Protein AF-A0A8J2WMD9-F1 (afdb_monomer)

Organism: NCBI:txid27404

Mean predicted aligned error: 17.49 Å

Radius of gyration: 28.8 Å; Cα contacts (8 Å, |Δi|>4): 1282; chains: 1; bounding box: 72×74×79 Å

Solvent-accessible surface area (backbone atoms only — not comparable to full-atom values): 36437 Å² total; per-residue (Å²): 142,82,83,92,77,91,86,85,88,85,69,75,82,62,52,51,58,53,46,48,58,52,46,56,49,52,54,50,22,44,61,61,46,67,71,76,71,76,89,74,94,72,92,77,80,74,78,96,73,77,78,62,44,73,86,59,54,83,66,64,78,86,36,48,47,55,75,44,77,31,45,65,77,44,60,46,43,57,33,54,49,69,63,41,62,72,49,52,88,73,62,90,74,76,99,66,75,92,83,67,42,54,65,53,39,79,67,48,59,84,60,55,35,43,32,48,51,27,50,18,68,69,60,71,47,55,52,24,47,52,40,47,58,54,51,48,65,69,76,43,47,45,32,40,42,38,40,39,31,26,80,88,38,51,51,35,38,33,35,35,43,23,35,27,75,92,55,48,72,37,83,88,78,75,41,34,48,39,21,64,63,44,45,84,34,47,31,29,38,40,34,21,50,95,89,38,78,53,28,39,35,49,45,41,73,83,48,84,50,38,49,32,38,35,22,64,61,30,23,36,42,38,59,22,44,34,78,28,69,76,22,34,65,60,29,52,52,40,40,76,74,64,55,70,84,48,34,54,67,33,50,51,47,38,50,36,43,72,68,43,87,38,44,66,52,35,50,53,48,75,48,63,55,40,30,29,36,26,32,32,42,41,41,34,25,61,50,65,69,40,35,34,42,36,45,29,47,38,60,55,60,48,78,53,46,47,59,68,45,45,90,72,42,77,47,56,47,48,48,79,48,35,59,67,61,63,86,47,78,69,52,94,91,61,59,37,59,65,52,40,49,54,33,49,62,70,58,34,49,87,56,51,42,68,54,50,49,48,10,38,52,57,14,69,66,51,34,38,68,38,30,32,33,38,39,41,36,29,23,78,82,49,48,73,49,46,31,55,44,79,54,55,86,73,63,58,83,48,75,83,70,83,83,58,98,69,79,81,65,82,76,49,66,69,58,40,30,49,50,36,21,51,38,49,70,48,49,77,77,36,41,29,84,66,57,50,72,40,68,74,33,80,48,51,50,86,58,85,61,74,46,24,93,62,63,54,46,68,81,48,77,51,68,71,61,50,61,33,71,49,44,40,31,51,56,64,51,67,82,76,72,77,92,53,77,86,49,60,53,76,88,43,77,64,54,58,48,36,53,48,51,29,52,52,43,30,57,70,35,69,35,35,47,51,44,50,55,51,32,32,77,54,70,73,39,61,87,47,66,69,57,39,48,51,50,51,43,45,24,31,65,36,71,39,72,87,39,92,96,27,54,54,41,28,23,46,45,57,56,64,44,79,71,70,78,76,59,69,44,54,27,16,32,63,47,76,38,45,32,50,49,41,84,48,22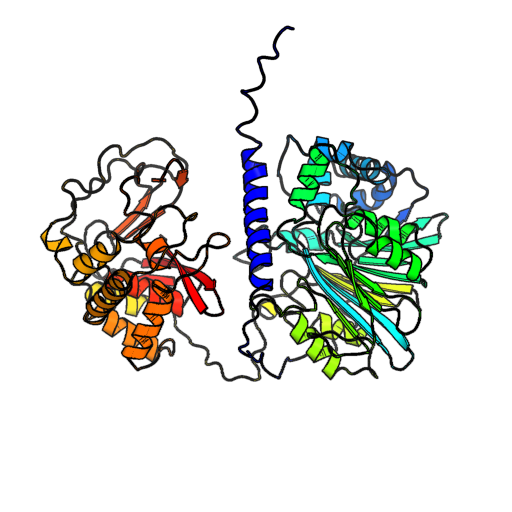,35,38,33,26,23,34,32,47,89,86,44,78,40,43,75,45,53,45,76,38,34,71,28,68,45,50,51,55,38,54,50,49,49,29,40,73,76,26,59,67,33,81,22,57,34,22,28,19,70,41,97,92,43,57,38,72,39,31,34,43,27,36,73,33,75,50,95,95,40,67,26,42,52,36,56,44,61,45,126

Secondary structure (DSSP, 8-state):
-------SSS-TTTHHHHHHHHHHHHHHHHHHHGGGS----------S------S--SPPGGGBPPEEEEETTS-GGGTTHHHHHHTGGG--------SSSHHHHTTSPTTHHHHHHHHHHHHT--HHHHHHHHHHTTTSEEEEEEEEE-TTS-EEEEEEEEE-TTS-EETTTTEEHHHHHHGGGEEEEEEEETTEEEEEEEEETT--S-SEEEETTTEEEEEEE---TT-HHHHHHHHHTT---SB-HHHHHHHHHHH--SHHHHHHHHHHS-BSS-EEEEEE-SSTT-EEEEEE-SS-EEEEETTS-BTTB--SSEEEE-SS-TTSPPPTT---HHHHHHHHHHH-GGG-SHHHHHHHTTSTTTS-TTEEEEEEEETTTTEEEEEE----TTTTT-----SS--------HHHHHHHHHHHHHH--S--TTT--B----B--TT--S-S--S-SBTT-S-HHHHTSHHHHHHHHHHTS--S-TTS-----HHHHHHHHHHHHHHHTSHHHHHHHHHHHHTTSS-S-HHHHHHHHHHHHH-B--SBTTB---BHHIIIIITTTTS-EEE--BSEEE--SSSS-SEEEEEEEETTEEEEEEEEE-S--HHHHHHHHHHHHHHSTTSEEEEEEEEETTEEEEEEEEEEEEEETTEEEEEEEEEE-

Sequence (664 aa):
MKSFSWIPFFMSHSLSTILAFLLITCVISQSWDQEFNDQNLLTYSFSENVTCAENEYPPLSSDRVPTYIINLDLPPKLRWSHLMADKKESGKLFPLVDKYLPLVAETLPEPYLSELKGIAEISGIELGEITLYNIFYEVFTLCTSVISQGADGKIYHGRNLDFGLFLGWDVKNHTWLTTEALRPLVVELDFQRGGQTVYKSVNFAGYIGVLTGMKPQRFTLTLDERFSMEGGFVGIIRWLLGDRSSNWAGFLMRDVLEKADSYHQALSTLTTSKLLAPVYFILAGNATDQGVIITRGRIEADVLSMGRGSVSQVSTWFLVETNYDHWNQPPFFDDRRTPAIQCLDKMGRETASLSGIFNVLSTKPVFNKLTTYTCLMDVSTGQFESWIRVCPEPSCDTIDISAGQQRSIDVTDDALLEISRRLYSMDVNGAYDQLELNLQSKTSSGSRVDKAPLPLFKNGVPKDVLSRPTYAKLLALFDNYLASVNETELVTPQEKAEETAFLDAVFGTSVVKATHQFLVSKGLAESSVERFKEQLKNIWFGLYQRAPGKQGSSGFEHVFLEEAKGDLNYLGYTRVLSLGKGPVGLIELPMKYQGVFKPHSTLMIGSSPELEIALYSICFLARPDTLCPISGQINNGKSTQYKIQTFVSKFHGRQFVGSAFPTF

Nearest PDB structures (foldseek):
  5u81-assembly1_A  TM=9.420E-01  e=1.450E-44  Heterocephalus glaber
  5u84-assembly2_B  TM=8.742E-01  e=8.400E-40  Balaenoptera acutorostrata
  5u84-assembly1_A  TM=8.702E-01  e=3.497E-38  Balaenoptera acutorostrata
  6dy2-assembly2_D  TM=9.299E-01  e=9.992E-23  Cavia porcellus
  2c1w-assembly3_C  TM=7.363E-01  e=4.652E-17  Xenopus laevis

InterPro domains:
  IPR018998 EndoU ribonuclease, C-terminal [PF09412] (416-566)
  IPR018998 EndoU ribonuclease, C-terminal [PS51959] (412-664)
  IPR018998 EndoU ribonuclease, C-terminal [cd21159] (412-662)
  IPR029130 Acid ceramidase, N-terminal [PF15508] (64-102)
  IPR029132 Choloylglycine hydrolase/NAAA C-terminal [PF02275] (143-384)
  IPR037227 Endoribonuclease EndoU-like [SSF142877] (411-664)

Foldseek 3Di:
DDDDDPPDDPDPDQVVVVCVVVVVQLLVLAVPAVVFPDDDDDDDDDDPDFDFFDDCPPPDPVQFFAEDEQEPPDQLLCRQQVVLLVCLVLDPDDPDDDDCQVVLLVLDDPPRSSNLNSSCVRSVNDSSVLSVVQVVVQRFWWKKKKWFAAPVLFIKIKMFIFGQPPVDADPVFRFRPVLVSQLSQWHKYQYDYPNDGLKIAIDGRSHPFGQWIARAQAKTKHKGHERHSQFLSVLVVCVSVPPPQADAPRNLRVCCSNPPPHLVSSVVSVAAGAHSGWIWMWMATGGGQRTWIWGDDRGHTDIDTAQPAEPQGNHRGMDMDIHYDSNGDDDPVDPLPVQLRSQDVVCDNNNDDQSSNVSSCVGPPNPASSGQKMWMDGNNRRDITMGGDHQGPPRHVDPPPVDDDDDPLPPDLVNQAVLQQVLLVQQPLFCQAVFDADQADADALPDPAQRDPDDGGPVPGDPVSCPQQLNVLLVLLQVQADPDLPAARDCDPSNVVSLVSNLVRLLVGPNVVSLLVSCVVSVLFDPDPVRVSVLLCCQFVNWDRSDPPHTGDGLVCQAPVLPVPPQKRWRGWNDFDDQQRHPGQKTWTWIARPNDTRSTDMDGHRGGPSSVSSSQVCCCRVPEQHWRKYWGHDHPNDIDIWTKGWYWDAHPNDTYGPYIHIGD

Structure (mmCIF, N/CA/C/O backbone):
data_AF-A0A8J2WMD9-F1
#
_entry.id   AF-A0A8J2WMD9-F1
#
loop_
_atom_site.group_PDB
_atom_site.id
_atom_site.type_symbol
_atom_site.label_atom_id
_atom_site.label_alt_id
_atom_site.label_comp_id
_atom_site.label_asym_id
_atom_site.label_entity_id
_atom_site.label_seq_id
_atom_site.pdbx_PDB_ins_code
_atom_site.Cartn_x
_atom_site.Cartn_y
_atom_site.Cartn_z
_atom_site.occupancy
_atom_site.B_iso_or_equiv
_atom_site.auth_seq_id
_atom_site.auth_comp_id
_atom_site.auth_asym_id
_atom_site.auth_atom_id
_atom_site.pdbx_PDB_model_num
ATOM 1 N N . MET A 1 1 ? 10.267 49.484 16.631 1.00 36.75 1 MET A N 1
ATOM 2 C CA . MET A 1 1 ? 11.349 49.480 15.622 1.00 36.75 1 MET A CA 1
ATOM 3 C C . MET A 1 1 ? 12.644 48.998 16.259 1.00 36.75 1 MET A C 1
ATOM 5 O O . MET A 1 1 ? 13.215 49.735 17.049 1.00 36.75 1 MET A O 1
ATOM 9 N N . LYS A 1 2 ? 13.073 47.773 15.945 1.00 22.91 2 LYS A N 1
ATOM 10 C CA . LYS A 1 2 ? 14.450 47.386 15.584 1.00 22.91 2 LYS A CA 1
ATOM 11 C C . LYS A 1 2 ? 14.417 45.898 15.208 1.00 22.91 2 LYS A C 1
ATOM 13 O O . LYS A 1 2 ? 13.742 45.105 15.849 1.00 22.91 2 LYS A O 1
ATOM 18 N N . SER A 1 3 ? 15.017 45.622 14.061 1.00 23.17 3 SER A N 1
ATOM 19 C CA . SER A 1 3 ? 14.895 44.458 13.182 1.00 23.17 3 SER A CA 1
ATOM 20 C C . SER A 1 3 ? 15.300 43.117 13.797 1.00 23.17 3 SER A C 1
ATOM 22 O O . SER A 1 3 ? 16.377 43.011 14.380 1.00 23.17 3 SER A O 1
ATOM 24 N N . PHE A 1 4 ? 14.496 42.083 13.528 1.00 24.27 4 PHE A N 1
ATOM 25 C CA . PHE A 1 4 ? 14.929 40.686 13.519 1.00 24.27 4 PHE A CA 1
ATOM 26 C C . PHE A 1 4 ? 15.776 40.440 12.261 1.00 24.27 4 PHE A C 1
ATOM 28 O O . PHE A 1 4 ? 15.259 40.427 11.148 1.00 24.27 4 PHE A O 1
ATOM 35 N N . SER A 1 5 ? 17.077 40.256 12.437 1.00 26.14 5 SER A N 1
ATOM 36 C CA . SER A 1 5 ? 17.949 39.552 11.494 1.00 26.14 5 SER A CA 1
ATOM 37 C C . SER A 1 5 ? 18.629 38.425 12.276 1.00 26.14 5 SER A C 1
ATOM 39 O O . SER A 1 5 ? 18.720 38.527 13.495 1.00 26.14 5 SER A O 1
ATOM 41 N N . TRP A 1 6 ? 19.044 37.352 11.595 1.00 21.86 6 TRP A N 1
ATOM 42 C CA . TRP A 1 6 ? 19.472 36.043 12.139 1.00 21.86 6 TRP A CA 1
ATOM 43 C C . TRP A 1 6 ? 18.374 34.970 12.279 1.00 21.86 6 TRP A C 1
ATOM 45 O O . TRP A 1 6 ? 18.320 34.230 13.253 1.00 21.86 6 TRP A O 1
ATOM 55 N N . ILE A 1 7 ? 17.551 34.824 11.237 1.00 26.39 7 ILE A N 1
ATOM 56 C CA . ILE A 1 7 ? 16.941 33.541 10.836 1.00 26.39 7 ILE A CA 1
ATOM 57 C C . ILE A 1 7 ? 17.105 33.444 9.309 1.00 26.39 7 ILE A C 1
ATOM 59 O O . ILE A 1 7 ? 16.205 33.862 8.585 1.00 26.39 7 ILE A O 1
ATOM 63 N N . PRO A 1 8 ? 18.308 33.122 8.788 1.00 28.89 8 PRO A N 1
ATOM 64 C CA . PRO A 1 8 ? 18.390 31.956 7.897 1.00 28.89 8 PRO A CA 1
ATOM 65 C C . PRO A 1 8 ? 19.826 31.394 7.775 1.00 28.89 8 PRO A C 1
ATOM 67 O O . PRO A 1 8 ? 20.631 31.919 7.013 1.00 28.89 8 PRO A O 1
ATOM 70 N N . PHE A 1 9 ? 20.172 30.311 8.479 1.00 23.78 9 PHE A N 1
ATOM 71 C CA . PHE A 1 9 ? 21.347 29.507 8.070 1.00 23.78 9 PHE A CA 1
ATOM 72 C C . PHE A 1 9 ? 21.363 28.044 8.549 1.00 23.78 9 PHE A C 1
ATOM 74 O O . PHE A 1 9 ? 22.245 27.288 8.163 1.00 23.78 9 PHE A O 1
ATOM 81 N N . PHE A 1 10 ? 20.374 27.588 9.326 1.00 24.02 10 PHE A N 1
ATOM 82 C CA . PHE A 1 10 ? 20.370 26.227 9.891 1.00 24.02 10 PHE A CA 1
ATOM 83 C C . PHE A 1 10 ? 19.106 25.398 9.576 1.00 24.02 10 PHE A C 1
ATOM 85 O O . PHE A 1 10 ? 18.757 24.497 10.331 1.00 24.02 10 PHE A O 1
ATOM 92 N N . MET A 1 11 ? 18.429 25.658 8.446 1.00 26.61 11 MET A N 1
ATOM 93 C CA . MET A 1 11 ? 17.210 24.926 8.026 1.00 26.61 11 MET A CA 1
ATOM 94 C C . MET A 1 11 ? 17.368 23.982 6.812 1.00 26.61 11 MET A C 1
ATOM 96 O O . MET A 1 11 ? 16.378 23.402 6.385 1.00 26.61 11 MET A O 1
ATOM 100 N N . SER A 1 12 ? 18.557 23.785 6.225 1.00 29.89 12 SER A N 1
ATOM 101 C CA . SER A 1 12 ? 18.634 23.211 4.861 1.00 29.89 12 SER A CA 1
ATOM 102 C C . SER A 1 12 ? 18.874 21.699 4.727 1.00 29.89 12 SER A C 1
ATOM 104 O O . SER A 1 12 ? 18.582 21.159 3.667 1.00 29.89 12 SER A O 1
ATOM 106 N N . HIS A 1 13 ? 19.395 20.996 5.739 1.00 27.42 13 HIS A N 1
ATOM 107 C CA . HIS A 1 13 ? 19.848 19.599 5.555 1.00 27.42 13 HIS A CA 1
ATOM 108 C C . HIS A 1 13 ? 18.905 18.521 6.110 1.00 27.42 13 HIS A C 1
ATOM 110 O O . HIS A 1 13 ? 19.066 17.354 5.775 1.00 27.42 13 HIS A O 1
ATOM 116 N N . SER A 1 14 ? 17.932 18.890 6.944 1.00 33.91 14 SER A N 1
ATOM 117 C CA . SER A 1 14 ? 17.034 17.948 7.634 1.00 33.91 14 SER A CA 1
ATOM 118 C C . SER A 1 14 ? 15.557 18.134 7.282 1.00 33.91 14 SER A C 1
ATOM 120 O O . SER A 1 14 ? 14.787 17.181 7.386 1.00 33.91 14 SER A O 1
ATOM 122 N N . LEU A 1 15 ? 15.163 19.319 6.792 1.00 28.78 15 LEU A N 1
ATOM 123 C CA . LEU A 1 15 ? 13.877 19.487 6.113 1.00 28.78 15 LEU A CA 1
ATOM 124 C C . LEU A 1 15 ? 13.842 18.689 4.812 1.00 28.78 15 LEU A C 1
ATOM 126 O O . LEU A 1 15 ? 12.769 18.290 4.416 1.00 28.78 15 LEU A O 1
ATOM 130 N N . SER A 1 16 ? 14.973 18.434 4.158 1.00 29.92 16 SER A N 1
ATOM 131 C CA . SER A 1 16 ? 15.051 17.764 2.856 1.00 29.92 16 SER A CA 1
ATOM 132 C C . SER A 1 16 ? 14.756 16.266 2.905 1.00 29.92 16 SER A C 1
ATOM 134 O O . SER A 1 16 ? 14.188 15.759 1.952 1.00 29.92 16 SER A O 1
ATOM 136 N N . THR A 1 17 ? 15.064 15.556 3.993 1.00 31.33 17 THR A N 1
ATOM 137 C CA . THR A 1 17 ? 14.710 14.128 4.141 1.00 31.33 17 THR A CA 1
ATOM 138 C C . THR A 1 17 ? 13.236 13.955 4.492 1.00 31.33 17 THR A C 1
ATOM 140 O O . THR A 1 17 ? 12.574 13.069 3.964 1.00 31.33 17 THR A O 1
ATOM 143 N N . ILE A 1 18 ? 12.712 14.855 5.332 1.00 33.44 18 ILE A N 1
ATOM 144 C CA . ILE A 1 18 ? 11.286 14.940 5.654 1.00 33.44 18 ILE A CA 1
ATOM 145 C C . ILE A 1 18 ? 10.516 15.402 4.410 1.00 33.44 18 ILE A C 1
ATOM 147 O O . ILE A 1 18 ? 9.592 14.720 4.012 1.00 33.44 18 ILE A O 1
ATOM 151 N N . LEU A 1 19 ? 10.940 16.454 3.703 1.00 31.36 19 LEU A N 1
ATOM 152 C CA . LEU A 1 19 ? 10.356 16.860 2.421 1.00 31.36 19 LEU A CA 1
ATOM 153 C C . LEU A 1 19 ? 10.523 15.797 1.341 1.00 31.36 19 LEU A C 1
ATOM 155 O O . LEU A 1 19 ? 9.622 15.687 0.539 1.00 31.36 19 LEU A O 1
ATOM 159 N N . ALA A 1 20 ? 11.601 15.013 1.288 1.00 32.84 20 ALA A N 1
ATOM 160 C CA . ALA A 1 20 ? 11.735 13.937 0.304 1.00 32.84 20 ALA A CA 1
ATOM 161 C C . ALA A 1 20 ? 10.740 12.804 0.583 1.00 32.84 20 ALA A C 1
ATOM 163 O O . ALA A 1 20 ? 10.052 12.375 -0.336 1.00 32.84 20 ALA A O 1
ATOM 164 N N . PHE A 1 21 ? 10.590 12.383 1.845 1.00 32.34 21 PHE A N 1
ATOM 165 C CA . PHE A 1 21 ? 9.547 11.431 2.243 1.00 32.34 21 PHE A CA 1
ATOM 166 C C . PHE A 1 21 ? 8.133 12.002 2.040 1.00 32.34 21 PHE A C 1
ATOM 168 O O . PHE A 1 21 ? 7.268 11.289 1.551 1.00 32.34 21 PHE A O 1
ATOM 175 N N . LEU A 1 22 ? 7.913 13.287 2.342 1.00 32.69 22 LEU A N 1
ATOM 176 C CA . LEU A 1 22 ? 6.634 13.993 2.177 1.00 32.69 22 LEU A CA 1
ATOM 177 C C . LEU A 1 22 ? 6.309 14.346 0.709 1.00 32.69 22 LEU A C 1
ATOM 179 O O . LEU A 1 22 ? 5.143 14.478 0.361 1.00 32.69 22 LEU A O 1
ATOM 183 N N . LEU A 1 23 ? 7.310 14.530 -0.160 1.00 30.20 23 LEU A N 1
ATOM 184 C CA . LEU A 1 23 ? 7.149 14.802 -1.596 1.00 30.20 23 LEU A CA 1
ATOM 185 C C . LEU A 1 23 ? 6.863 13.511 -2.353 1.00 30.20 23 LEU A C 1
ATOM 187 O O . LEU A 1 23 ? 5.990 13.517 -3.211 1.00 30.20 23 LEU A O 1
ATOM 191 N N . ILE A 1 24 ? 7.538 12.407 -2.010 1.00 33.41 24 ILE A N 1
ATOM 192 C CA . ILE A 1 24 ? 7.234 11.079 -2.563 1.00 33.41 24 ILE A CA 1
ATOM 193 C C . ILE A 1 24 ? 5.765 10.742 -2.304 1.00 33.41 24 ILE A C 1
ATOM 195 O O . ILE A 1 24 ? 5.059 10.309 -3.206 1.00 33.41 24 ILE A O 1
ATOM 199 N N . THR A 1 25 ? 5.269 11.021 -1.104 1.00 32.25 25 THR A N 1
ATOM 200 C CA . THR A 1 25 ? 3.900 10.685 -0.729 1.00 32.25 25 THR A CA 1
ATOM 201 C C . THR A 1 25 ? 2.846 11.684 -1.212 1.00 32.25 25 THR A C 1
ATOM 203 O O . THR A 1 25 ? 1.726 11.268 -1.484 1.00 32.25 25 THR A O 1
ATOM 206 N N . CYS A 1 26 ? 3.181 12.968 -1.386 1.00 28.31 26 CYS A N 1
ATOM 207 C CA . CYS A 1 26 ? 2.298 13.958 -2.020 1.00 28.31 26 CYS A CA 1
ATOM 208 C C . CYS A 1 26 ? 2.160 13.707 -3.537 1.00 28.31 26 CYS A C 1
ATOM 210 O O . CYS A 1 26 ? 1.082 13.877 -4.095 1.00 28.31 26 CYS A O 1
ATOM 212 N N . VAL A 1 27 ? 3.221 13.225 -4.200 1.00 31.38 27 VAL A N 1
ATOM 213 C CA . VAL A 1 27 ? 3.176 12.767 -5.604 1.00 31.38 27 VAL A CA 1
ATOM 214 C C . VAL A 1 27 ? 2.339 11.488 -5.740 1.00 31.38 27 VAL A C 1
ATOM 216 O O . VAL A 1 27 ? 1.559 11.356 -6.682 1.00 31.38 27 VAL A O 1
ATOM 219 N N . ILE A 1 28 ? 2.433 10.573 -4.769 1.00 33.19 28 ILE A N 1
ATOM 220 C CA . ILE A 1 28 ? 1.571 9.386 -4.705 1.00 33.19 28 ILE A CA 1
ATOM 221 C C . ILE A 1 28 ? 0.117 9.817 -4.457 1.00 33.19 28 ILE A C 1
ATOM 223 O O . ILE A 1 28 ? -0.730 9.532 -5.279 1.00 33.19 28 ILE A O 1
ATOM 227 N N . SER A 1 29 ? -0.205 10.615 -3.440 1.00 29.30 29 SER A N 1
ATOM 228 C CA . SER A 1 29 ? -1.605 10.979 -3.167 1.00 29.30 29 SER A CA 1
ATOM 229 C C . SER A 1 29 ? -2.255 11.869 -4.247 1.00 29.30 29 SER A C 1
ATOM 231 O O . SER A 1 29 ? -3.466 11.800 -4.440 1.00 29.30 29 SER A O 1
ATOM 233 N N . GLN A 1 30 ? -1.474 12.665 -4.996 1.00 29.48 30 GLN A N 1
ATOM 234 C CA . GLN A 1 30 ? -1.968 13.443 -6.145 1.00 29.48 30 GLN A CA 1
ATOM 235 C C . GLN A 1 30 ? -2.169 12.618 -7.421 1.00 29.48 30 GLN A C 1
ATOM 237 O O . GLN A 1 30 ? -3.043 12.958 -8.218 1.00 29.48 30 GLN A O 1
ATOM 242 N N . SER A 1 31 ? -1.406 11.536 -7.618 1.00 32.47 31 SER A N 1
ATOM 243 C CA . SER A 1 31 ? -1.620 10.627 -8.757 1.00 32.47 31 SER A CA 1
ATOM 244 C C . SER A 1 31 ? -2.895 9.788 -8.618 1.00 32.47 31 SER A C 1
ATOM 246 O O . SER A 1 31 ? -3.460 9.398 -9.631 1.00 32.47 31 SER A O 1
ATOM 248 N N . TRP A 1 32 ? -3.391 9.580 -7.393 1.00 31.17 32 TRP A N 1
ATOM 249 C CA . TRP A 1 32 ? -4.550 8.719 -7.127 1.00 31.17 32 TRP A CA 1
ATOM 250 C C . TRP A 1 32 ? -5.890 9.455 -7.274 1.00 31.17 32 TRP A C 1
ATOM 252 O O . TRP A 1 32 ? -6.883 8.838 -7.632 1.00 31.17 32 TRP A O 1
ATOM 262 N N . ASP A 1 33 ? -5.930 10.774 -7.059 1.00 31.28 33 ASP A N 1
ATOM 263 C CA . ASP A 1 33 ? -7.189 11.536 -7.061 1.00 31.28 33 ASP A CA 1
ATOM 264 C C . ASP A 1 33 ? -7.616 12.076 -8.439 1.00 31.28 33 ASP A C 1
ATOM 266 O O . ASP A 1 33 ? -8.803 12.316 -8.663 1.00 31.28 33 ASP A O 1
ATOM 270 N N . GLN A 1 34 ? -6.686 12.282 -9.384 1.00 31.81 34 GLN A N 1
ATOM 271 C CA . GLN A 1 34 ? -7.045 12.762 -10.731 1.00 31.81 34 GLN A CA 1
ATOM 272 C C . GLN A 1 34 ? -7.575 11.658 -11.659 1.00 31.81 34 GLN A C 1
ATOM 274 O O . GLN A 1 34 ? -8.289 11.979 -12.606 1.00 31.81 34 GLN A O 1
ATOM 279 N N . GLU A 1 35 ? -7.313 10.378 -11.368 1.00 34.06 35 GLU A N 1
ATOM 280 C CA . GLU A 1 35 ? -7.906 9.245 -12.099 1.00 34.06 35 GLU A CA 1
ATOM 281 C C . GLU A 1 35 ? -9.417 9.081 -11.825 1.00 34.06 35 GLU A C 1
ATOM 283 O O . GLU A 1 35 ? -10.118 8.461 -12.623 1.00 34.06 35 GLU A O 1
ATOM 288 N N . PHE A 1 36 ? -9.954 9.668 -10.745 1.00 30.03 36 PHE A N 1
ATOM 289 C CA . PHE A 1 36 ? -11.344 9.451 -10.321 1.00 30.03 36 PHE A CA 1
ATOM 290 C C . PHE A 1 36 ? -12.407 10.298 -11.046 1.00 30.03 36 PHE A C 1
ATOM 292 O O . PHE A 1 36 ? -13.593 10.012 -10.889 1.00 30.03 36 PHE A O 1
ATOM 299 N N . ASN A 1 37 ? -12.038 11.314 -11.840 1.00 26.91 37 ASN A N 1
ATOM 300 C CA . ASN A 1 37 ? -13.012 12.279 -12.386 1.00 26.91 37 ASN A CA 1
ATOM 301 C C . ASN A 1 37 ? -13.305 12.191 -13.896 1.00 26.91 37 ASN A C 1
ATOM 303 O O . ASN A 1 37 ? -14.275 12.806 -14.339 1.00 26.91 37 ASN A O 1
ATOM 307 N N . ASP A 1 38 ? -12.556 11.419 -14.688 1.00 28.47 38 ASP A N 1
ATOM 308 C CA . ASP A 1 38 ? -12.821 11.295 -16.130 1.00 28.47 38 ASP A CA 1
ATOM 309 C C . ASP A 1 38 ? -13.683 10.060 -16.443 1.00 28.47 38 ASP A C 1
ATOM 311 O O . ASP A 1 38 ? -13.219 9.001 -16.867 1.00 28.47 38 ASP A O 1
ATOM 315 N N . GLN A 1 39 ? -14.997 10.215 -16.253 1.00 33.34 39 GLN A N 1
ATOM 316 C CA . GLN A 1 39 ? -15.994 9.281 -16.773 1.00 33.34 39 GLN A CA 1
ATOM 317 C C . GLN A 1 39 ? -16.065 9.372 -18.304 1.00 33.34 39 GLN A C 1
ATOM 319 O O . GLN A 1 39 ? -16.751 10.232 -18.851 1.00 33.34 39 GLN A O 1
ATOM 324 N N . ASN A 1 40 ? -15.424 8.435 -19.008 1.00 27.50 40 ASN A N 1
ATOM 325 C CA . ASN A 1 40 ? -15.836 8.052 -20.359 1.00 27.50 40 ASN A CA 1
ATOM 326 C C . ASN A 1 40 ? -15.776 6.529 -20.553 1.00 27.50 40 ASN A C 1
ATOM 328 O O . ASN A 1 40 ? -14.726 5.914 -20.708 1.00 27.50 40 ASN A O 1
ATOM 332 N N . LEU A 1 41 ? -16.984 5.965 -20.525 1.00 32.69 41 LEU A N 1
ATOM 333 C CA . LEU A 1 41 ? -17.432 4.605 -20.819 1.00 32.69 41 LEU A CA 1
ATOM 334 C C . LEU A 1 41 ? -16.602 3.828 -21.862 1.00 32.69 41 LEU A C 1
ATOM 336 O O . LEU A 1 41 ? -16.787 4.007 -23.064 1.00 32.69 41 LEU A O 1
ATOM 340 N N . LEU A 1 42 ? -15.837 2.838 -21.394 1.00 26.45 42 LEU A N 1
ATOM 341 C CA . LEU A 1 42 ? -15.661 1.547 -22.068 1.00 26.45 42 LEU A CA 1
ATOM 342 C C . LEU A 1 42 ? -15.695 0.446 -20.999 1.00 26.45 42 LEU A C 1
ATOM 344 O O . LEU A 1 42 ? -14.851 0.395 -20.111 1.00 26.45 42 LEU A O 1
ATOM 348 N N . THR A 1 43 ? -16.712 -0.412 -21.061 1.00 26.00 43 THR A N 1
ATOM 349 C CA . THR A 1 43 ? -16.912 -1.546 -20.151 1.00 26.00 43 THR A CA 1
ATOM 350 C C . THR A 1 43 ? -15.782 -2.564 -20.304 1.00 26.00 43 THR A C 1
ATOM 352 O O . THR A 1 43 ? -15.724 -3.274 -21.309 1.00 26.00 43 THR A O 1
ATOM 355 N N . TYR A 1 44 ? -14.899 -2.646 -19.310 1.00 29.05 44 TYR A N 1
ATOM 356 C CA . TYR A 1 44 ? -13.929 -3.728 -19.161 1.00 29.05 44 TYR A CA 1
ATOM 357 C C . TYR A 1 44 ? -14.526 -4.761 -18.198 1.00 29.05 44 TYR A C 1
ATOM 359 O O . TYR A 1 44 ? -14.744 -4.460 -17.028 1.00 29.05 44 TYR A O 1
ATOM 367 N N . SER A 1 45 ? -14.859 -5.958 -18.687 1.00 26.28 45 SER A N 1
ATOM 368 C CA . SER A 1 45 ? -15.319 -7.057 -17.834 1.00 26.28 45 SER A CA 1
ATOM 369 C C . SER A 1 45 ? -14.105 -7.761 -17.225 1.00 26.28 45 SER A C 1
ATOM 371 O O . SER A 1 45 ? -13.354 -8.423 -17.946 1.00 26.28 45 SER A O 1
ATOM 373 N N . PHE A 1 46 ? -13.914 -7.646 -15.909 1.00 36.16 46 PHE A N 1
ATOM 374 C CA . PHE A 1 46 ? -13.124 -8.632 -15.168 1.00 36.16 46 PHE A CA 1
ATOM 375 C C . PHE A 1 46 ? -13.772 -10.015 -15.342 1.00 36.16 46 PHE A C 1
ATOM 377 O O . PHE A 1 46 ? -14.993 -10.120 -15.459 1.00 36.16 46 PHE A O 1
ATOM 384 N N . SER A 1 47 ? -12.954 -11.066 -15.434 1.00 41.25 47 SER A N 1
ATOM 385 C CA . SER A 1 47 ? -13.401 -12.438 -15.703 1.00 41.25 47 SER A CA 1
ATOM 386 C C . SER A 1 47 ? -14.551 -12.866 -14.785 1.00 41.25 47 SER A C 1
ATOM 388 O O . SER A 1 47 ? -14.463 -12.700 -13.571 1.00 41.25 47 SER A O 1
ATOM 390 N N . GLU A 1 48 ? -15.585 -13.481 -15.358 1.00 46.38 48 GLU A N 1
ATOM 391 C CA . GLU A 1 48 ? -16.814 -13.910 -14.668 1.00 46.38 48 GLU A CA 1
ATOM 392 C C . GLU A 1 48 ? -16.620 -15.014 -13.601 1.00 46.38 48 GLU A C 1
ATOM 394 O O . GLU A 1 48 ? -17.595 -15.397 -12.967 1.00 46.38 48 GLU A O 1
ATOM 399 N N . ASN A 1 49 ? -15.402 -15.522 -13.354 1.00 56.75 49 ASN A N 1
ATOM 400 C CA . ASN A 1 49 ? -15.168 -16.647 -12.437 1.00 56.75 49 ASN A CA 1
ATOM 401 C C . ASN A 1 49 ? -13.975 -16.419 -11.484 1.00 56.75 49 ASN A C 1
ATOM 403 O O . ASN A 1 49 ? -12.850 -16.800 -11.804 1.00 56.75 49 ASN A O 1
ATOM 407 N N . VAL A 1 50 ? -14.215 -15.852 -10.295 1.00 75.00 50 VAL A N 1
ATOM 408 C CA . VAL A 1 50 ? -13.277 -15.922 -9.154 1.00 75.00 50 VAL A CA 1
ATOM 409 C C . VAL A 1 50 ? -13.417 -17.269 -8.435 1.00 75.00 50 VAL A C 1
ATOM 411 O O . VAL A 1 50 ? -14.521 -17.689 -8.076 1.00 75.00 50 VAL A O 1
ATOM 414 N N . THR A 1 51 ? -12.291 -17.939 -8.172 1.00 86.38 51 THR A N 1
ATOM 415 C CA . THR A 1 51 ? -12.242 -19.147 -7.333 1.00 86.38 51 THR A CA 1
ATOM 416 C C . THR A 1 51 ? -12.230 -18.754 -5.857 1.00 86.38 51 THR A C 1
ATOM 418 O O . THR A 1 51 ? -11.192 -18.405 -5.298 1.00 86.38 51 THR A O 1
ATOM 421 N N . CYS A 1 52 ? -13.397 -18.801 -5.219 1.00 90.38 52 CYS A N 1
ATOM 422 C CA . CYS A 1 52 ? -13.540 -18.511 -3.792 1.00 90.38 52 CYS A CA 1
ATOM 423 C C . CYS A 1 52 ? -12.923 -19.609 -2.926 1.00 90.38 52 CYS A C 1
ATOM 425 O O . CYS A 1 52 ? -13.148 -20.792 -3.183 1.00 90.38 52 CYS A O 1
ATOM 427 N N . ALA A 1 53 ? -12.190 -19.215 -1.885 1.00 91.19 53 ALA A N 1
ATOM 428 C CA . ALA A 1 53 ? -11.691 -20.152 -0.888 1.00 91.19 53 ALA A CA 1
ATOM 429 C C . ALA A 1 53 ? -12.860 -20.800 -0.129 1.00 91.19 53 ALA A C 1
ATOM 431 O O . ALA A 1 53 ? -13.910 -20.188 0.072 1.00 91.19 53 ALA A O 1
ATOM 432 N N . GLU A 1 54 ? -12.680 -22.046 0.295 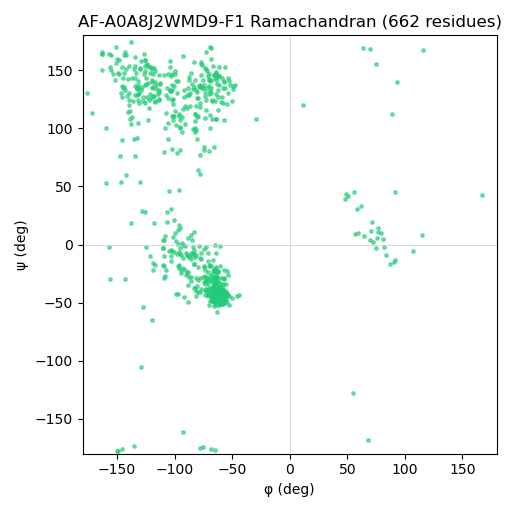1.00 91.88 54 GLU A N 1
ATOM 433 C CA . GLU A 1 54 ? -13.692 -22.835 0.997 1.00 91.88 54 GLU A CA 1
ATOM 434 C C . GLU A 1 54 ? -13.002 -23.636 2.109 1.00 91.88 54 GLU A C 1
ATOM 436 O O . GLU A 1 54 ? -11.907 -24.153 1.914 1.00 91.88 54 GLU A O 1
ATOM 441 N N . ASN A 1 55 ? -13.660 -23.785 3.263 1.00 91.69 55 ASN A N 1
ATOM 442 C CA . ASN A 1 55 ? -13.159 -24.550 4.418 1.00 91.69 55 ASN A CA 1
ATOM 443 C C . ASN A 1 55 ? -11.848 -24.026 5.048 1.00 91.69 55 ASN A C 1
ATOM 445 O O . ASN A 1 55 ? -11.077 -24.808 5.597 1.00 91.69 55 ASN A O 1
ATOM 449 N N . GLU A 1 56 ? -11.621 -22.710 5.036 1.00 92.25 56 GLU A N 1
ATOM 450 C CA . GLU A 1 56 ? -10.445 -22.076 5.663 1.00 92.25 56 GLU A CA 1
ATOM 451 C C . GLU A 1 56 ? -10.637 -21.808 7.173 1.00 92.25 56 GLU A C 1
ATOM 453 O O . GLU A 1 56 ? -9.710 -21.395 7.869 1.00 92.25 56 GLU A O 1
ATOM 458 N N . TYR A 1 57 ? -11.847 -22.030 7.703 1.00 92.19 57 TYR A N 1
ATOM 459 C CA . TYR A 1 57 ? -12.210 -21.786 9.102 1.00 92.19 57 TYR A CA 1
ATOM 460 C C . TYR A 1 57 ? -12.594 -23.087 9.845 1.00 92.19 57 TYR A C 1
ATOM 462 O O . TYR A 1 57 ? -13.393 -23.865 9.316 1.00 92.19 57 TYR A O 1
ATOM 470 N N . PRO A 1 58 ? -12.139 -23.301 11.101 1.00 89.75 58 PRO A N 1
ATOM 471 C CA . PRO A 1 58 ? -11.274 -22.413 11.874 1.00 89.75 58 PRO A CA 1
ATOM 472 C C . PRO A 1 58 ? -9.804 -22.509 11.425 1.00 89.75 58 PRO A C 1
ATOM 474 O O . PRO A 1 58 ? -9.340 -23.602 11.099 1.00 89.75 58 PRO A O 1
ATOM 477 N N . PRO A 1 59 ? -9.046 -21.401 11.464 1.00 89.94 59 PRO A N 1
ATOM 478 C CA . PRO A 1 59 ? -7.619 -21.424 11.159 1.00 89.94 59 PRO A CA 1
ATOM 479 C C . PRO A 1 59 ? -6.833 -22.185 12.225 1.00 89.94 59 PRO A C 1
ATOM 481 O O . PRO A 1 59 ? -7.337 -22.471 13.317 1.00 89.94 59 PRO A O 1
ATOM 484 N N . LEU A 1 60 ? -5.560 -22.457 11.936 1.00 88.69 60 LEU A N 1
ATOM 485 C CA . LEU A 1 60 ? -4.670 -23.123 12.879 1.00 88.69 60 LEU A CA 1
ATOM 486 C C . LEU A 1 60 ? -4.594 -22.351 14.202 1.00 88.69 60 LEU A C 1
ATOM 488 O O . LEU A 1 60 ? -4.398 -21.135 14.239 1.00 88.69 60 LEU A O 1
ATOM 492 N N . SER A 1 61 ? -4.693 -23.077 15.316 1.00 89.44 61 SER A N 1
ATOM 493 C CA . SER A 1 61 ? -4.582 -22.486 16.654 1.00 89.44 61 SER A CA 1
ATOM 494 C C . SER A 1 61 ? -3.207 -21.867 16.917 1.00 89.44 61 SER A C 1
ATOM 496 O O . SER A 1 61 ? -3.096 -20.996 17.773 1.00 89.44 61 SER A O 1
ATOM 498 N N . SER A 1 62 ? -2.170 -22.308 16.194 1.00 91.50 62 SER A N 1
ATOM 499 C CA . SER A 1 62 ? -0.821 -21.727 16.237 1.00 91.50 62 SER A CA 1
ATOM 500 C C . SER A 1 62 ? -0.774 -20.288 15.736 1.00 91.50 62 SER A C 1
ATOM 502 O O . SER A 1 62 ? 0.079 -19.526 16.177 1.00 91.50 62 SER A O 1
ATOM 504 N N . ASP A 1 63 ? -1.695 -19.920 14.846 1.00 93.62 63 ASP A N 1
ATOM 505 C CA . ASP A 1 63 ? -1.723 -18.605 14.208 1.00 93.62 63 ASP A CA 1
ATOM 506 C C . ASP A 1 63 ? -2.605 -17.627 14.991 1.00 93.62 63 ASP A C 1
ATOM 508 O O . ASP A 1 63 ? -2.762 -16.466 14.611 1.00 93.62 63 ASP A O 1
ATOM 512 N N . ARG A 1 64 ? -3.203 -18.088 16.098 1.00 96.56 64 ARG A N 1
ATOM 513 C CA . ARG A 1 64 ? -4.064 -17.270 16.944 1.00 96.56 64 ARG A CA 1
ATOM 514 C C . ARG A 1 64 ? -3.264 -16.129 17.562 1.00 96.56 64 ARG A C 1
ATOM 516 O O . ARG A 1 64 ? -2.225 -16.344 18.184 1.00 96.56 64 ARG A O 1
ATOM 523 N N . VAL A 1 65 ? -3.784 -14.913 17.432 1.00 97.44 65 VAL A N 1
ATOM 524 C CA . VAL A 1 65 ? -3.146 -13.727 18.002 1.00 97.44 65 VAL A CA 1
ATOM 525 C C . VAL A 1 65 ? -3.231 -13.773 19.539 1.00 97.44 65 VAL A C 1
ATOM 527 O O . VAL A 1 65 ? -4.312 -14.023 20.077 1.00 97.44 65 VAL A O 1
ATOM 530 N N . PRO A 1 66 ? -2.125 -13.528 20.270 1.00 96.25 66 PRO A N 1
ATOM 531 C CA . PRO A 1 66 ? -2.136 -13.501 21.730 1.00 96.25 66 PRO A CA 1
ATOM 532 C C . PRO A 1 66 ? -2.878 -12.273 22.276 1.00 96.25 66 PRO A C 1
ATOM 534 O O . PRO A 1 66 ? -2.740 -11.165 21.751 1.00 96.25 66 PRO A O 1
ATOM 537 N N . THR A 1 67 ? -3.623 -12.467 23.367 1.00 97.38 67 THR A N 1
ATOM 538 C CA . THR A 1 67 ? -4.429 -11.423 24.017 1.00 97.38 67 THR A CA 1
ATOM 539 C C . THR A 1 67 ? -3.735 -10.849 25.255 1.00 97.38 67 THR A C 1
ATOM 541 O O . THR A 1 67 ? -3.240 -11.594 26.101 1.00 97.38 67 THR A O 1
ATOM 544 N N . TYR A 1 68 ? -3.770 -9.525 25.410 1.00 97.94 68 TYR A N 1
ATOM 545 C CA . TYR A 1 68 ? -3.264 -8.800 26.577 1.00 97.94 68 TYR A CA 1
ATOM 546 C C . TYR A 1 68 ? -4.341 -7.883 27.154 1.00 97.94 68 TYR A C 1
ATOM 548 O O . TYR A 1 68 ? -5.138 -7.301 26.423 1.00 97.94 68 TYR A O 1
ATOM 556 N N . ILE A 1 69 ? -4.336 -7.713 28.475 1.00 98.19 69 ILE A N 1
ATOM 557 C CA . ILE A 1 69 ? -5.222 -6.760 29.151 1.00 98.19 69 ILE A CA 1
ATOM 558 C C . ILE A 1 69 ? -4.550 -5.390 29.189 1.00 98.19 69 ILE A C 1
ATOM 560 O O . ILE A 1 69 ? -3.426 -5.258 29.678 1.00 98.19 69 ILE A O 1
ATOM 564 N N . ILE A 1 70 ? -5.275 -4.363 28.750 1.00 98.25 70 ILE A N 1
ATOM 565 C CA . ILE A 1 70 ? -4.908 -2.962 28.948 1.00 98.25 70 ILE A CA 1
ATOM 566 C C . ILE A 1 70 ? -5.824 -2.377 30.023 1.00 98.25 70 ILE A C 1
ATOM 568 O O . ILE A 1 70 ? -7.002 -2.107 29.791 1.00 98.25 70 ILE A O 1
ATOM 572 N N . ASN A 1 71 ? -5.287 -2.193 31.229 1.00 98.25 71 ASN A N 1
ATOM 573 C CA . ASN A 1 71 ? -6.062 -1.702 32.365 1.00 98.25 71 ASN A CA 1
ATOM 574 C C . ASN A 1 71 ? -6.177 -0.167 32.335 1.00 98.25 71 ASN A C 1
ATOM 576 O O . ASN A 1 71 ? -5.222 0.542 32.652 1.00 98.25 71 ASN A O 1
ATOM 580 N N . LEU A 1 72 ? -7.360 0.345 31.994 1.00 98.12 72 LEU A N 1
ATOM 581 C CA . LEU A 1 72 ? -7.659 1.776 31.904 1.00 98.12 72 LEU A CA 1
ATOM 582 C C . LEU A 1 72 ? -7.672 2.489 33.266 1.00 98.12 72 LEU A C 1
ATOM 584 O O . LEU A 1 72 ? -7.553 3.718 33.281 1.00 98.12 72 LEU A O 1
ATOM 588 N N . ASP A 1 73 ? -7.771 1.753 34.380 1.00 98.12 73 ASP A N 1
ATOM 589 C CA . ASP A 1 73 ? -7.684 2.302 35.743 1.00 98.12 73 ASP A CA 1
ATOM 590 C C . ASP A 1 73 ? -6.245 2.678 36.125 1.00 98.12 73 ASP A C 1
ATOM 592 O O . ASP A 1 73 ? -6.026 3.468 37.046 1.00 98.12 73 ASP A O 1
ATOM 596 N N . LEU A 1 74 ? -5.245 2.135 35.419 1.00 98.31 74 LEU A N 1
ATOM 597 C CA . LEU A 1 74 ? -3.857 2.537 35.611 1.00 98.31 74 LEU A CA 1
ATOM 598 C C . LEU A 1 74 ? -3.610 3.941 35.040 1.00 98.31 74 LEU A C 1
ATOM 600 O O . LEU A 1 74 ? -4.196 4.310 34.011 1.00 98.31 74 LEU A O 1
ATOM 604 N N . PRO A 1 75 ? -2.671 4.703 35.639 1.00 98.31 75 PRO A N 1
ATOM 605 C CA . PRO A 1 75 ? -2.132 5.902 35.013 1.00 98.31 75 PRO A CA 1
ATOM 606 C C . PRO A 1 75 ? -1.700 5.602 33.568 1.00 98.31 75 PRO A C 1
ATOM 608 O O . PRO A 1 75 ? -1.049 4.575 33.358 1.00 98.31 75 PRO A O 1
ATOM 611 N N . PRO A 1 76 ? -1.999 6.475 32.584 1.00 98.12 76 PRO A N 1
ATOM 612 C CA . PRO A 1 76 ? -1.731 6.223 31.165 1.00 98.12 76 PRO A CA 1
ATOM 613 C C . PRO A 1 76 ? -0.327 5.673 30.875 1.00 98.12 76 PRO A C 1
ATOM 615 O O . PRO A 1 76 ? -0.175 4.658 30.201 1.00 98.12 76 PRO A O 1
ATOM 618 N N . LYS A 1 77 ? 0.698 6.253 31.508 1.00 97.44 77 LYS A N 1
ATOM 619 C CA . LYS A 1 77 ? 2.103 5.839 31.381 1.00 97.44 77 LYS A CA 1
ATOM 620 C C . LYS A 1 77 ? 2.385 4.368 31.736 1.00 97.44 77 LYS A C 1
ATOM 622 O O . LYS A 1 77 ? 3.390 3.823 31.301 1.00 97.44 77 LYS A O 1
ATOM 627 N N . LEU A 1 78 ? 1.525 3.718 32.521 1.00 97.88 78 LEU A N 1
ATOM 628 C CA . LEU A 1 78 ? 1.715 2.343 32.999 1.00 97.88 78 LEU A CA 1
ATOM 629 C C . LEU A 1 78 ? 0.832 1.310 32.285 1.00 97.88 78 LEU A C 1
ATOM 631 O O . LEU A 1 78 ? 0.968 0.114 32.534 1.00 97.88 78 LEU A O 1
ATOM 635 N N . ARG A 1 79 ? -0.085 1.742 31.412 1.00 98.19 79 ARG A N 1
ATOM 636 C CA . ARG A 1 79 ? -1.103 0.860 30.812 1.00 98.19 79 ARG A CA 1
ATOM 637 C C . ARG A 1 79 ? -0.519 -0.221 29.907 1.00 98.19 79 ARG A C 1
ATOM 639 O O . 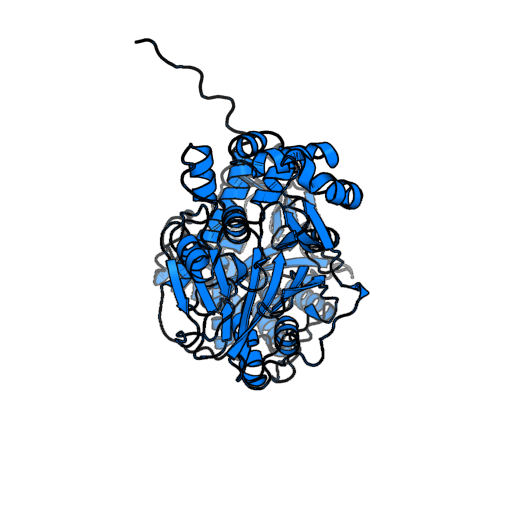ARG A 1 79 ? -1.052 -1.322 29.846 1.00 98.19 79 ARG A O 1
ATOM 646 N N . TRP A 1 80 ? 0.591 0.091 29.243 1.00 96.50 80 TRP A N 1
ATOM 647 C CA . TRP A 1 80 ? 1.241 -0.775 28.257 1.00 96.50 80 TRP A CA 1
ATOM 648 C C . TRP A 1 80 ? 2.403 -1.594 28.831 1.00 96.50 80 TRP A C 1
ATOM 650 O O . TRP A 1 80 ? 3.035 -2.355 28.102 1.00 96.50 80 TRP A O 1
ATOM 660 N N . SER A 1 81 ? 2.696 -1.462 30.129 1.00 94.31 81 SER A N 1
ATOM 661 C CA . SER A 1 81 ? 3.938 -1.975 30.710 1.00 94.31 81 SER A CA 1
ATOM 662 C C . SER A 1 81 ? 4.111 -3.483 30.582 1.00 94.31 81 SER A C 1
ATOM 664 O O . SER A 1 81 ? 5.193 -3.945 30.235 1.00 94.31 81 SER A O 1
ATOM 666 N N . HIS A 1 82 ? 3.045 -4.245 30.836 1.00 94.12 82 HIS A N 1
ATOM 667 C CA . HIS A 1 82 ? 3.080 -5.704 30.753 1.00 94.12 82 HIS A CA 1
ATOM 668 C C . HIS A 1 82 ? 3.323 -6.183 29.314 1.00 94.12 82 HIS A C 1
ATOM 670 O O . HIS A 1 82 ? 4.230 -6.976 29.079 1.00 94.12 82 HIS A O 1
ATOM 676 N N . LEU A 1 83 ? 2.571 -5.640 28.348 1.00 94.50 83 LEU A N 1
ATOM 677 C CA . LEU A 1 83 ? 2.739 -5.967 26.930 1.00 94.50 83 LEU A CA 1
ATOM 678 C C . LEU A 1 83 ? 4.151 -5.625 26.435 1.00 94.50 83 LEU A C 1
ATOM 680 O O . LEU A 1 83 ? 4.791 -6.437 25.772 1.00 94.50 83 LEU A O 1
ATOM 684 N N . MET A 1 84 ? 4.643 -4.424 26.749 1.00 92.25 84 MET A N 1
ATOM 685 C CA . MET A 1 84 ? 5.943 -3.977 26.247 1.00 92.25 84 MET A CA 1
ATOM 686 C C . MET A 1 84 ? 7.115 -4.725 26.882 1.00 92.25 84 MET A C 1
ATOM 688 O O . MET A 1 84 ? 8.134 -4.907 26.221 1.00 92.25 84 MET A O 1
ATOM 692 N N . ALA A 1 85 ? 6.980 -5.180 28.131 1.00 90.38 85 ALA A N 1
ATOM 693 C CA . ALA A 1 85 ? 7.976 -6.044 28.757 1.00 90.38 85 ALA A CA 1
ATOM 694 C C . ALA A 1 85 ? 8.070 -7.405 28.048 1.00 90.38 85 ALA A C 1
ATOM 696 O O . ALA A 1 85 ? 9.176 -7.885 27.812 1.00 90.38 85 ALA A O 1
ATOM 697 N N . ASP A 1 86 ? 6.930 -7.983 27.661 1.00 89.06 86 ASP A N 1
ATOM 698 C CA . ASP A 1 86 ? 6.863 -9.275 26.972 1.00 89.06 86 ASP A CA 1
ATOM 699 C C . ASP A 1 86 ? 7.374 -9.199 25.518 1.00 89.06 86 ASP A C 1
ATOM 701 O O . ASP A 1 86 ? 8.116 -10.058 25.052 1.00 89.06 86 ASP A O 1
ATOM 705 N N . LYS A 1 87 ? 7.070 -8.108 24.801 1.00 85.31 87 LYS A N 1
ATOM 706 C CA . LYS A 1 87 ? 7.490 -7.907 23.399 1.00 85.31 87 LYS A CA 1
ATOM 707 C C . LYS A 1 87 ? 8.894 -7.308 23.227 1.00 85.31 87 LYS A C 1
ATOM 709 O O . LYS A 1 87 ? 9.314 -7.057 22.096 1.00 85.31 87 LYS A O 1
ATOM 714 N N . LYS A 1 88 ? 9.641 -7.098 24.318 1.00 71.56 88 LYS A N 1
ATOM 715 C CA . LYS A 1 88 ? 10.924 -6.370 24.335 1.00 71.56 88 LYS A CA 1
ATOM 716 C C . LYS A 1 88 ? 11.998 -6.952 23.405 1.00 71.56 88 LYS A C 1
ATOM 718 O O . LYS A 1 88 ? 12.774 -6.193 22.834 1.00 71.56 88 LYS A O 1
ATOM 723 N N . GLU A 1 89 ? 12.038 -8.271 23.215 1.00 57.31 89 GLU A N 1
ATOM 724 C CA . GLU A 1 89 ? 13.030 -8.926 22.339 1.00 57.31 89 GLU A CA 1
ATOM 725 C C . GLU A 1 89 ? 12.620 -8.970 20.854 1.00 57.31 89 GLU A C 1
ATOM 727 O O . GLU A 1 89 ? 13.436 -9.300 19.997 1.00 57.31 89 GLU A O 1
ATOM 732 N N . SER A 1 90 ? 11.375 -8.607 20.525 1.00 53.25 90 SER A N 1
ATOM 733 C CA . SER A 1 90 ? 10.813 -8.729 19.169 1.00 53.25 90 SER A CA 1
ATOM 734 C C . SER A 1 90 ? 11.005 -7.485 18.286 1.00 53.25 90 SER A C 1
ATOM 736 O O . SER A 1 90 ? 10.585 -7.500 17.133 1.00 53.25 90 SER A O 1
ATOM 738 N N . GLY A 1 91 ? 11.614 -6.402 18.788 1.00 47.62 91 GLY A N 1
ATOM 739 C CA . GLY A 1 91 ? 11.603 -5.098 18.114 1.00 47.62 91 GLY A CA 1
ATOM 740 C C . GLY A 1 91 ? 12.964 -4.413 18.016 1.00 47.62 91 GLY A C 1
ATOM 741 O O . GLY A 1 91 ? 13.318 -3.611 18.872 1.00 47.62 91 GLY A O 1
ATOM 742 N N . LYS A 1 92 ? 13.694 -4.637 16.918 1.00 46.38 92 LYS A N 1
ATOM 743 C CA . LYS A 1 92 ? 14.575 -3.598 16.355 1.00 46.38 92 LYS A CA 1
ATOM 744 C C . LYS A 1 92 ? 13.818 -2.937 15.214 1.00 46.38 92 LYS A C 1
ATOM 746 O O . LYS A 1 92 ? 14.005 -3.291 14.053 1.00 46.38 92 LYS A O 1
ATOM 751 N N . LEU A 1 93 ? 12.900 -2.043 15.560 1.00 47.06 93 LEU A N 1
ATOM 752 C CA . LEU A 1 93 ? 12.172 -1.266 14.571 1.00 47.06 93 LEU A CA 1
ATOM 753 C C . LEU A 1 93 ? 13.063 -0.095 14.125 1.00 47.06 93 LEU A C 1
ATOM 755 O O . LEU A 1 93 ? 13.608 0.602 14.968 1.00 47.06 93 LEU A O 1
ATOM 759 N N . PHE A 1 94 ? 13.260 0.011 12.808 1.00 45.75 94 PHE A N 1
ATOM 760 C CA . PHE A 1 94 ? 13.933 1.057 12.021 1.00 45.75 94 PHE A CA 1
ATOM 761 C C . PHE A 1 94 ? 14.766 2.130 12.763 1.00 45.75 94 PHE A C 1
ATOM 763 O O . PHE A 1 94 ? 14.183 2.966 13.443 1.00 45.75 94 PHE A O 1
ATOM 770 N N . PRO A 1 95 ? 16.085 2.257 12.494 1.00 40.16 95 PRO A N 1
ATOM 771 C CA . PRO A 1 95 ? 16.830 3.467 12.835 1.00 40.16 95 PRO A CA 1
ATOM 772 C C . PRO A 1 95 ? 16.455 4.575 11.839 1.00 40.16 95 PRO A C 1
ATOM 774 O O . PRO A 1 95 ? 17.118 4.752 10.813 1.00 40.16 95 PRO A O 1
ATOM 777 N N . LEU A 1 96 ? 15.354 5.289 12.087 1.00 41.09 96 LEU A N 1
ATOM 778 C CA . LEU A 1 96 ? 14.952 6.420 11.254 1.00 41.09 96 LEU A CA 1
ATOM 779 C C . LEU A 1 96 ? 14.463 7.615 12.092 1.00 41.09 96 LEU A C 1
ATOM 781 O O . LEU A 1 96 ? 13.327 7.664 12.548 1.00 41.09 96 LEU A O 1
ATOM 785 N N . VAL A 1 97 ? 15.311 8.651 12.069 1.00 44.66 97 VAL A N 1
ATOM 786 C CA . VAL A 1 97 ? 15.024 10.091 12.236 1.00 44.66 97 VAL A CA 1
ATOM 787 C C . VAL A 1 97 ? 15.053 10.644 13.663 1.00 44.66 97 VAL A C 1
ATOM 789 O O . VAL A 1 97 ? 14.140 10.470 14.458 1.00 44.66 97 VAL A O 1
ATOM 792 N N . ASP A 1 98 ? 16.051 11.498 13.902 1.00 44.62 98 ASP A N 1
ATOM 793 C CA . ASP A 1 98 ? 16.454 11.913 15.245 1.00 44.62 98 ASP A CA 1
ATOM 794 C C . ASP A 1 98 ? 16.571 13.449 15.406 1.00 44.62 98 ASP A C 1
ATOM 796 O O . ASP A 1 98 ? 17.618 13.997 15.751 1.00 44.62 98 ASP A O 1
ATOM 800 N N . LYS A 1 99 ? 15.518 14.223 15.066 1.00 43.03 99 LYS A N 1
ATOM 801 C CA . LYS A 1 99 ? 15.542 15.670 15.413 1.00 43.03 99 LYS A CA 1
ATOM 802 C C . LYS A 1 99 ? 14.220 16.433 15.557 1.00 43.03 99 LYS A C 1
ATOM 804 O O . LYS A 1 99 ? 14.190 17.397 16.316 1.00 43.03 99 LYS A O 1
ATOM 809 N N . TYR A 1 100 ? 13.138 16.068 14.858 1.00 43.22 100 TYR A N 1
ATOM 810 C CA . TYR A 1 100 ? 11.887 16.870 14.854 1.00 43.22 100 TYR A CA 1
ATOM 811 C C . TYR A 1 100 ? 10.639 16.127 15.342 1.00 43.22 100 TYR A C 1
ATOM 813 O O . TYR A 1 100 ? 9.604 16.743 15.567 1.00 43.22 100 TYR A O 1
ATOM 821 N N . LEU A 1 101 ? 10.728 14.816 15.535 1.00 53.56 101 LEU A N 1
ATOM 822 C CA . LEU A 1 101 ? 9.601 13.962 15.913 1.00 53.56 101 LEU A CA 1
ATOM 823 C C . LEU A 1 101 ? 9.243 14.005 17.409 1.00 53.56 101 LEU A C 1
ATOM 825 O O . LEU A 1 101 ? 8.050 13.955 17.712 1.00 53.56 101 LEU A O 1
ATOM 829 N N . PRO A 1 102 ? 10.191 14.234 18.344 1.00 56.44 102 PRO A N 1
ATOM 830 C CA . PRO A 1 102 ? 9.835 14.515 19.737 1.00 56.44 102 PRO A CA 1
ATOM 831 C C . PRO A 1 102 ? 8.896 15.727 19.891 1.00 56.44 102 PRO A C 1
ATOM 833 O O . PRO A 1 102 ? 8.063 15.747 20.791 1.00 56.44 102 PRO A O 1
ATOM 836 N N . LEU A 1 103 ? 8.963 16.710 18.978 1.00 60.94 103 LEU A N 1
ATOM 837 C CA . LEU A 1 103 ? 8.066 17.874 18.976 1.00 60.94 103 LEU A CA 1
ATOM 838 C C . LEU A 1 103 ? 6.616 17.519 18.610 1.00 60.94 103 LEU A C 1
ATOM 840 O O . LEU A 1 103 ? 5.713 18.221 19.051 1.00 60.94 103 LEU A O 1
ATOM 844 N N . VAL A 1 104 ? 6.371 16.455 17.832 1.00 72.12 104 VAL A N 1
ATOM 845 C CA . VAL A 1 104 ? 4.999 15.985 17.560 1.00 72.12 104 VAL A CA 1
ATOM 846 C C . VAL A 1 104 ? 4.435 15.291 18.792 1.00 72.12 104 VAL A C 1
ATOM 848 O O . VAL A 1 104 ? 3.305 15.582 19.178 1.00 72.12 104 VAL A O 1
ATOM 851 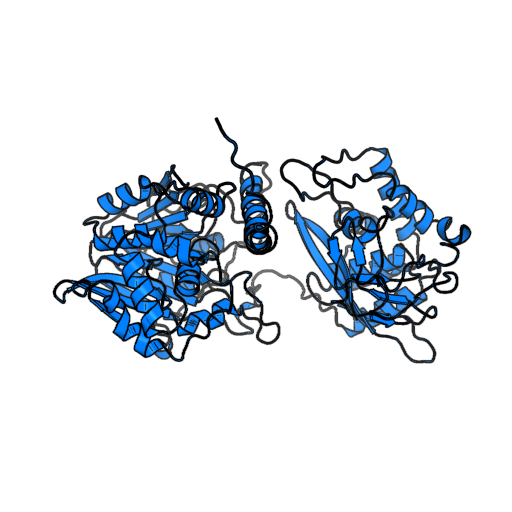N N . ALA A 1 105 ? 5.232 14.442 19.446 1.00 78.50 105 ALA A N 1
ATOM 852 C CA . ALA A 1 105 ? 4.820 13.703 20.636 1.00 78.50 105 ALA A CA 1
ATOM 853 C C . ALA A 1 105 ? 4.241 14.640 21.706 1.00 78.50 105 ALA A C 1
ATOM 855 O O . ALA A 1 105 ? 3.100 14.473 22.125 1.00 78.50 105 ALA A O 1
ATOM 856 N N . GLU A 1 106 ? 4.978 15.700 22.056 1.00 83.94 106 GLU A N 1
ATOM 857 C CA . GLU A 1 106 ? 4.591 16.680 23.087 1.00 83.94 106 GLU A CA 1
ATOM 858 C C . GLU A 1 106 ? 3.322 17.486 22.755 1.00 83.94 106 GLU A C 1
ATOM 860 O O . GLU A 1 106 ? 2.826 18.242 23.587 1.00 83.94 106 GLU A O 1
ATOM 865 N N . THR A 1 107 ? 2.784 17.348 21.544 1.00 86.19 107 THR A N 1
ATOM 866 C CA . THR A 1 107 ? 1.551 18.025 21.127 1.00 86.19 107 THR A CA 1
ATOM 867 C C . THR A 1 107 ? 0.331 17.113 21.109 1.00 86.19 107 THR A C 1
ATOM 869 O O . THR A 1 107 ? -0.781 17.614 20.940 1.00 86.19 107 THR A O 1
ATOM 872 N N . LEU A 1 108 ? 0.520 15.799 21.268 1.00 90.31 108 LEU A N 1
ATOM 873 C CA . LEU A 1 108 ? -0.573 14.835 21.295 1.00 90.31 108 LEU A CA 1
ATOM 874 C C . LEU A 1 108 ? -1.396 14.983 22.586 1.00 90.31 108 LEU A C 1
ATOM 876 O O . LEU A 1 108 ? -0.827 15.231 23.651 1.00 90.31 108 LEU A O 1
ATOM 880 N N . PRO A 1 109 ? -2.731 14.833 22.518 1.00 91.75 109 PRO A N 1
ATOM 881 C CA . PRO A 1 109 ? -3.573 14.933 23.702 1.00 91.75 109 PRO A CA 1
ATOM 882 C C . PRO A 1 109 ? -3.338 13.765 24.673 1.00 91.75 109 PRO A C 1
ATOM 884 O O . PRO A 1 109 ? -2.861 12.694 24.298 1.00 91.75 109 PRO A O 1
ATOM 887 N N . GLU A 1 110 ? -3.714 13.951 25.936 1.00 93.69 110 GLU A N 1
ATOM 888 C CA . GLU A 1 110 ? -3.840 12.838 26.883 1.00 93.69 110 GLU A CA 1
ATOM 889 C C . GLU A 1 110 ? -5.060 11.966 26.519 1.00 93.69 110 GLU A C 1
ATOM 891 O O . GLU A 1 110 ? -6.073 12.507 26.065 1.00 93.69 110 GLU A O 1
ATOM 896 N N . PRO A 1 111 ? -5.008 10.634 26.719 1.00 96.38 111 PRO A N 1
ATOM 897 C CA . PRO A 1 111 ? -3.950 9.866 27.393 1.00 96.38 111 PRO A CA 1
ATOM 898 C C . PRO A 1 111 ? -2.746 9.485 26.508 1.00 96.38 111 PRO A C 1
ATOM 900 O O . PRO A 1 111 ? -1.810 8.834 26.976 1.00 96.38 111 PRO A O 1
ATOM 903 N N . TYR A 1 112 ? -2.782 9.838 25.221 1.00 95.69 112 TYR A N 1
ATOM 904 C CA . TYR A 1 112 ? -1.893 9.285 24.201 1.00 95.69 112 TYR A CA 1
ATOM 905 C C . TYR A 1 112 ? -0.422 9.634 24.444 1.00 95.69 112 TYR A C 1
ATOM 907 O O . TYR A 1 112 ? 0.429 8.749 24.415 1.00 95.69 112 TYR A O 1
ATOM 915 N N . LEU A 1 113 ? -0.117 10.895 24.766 1.00 94.62 113 LEU A N 1
ATOM 916 C CA . LEU A 1 113 ? 1.253 11.323 25.073 1.00 94.62 113 LEU A CA 1
ATOM 917 C C . LEU A 1 113 ? 1.873 10.520 26.225 1.00 94.62 113 LEU A C 1
ATOM 919 O O . LEU A 1 113 ? 2.984 9.997 26.101 1.00 94.62 113 LEU A O 1
ATOM 923 N N . SER A 1 114 ? 1.164 10.405 27.348 1.00 97.12 114 SER A N 1
ATOM 924 C CA . SER A 1 114 ? 1.669 9.671 28.506 1.00 97.12 114 SER A CA 1
ATOM 925 C C . SER A 1 114 ? 1.844 8.178 28.221 1.00 97.12 114 SER A C 1
ATOM 927 O O . SER A 1 114 ? 2.814 7.586 28.692 1.00 97.12 114 SER A O 1
ATOM 929 N N . GLU A 1 115 ? 0.966 7.573 27.419 1.00 97.56 115 GLU A N 1
ATOM 930 C CA . GLU A 1 115 ? 1.122 6.183 26.975 1.00 97.56 115 GLU A CA 1
ATOM 931 C C . GLU A 1 115 ? 2.366 5.982 26.098 1.00 97.56 115 GLU A C 1
ATOM 933 O O . GLU A 1 115 ? 3.144 5.067 26.371 1.00 97.56 115 GLU A O 1
ATOM 938 N N . LEU A 1 116 ? 2.628 6.867 25.124 1.00 94.06 116 LEU A N 1
ATOM 939 C CA . LEU A 1 116 ? 3.853 6.807 24.310 1.00 94.06 116 LEU A CA 1
ATOM 940 C C . LEU A 1 116 ? 5.115 6.962 25.168 1.00 94.06 116 LEU A C 1
ATOM 942 O O . LEU A 1 116 ? 6.086 6.233 24.971 1.00 94.06 116 LEU A O 1
ATOM 946 N N . LYS A 1 117 ? 5.098 7.865 26.160 1.00 94.81 117 LYS A N 1
ATOM 947 C CA . LYS A 1 117 ? 6.202 8.029 27.125 1.00 94.81 117 LYS A CA 1
ATOM 948 C C . LYS A 1 117 ? 6.451 6.753 27.932 1.00 94.81 117 LYS A C 1
ATOM 950 O O . LYS A 1 117 ? 7.604 6.403 28.167 1.00 94.81 117 LYS A O 1
ATOM 955 N N . GLY A 1 118 ? 5.390 6.056 28.337 1.00 95.44 118 GLY A N 1
ATOM 956 C CA . GLY A 1 118 ? 5.487 4.768 29.027 1.00 95.44 118 GLY A CA 1
ATOM 957 C C . GLY A 1 118 ? 6.108 3.674 28.160 1.00 95.44 118 GLY A C 1
ATOM 958 O O . GLY A 1 118 ? 7.016 2.969 28.598 1.00 95.44 118 GLY A O 1
ATOM 959 N N . ILE A 1 119 ? 5.662 3.573 26.906 1.00 93.25 119 ILE A N 1
ATOM 960 C CA . ILE A 1 119 ? 6.197 2.616 25.927 1.00 93.25 119 ILE A CA 1
ATOM 961 C C . ILE A 1 119 ? 7.684 2.881 25.661 1.00 93.25 119 ILE A C 1
ATOM 963 O O . ILE A 1 119 ? 8.480 1.941 25.698 1.00 93.25 119 ILE A O 1
ATOM 967 N N . ALA A 1 120 ? 8.068 4.140 25.436 1.00 90.12 120 ALA A N 1
ATOM 968 C CA . ALA A 1 120 ? 9.456 4.541 25.198 1.00 90.12 120 ALA A CA 1
ATOM 969 C C . ALA A 1 120 ? 10.374 4.157 26.374 1.00 90.12 120 ALA A C 1
ATOM 971 O O . ALA A 1 120 ? 11.412 3.529 26.178 1.00 90.12 120 ALA A O 1
ATOM 972 N N . GLU A 1 121 ? 9.956 4.441 27.612 1.00 92.44 121 GLU A N 1
ATOM 973 C CA . GLU A 1 121 ? 10.740 4.120 28.814 1.00 92.44 121 GLU A CA 1
ATOM 974 C C . GLU A 1 121 ? 10.983 2.612 28.987 1.00 92.44 121 GLU A C 1
ATOM 976 O O . GLU A 1 121 ? 12.082 2.195 29.349 1.00 92.44 121 GLU A O 1
ATOM 981 N N . ILE A 1 122 ? 9.978 1.780 28.708 1.00 90.31 122 ILE A N 1
ATOM 982 C CA . ILE A 1 122 ? 10.047 0.330 28.953 1.00 90.31 122 ILE A CA 1
ATOM 983 C C . ILE A 1 122 ? 10.786 -0.403 27.833 1.00 90.31 122 ILE A C 1
ATOM 985 O O . ILE A 1 122 ? 11.572 -1.323 28.096 1.00 90.31 122 ILE A O 1
ATOM 989 N N . SER A 1 123 ? 10.537 0.006 26.588 1.00 86.19 123 SER A N 1
ATOM 990 C CA . SER A 1 123 ? 11.210 -0.549 25.412 1.00 86.19 123 SER A CA 1
ATOM 991 C C . SER A 1 123 ? 12.671 -0.104 25.313 1.00 86.19 123 SER A C 1
ATOM 993 O O . SER A 1 123 ? 13.496 -0.855 24.798 1.00 86.19 123 SER A O 1
ATOM 995 N N . GLY A 1 124 ? 13.006 1.080 25.838 1.00 85.62 124 GLY A N 1
ATOM 996 C CA . GLY A 1 124 ? 14.305 1.721 25.632 1.00 85.62 124 GLY A CA 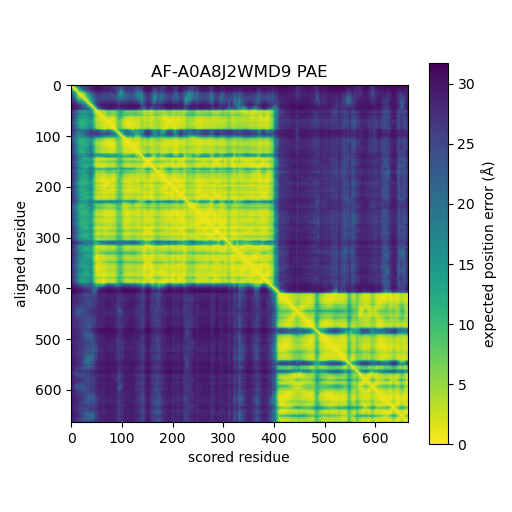1
ATOM 997 C C . GLY A 1 124 ? 14.453 2.368 24.250 1.00 85.62 124 GLY A C 1
ATOM 998 O O . GLY A 1 124 ? 15.564 2.737 23.882 1.00 85.62 124 GLY A O 1
ATOM 999 N N . ILE A 1 125 ? 13.356 2.483 23.492 1.00 82.88 125 ILE A N 1
ATOM 1000 C CA . ILE A 1 125 ? 13.285 3.162 22.193 1.00 82.88 125 ILE A CA 1
ATOM 1001 C C . ILE A 1 125 ? 12.993 4.645 22.432 1.00 82.88 125 ILE A C 1
ATOM 1003 O O . ILE A 1 125 ? 12.240 5.004 23.342 1.00 82.88 125 ILE A O 1
ATOM 1007 N N . GLU A 1 126 ? 13.568 5.524 21.617 1.00 84.00 126 GLU A N 1
ATOM 1008 C CA . GLU A 1 126 ? 13.346 6.956 21.775 1.00 84.00 126 GLU A CA 1
ATOM 1009 C C . GLU A 1 126 ? 11.884 7.347 21.510 1.00 84.00 126 GLU A C 1
ATOM 1011 O O . GLU A 1 126 ? 11.219 6.839 20.603 1.00 84.00 126 GLU A O 1
ATOM 1016 N N . LEU A 1 127 ? 11.371 8.316 22.279 1.00 84.38 127 LEU A N 1
ATOM 1017 C CA . LEU A 1 127 ? 9.984 8.785 22.153 1.00 84.38 127 LEU A CA 1
ATOM 1018 C C . LEU A 1 127 ? 9.653 9.250 20.726 1.00 84.38 127 LEU A C 1
ATOM 1020 O O . LEU A 1 127 ? 8.524 9.066 20.270 1.00 84.38 127 LEU A O 1
ATOM 1024 N N . GLY A 1 128 ? 10.621 9.840 20.018 1.00 80.19 128 GLY A N 1
ATOM 1025 C CA . GLY A 1 128 ? 10.454 10.273 18.631 1.00 80.19 128 GLY A CA 1
ATOM 1026 C C . GLY A 1 128 ? 10.159 9.114 17.678 1.00 80.19 128 GLY A C 1
ATOM 1027 O O . GLY A 1 128 ? 9.245 9.227 16.863 1.00 80.19 128 GLY A O 1
ATOM 1028 N N . GLU A 1 129 ? 10.862 7.991 17.824 1.00 76.69 129 GLU A N 1
ATOM 1029 C CA . GLU A 1 129 ? 10.686 6.791 16.996 1.00 76.69 129 GLU A CA 1
ATOM 1030 C C . GLU A 1 129 ? 9.353 6.093 17.302 1.00 76.69 129 GLU A C 1
ATOM 1032 O O . GLU A 1 129 ? 8.604 5.753 16.387 1.00 76.69 129 GLU A O 1
ATOM 1037 N N . ILE A 1 130 ? 8.985 5.974 18.585 1.00 82.56 130 ILE A N 1
ATOM 1038 C CA . ILE A 1 130 ? 7.673 5.444 19.002 1.00 82.56 130 ILE A CA 1
ATOM 1039 C C . ILE A 1 130 ? 6.523 6.324 18.489 1.00 82.56 130 ILE A C 1
ATOM 1041 O O . ILE A 1 130 ? 5.482 5.824 18.054 1.00 82.56 130 ILE A O 1
ATOM 1045 N N . THR A 1 131 ? 6.708 7.643 18.502 1.00 84.69 131 THR A N 1
ATOM 1046 C CA . THR A 1 131 ? 5.720 8.587 17.964 1.00 84.69 131 THR A CA 1
ATOM 1047 C C . THR A 1 131 ? 5.601 8.446 16.454 1.00 84.69 131 THR A C 1
ATOM 1049 O O . THR A 1 131 ? 4.494 8.364 15.934 1.00 84.69 131 THR A O 1
ATOM 1052 N N . LEU A 1 132 ? 6.728 8.358 15.747 1.00 77.50 132 LEU A N 1
ATOM 1053 C CA . LEU A 1 132 ? 6.751 8.155 14.304 1.00 77.50 132 LEU A CA 1
ATOM 1054 C C . LEU A 1 132 ? 6.067 6.843 13.909 1.00 77.50 132 LEU A C 1
ATOM 1056 O O . LEU A 1 132 ? 5.269 6.834 12.977 1.00 77.50 132 LEU A O 1
ATOM 1060 N N . TYR A 1 133 ? 6.305 5.767 14.656 1.00 78.94 133 TYR A N 1
ATOM 1061 C CA . TYR A 1 133 ? 5.611 4.495 14.474 1.00 78.94 133 TYR A CA 1
ATOM 1062 C C . TYR A 1 133 ? 4.086 4.637 14.572 1.00 78.94 133 TYR A C 1
ATOM 1064 O O . TYR A 1 133 ? 3.361 4.072 13.759 1.00 78.94 133 TYR A O 1
ATOM 1072 N N . ASN A 1 134 ? 3.591 5.454 15.506 1.00 84.88 134 ASN A N 1
ATOM 1073 C CA . ASN A 1 134 ? 2.159 5.722 15.650 1.00 84.88 134 ASN A CA 1
ATOM 1074 C C . ASN A 1 134 ? 1.587 6.638 14.556 1.00 84.88 134 ASN A C 1
ATOM 1076 O O . ASN A 1 134 ? 0.391 6.583 14.294 1.00 84.88 134 ASN A O 1
ATOM 1080 N N . ILE A 1 135 ? 2.428 7.434 13.892 1.00 78.19 135 ILE A N 1
ATOM 1081 C CA . ILE A 1 135 ? 2.045 8.266 12.742 1.00 78.19 135 ILE A CA 1
ATOM 1082 C C . ILE A 1 135 ? 2.051 7.453 11.441 1.00 78.19 135 ILE A C 1
ATOM 1084 O O . ILE A 1 135 ? 1.191 7.662 10.593 1.00 78.19 135 ILE A O 1
ATOM 1088 N N . PHE A 1 136 ? 2.996 6.521 11.271 1.00 68.38 136 PHE A N 1
ATOM 1089 C CA . PHE A 1 136 ? 3.164 5.736 10.040 1.00 68.38 136 PHE A CA 1
ATOM 1090 C C . PHE A 1 136 ? 1.912 4.949 9.634 1.00 68.38 136 PHE A C 1
ATOM 1092 O O . PHE A 1 136 ? 1.677 4.746 8.441 1.00 68.38 136 PHE A O 1
ATOM 1099 N N . TYR A 1 137 ? 1.096 4.535 10.606 1.00 65.19 137 TYR A N 1
ATOM 1100 C CA . TYR A 1 137 ? -0.163 3.845 10.328 1.00 65.19 137 TYR A CA 1
ATOM 1101 C C . TYR A 1 137 ? -1.206 4.711 9.612 1.00 65.19 137 TYR A C 1
ATOM 1103 O O . TYR A 1 137 ? -2.051 4.155 8.927 1.00 65.19 137 TYR A O 1
ATOM 1111 N N . GLU A 1 138 ? -1.117 6.040 9.684 1.00 64.12 138 GLU A N 1
ATOM 1112 C CA . GLU A 1 138 ? -2.057 6.972 9.032 1.00 64.12 138 GLU A CA 1
ATOM 1113 C C . GLU A 1 138 ? -1.718 7.223 7.545 1.00 64.12 138 GLU A C 1
ATOM 1115 O O . GLU A 1 138 ? -2.179 8.204 6.968 1.00 64.12 138 GLU A O 1
ATOM 1120 N N . VAL A 1 139 ? -0.797 6.442 6.958 1.00 57.88 139 VAL A N 1
ATOM 1121 C CA . VAL A 1 139 ? -0.211 6.744 5.638 1.00 57.88 139 VAL A CA 1
ATOM 1122 C C . VAL A 1 139 ? 0.053 5.505 4.763 1.00 57.88 139 VAL A C 1
ATOM 1124 O O . VAL A 1 139 ? 0.037 5.616 3.539 1.00 57.88 139 VAL A O 1
ATOM 1127 N N . PHE A 1 140 ? 0.326 4.329 5.348 1.00 60.59 140 PHE A N 1
ATOM 1128 C CA . PHE A 1 140 ? 0.810 3.146 4.604 1.00 60.59 140 PHE A CA 1
ATOM 1129 C C . PHE A 1 140 ? 0.012 1.854 4.863 1.00 60.59 140 PHE A C 1
ATOM 1131 O O . PHE A 1 140 ? 0.572 0.754 4.791 1.00 60.59 140 PHE A O 1
ATOM 1138 N N . THR A 1 141 ? -1.281 1.963 5.181 1.00 64.31 141 THR A N 1
ATOM 1139 C CA . THR A 1 141 ? -2.162 0.789 5.322 1.00 64.31 141 THR A CA 1
ATOM 1140 C C . THR A 1 141 ? -2.951 0.554 4.031 1.00 64.31 141 THR A C 1
ATOM 1142 O O . THR A 1 141 ? -3.397 1.494 3.381 1.00 64.31 141 THR A O 1
ATOM 1145 N N . LEU A 1 142 ? -3.123 -0.711 3.656 1.00 71.00 142 LEU A N 1
ATOM 1146 C CA . LEU A 1 142 ? -4.161 -1.174 2.739 1.00 71.00 142 LEU A CA 1
ATOM 1147 C C . LEU A 1 142 ? -5.052 -2.154 3.506 1.00 71.00 142 LEU A C 1
ATOM 1149 O O . LEU A 1 142 ? -4.638 -2.781 4.481 1.00 71.00 142 LEU A O 1
ATOM 1153 N N . CYS A 1 143 ? -6.315 -2.269 3.124 1.00 87.44 143 CYS A N 1
ATOM 1154 C CA . CYS A 1 143 ? -7.292 -2.962 3.952 1.00 87.44 143 CYS A CA 1
ATOM 1155 C C . CYS A 1 143 ? -8.396 -3.592 3.104 1.00 87.44 143 CYS A C 1
ATOM 1157 O O . CYS A 1 143 ? -8.633 -3.179 1.972 1.00 87.44 143 CYS A O 1
ATOM 1159 N N . THR A 1 144 ? -9.051 -4.619 3.634 1.00 93.88 144 THR A N 1
ATOM 1160 C CA . THR A 1 144 ? -10.362 -5.052 3.143 1.00 93.88 144 THR A CA 1
ATOM 1161 C C . THR A 1 144 ? -11.254 -5.325 4.340 1.00 93.88 144 THR A C 1
ATOM 1163 O O . THR A 1 144 ? -10.902 -6.152 5.182 1.00 93.88 144 THR A O 1
ATOM 1166 N N . SER A 1 145 ? -12.399 -4.656 4.405 1.00 98.00 145 SER A N 1
ATOM 1167 C CA . SER A 1 145 ? -13.402 -4.791 5.460 1.00 98.00 145 SER A CA 1
ATOM 1168 C C . SER A 1 145 ? -14.730 -5.278 4.875 1.00 98.00 145 SER A C 1
ATOM 1170 O O . SER A 1 145 ? -15.177 -4.800 3.835 1.00 98.00 145 SER A O 1
ATOM 1172 N N . VAL A 1 146 ? -15.371 -6.237 5.544 1.00 97.88 146 VAL A N 1
ATOM 1173 C CA . VAL A 1 146 ? -16.625 -6.866 5.107 1.00 97.88 146 VAL A CA 1
ATOM 1174 C C . VAL A 1 146 ? -17.626 -6.891 6.255 1.00 97.88 146 VAL A C 1
ATOM 1176 O O . VAL A 1 146 ? -17.374 -7.514 7.288 1.00 97.88 146 VAL A O 1
ATOM 1179 N N . ILE A 1 147 ? -18.796 -6.287 6.050 1.00 97.44 147 ILE A N 1
ATOM 1180 C CA . ILE A 1 147 ? -19.981 -6.492 6.893 1.00 97.44 147 ILE A CA 1
ATOM 1181 C C . ILE A 1 147 ? -20.938 -7.404 6.128 1.00 97.44 147 ILE A C 1
ATOM 1183 O O . ILE A 1 147 ? -21.232 -7.135 4.969 1.00 97.44 147 ILE A O 1
ATOM 1187 N N . SER A 1 148 ? -21.476 -8.444 6.764 1.00 95.56 148 SER A N 1
ATOM 1188 C CA . SER A 1 148 ? -22.570 -9.248 6.203 1.00 95.56 148 SER A CA 1
ATOM 1189 C C . SER A 1 148 ? -23.712 -9.417 7.200 1.00 95.56 148 SER A C 1
ATOM 1191 O O . SER A 1 148 ? -23.495 -9.407 8.412 1.00 95.56 148 SER A O 1
ATOM 1193 N N . GLN A 1 149 ? -24.925 -9.578 6.682 1.00 94.25 149 GLN A N 1
ATOM 1194 C CA . GLN A 1 149 ? -26.146 -9.794 7.441 1.00 94.25 149 GLN A CA 1
ATOM 1195 C C . GLN A 1 149 ? -26.814 -11.105 7.022 1.00 94.25 149 GLN A C 1
ATOM 1197 O O . GLN A 1 149 ? -27.167 -11.286 5.856 1.00 94.25 149 GLN A O 1
ATOM 1202 N N . GLY A 1 150 ? -27.050 -11.991 7.988 1.00 92.75 150 GLY A N 1
ATOM 1203 C CA . GLY A 1 150 ? -27.785 -13.238 7.790 1.00 92.75 150 GLY A CA 1
ATOM 1204 C C . GLY A 1 150 ? -29.277 -13.044 7.513 1.00 92.75 150 GLY A C 1
ATOM 1205 O O . GLY A 1 150 ? -29.848 -11.949 7.621 1.00 92.75 150 GLY A O 1
ATOM 1206 N N . ALA A 1 151 ? -29.945 -14.131 7.129 1.00 91.12 151 ALA A N 1
ATOM 1207 C CA . ALA A 1 151 ? -31.402 -14.161 6.969 1.00 91.12 151 ALA A CA 1
ATOM 1208 C C . ALA A 1 151 ? -32.145 -13.908 8.297 1.00 91.12 151 ALA A C 1
ATOM 1210 O O . ALA A 1 151 ? -33.223 -13.317 8.303 1.00 91.12 151 ALA A O 1
ATOM 1211 N N . ASP A 1 152 ? -31.524 -14.266 9.422 1.00 90.94 152 ASP A N 1
ATOM 1212 C CA . ASP A 1 152 ? -31.977 -14.000 10.792 1.00 90.94 152 ASP A CA 1
ATOM 1213 C C . ASP A 1 152 ? -31.789 -12.537 11.243 1.00 90.94 152 ASP A C 1
ATOM 1215 O O . ASP A 1 152 ? -32.196 -12.171 12.345 1.00 90.94 152 ASP A O 1
ATOM 1219 N N . GLY A 1 153 ? -31.183 -11.689 10.403 1.00 91.25 153 GLY A N 1
ATOM 1220 C CA . GLY A 1 153 ? -30.866 -10.296 10.723 1.00 91.25 153 GLY A CA 1
ATOM 1221 C C . GLY A 1 153 ? -29.596 -10.122 11.557 1.00 91.25 153 GLY A C 1
ATOM 1222 O O . GLY A 1 153 ? -29.273 -8.999 11.942 1.00 91.25 153 GLY A O 1
ATOM 1223 N N . LYS A 1 154 ? -28.857 -11.202 11.831 1.00 93.69 154 LYS A N 1
ATOM 1224 C CA . LYS A 1 154 ? -27.600 -11.141 12.574 1.00 93.69 154 LYS A CA 1
ATOM 1225 C C . LYS A 1 154 ? -26.484 -10.564 11.706 1.00 93.69 154 LYS A C 1
ATOM 1227 O O . LYS A 1 154 ? -26.348 -10.934 10.542 1.00 93.69 154 LYS A O 1
ATOM 1232 N N . ILE A 1 155 ? -25.671 -9.685 12.291 1.00 94.50 155 ILE A N 1
ATOM 1233 C CA . ILE A 1 155 ? -24.568 -9.002 11.611 1.00 94.50 155 ILE A CA 1
ATOM 1234 C C . ILE A 1 155 ? -23.225 -9.615 12.008 1.00 94.50 155 ILE A C 1
ATOM 1236 O O . ILE A 1 155 ? -22.925 -9.794 13.191 1.00 94.50 155 ILE A O 1
ATOM 1240 N N . TYR A 1 156 ? -22.402 -9.871 10.999 1.00 97.25 156 TYR A N 1
ATOM 1241 C CA . TYR A 1 156 ? -21.023 -10.319 11.115 1.00 97.25 156 TYR A CA 1
ATOM 1242 C C . TYR A 1 156 ? -20.103 -9.291 10.466 1.00 97.25 156 TYR A C 1
ATOM 1244 O O . TYR A 1 156 ? -20.428 -8.745 9.411 1.00 97.25 156 TYR A O 1
ATOM 1252 N N . HIS A 1 157 ? -18.943 -9.052 11.067 1.00 98.44 157 HIS A N 1
ATOM 1253 C CA . HIS A 1 157 ? -17.955 -8.113 10.550 1.00 98.44 157 HIS A CA 1
ATOM 1254 C C . HIS A 1 157 ? -16.581 -8.780 10.564 1.00 98.44 157 HIS A C 1
ATOM 1256 O O . HIS A 1 157 ? -16.170 -9.337 11.577 1.00 98.44 157 HIS A O 1
ATOM 1262 N N . GLY A 1 158 ? -15.860 -8.756 9.450 1.00 98.25 158 GLY A N 1
ATOM 1263 C CA . GLY A 1 158 ? -14.479 -9.221 9.412 1.00 98.25 158 GLY A CA 1
ATOM 1264 C C . GLY A 1 158 ? -13.618 -8.391 8.484 1.00 98.25 158 GLY A C 1
ATOM 1265 O O . GLY A 1 158 ? -14.130 -7.641 7.654 1.00 98.25 158 GLY A O 1
ATOM 1266 N N . ARG A 1 159 ? -12.299 -8.504 8.648 1.00 98.06 159 ARG A N 1
ATOM 1267 C CA . ARG A 1 159 ? -11.354 -7.699 7.878 1.00 98.06 159 ARG A CA 1
ATOM 1268 C C . ARG A 1 159 ? -9.957 -8.305 7.745 1.00 98.06 159 ARG A C 1
ATOM 1270 O O . ARG A 1 159 ? -9.506 -8.998 8.657 1.00 98.06 159 ARG A O 1
ATOM 1277 N N . ASN A 1 160 ? -9.255 -7.954 6.669 1.00 97.94 160 ASN A N 1
ATOM 1278 C CA . ASN A 1 160 ? -7.813 -8.153 6.481 1.00 97.94 160 ASN A CA 1
ATOM 1279 C C . ASN A 1 160 ? -7.062 -6.835 6.676 1.00 97.94 160 ASN A C 1
ATOM 1281 O O . ASN A 1 160 ? -7.466 -5.815 6.117 1.00 97.94 160 ASN A O 1
ATOM 1285 N N . LEU A 1 161 ? -5.975 -6.849 7.462 1.00 95.06 161 LEU A N 1
ATOM 1286 C CA . LEU A 1 161 ? -5.021 -5.735 7.547 1.00 95.06 161 LEU A CA 1
ATOM 1287 C C . LEU A 1 161 ? -3.780 -5.996 6.709 1.00 95.06 161 LEU A C 1
ATOM 1289 O O . LEU A 1 161 ? -2.930 -6.802 7.090 1.00 95.06 161 LEU A O 1
ATOM 1293 N N . ASP A 1 162 ? -3.654 -5.231 5.629 1.00 90.12 162 ASP A N 1
ATOM 1294 C CA . ASP A 1 162 ? -2.527 -5.263 4.715 1.00 90.12 162 ASP A CA 1
ATOM 1295 C C . ASP A 1 162 ? -1.583 -4.092 5.056 1.00 90.12 162 ASP A C 1
ATOM 1297 O O . ASP A 1 162 ? -1.946 -2.921 4.966 1.00 90.12 162 ASP A O 1
ATOM 1301 N N . PHE A 1 163 ? -0.356 -4.365 5.503 1.00 82.31 163 PHE A N 1
ATOM 1302 C CA . PHE A 1 163 ? 0.567 -3.299 5.918 1.00 82.31 163 PHE A CA 1
ATOM 1303 C C . PHE A 1 163 ? 1.974 -3.535 5.410 1.00 82.31 163 PHE A C 1
ATOM 1305 O O . PHE A 1 163 ? 2.449 -4.661 5.464 1.00 82.31 163 PHE A O 1
ATOM 1312 N N . GLY A 1 164 ? 2.681 -2.465 5.035 1.00 66.19 164 GLY A N 1
ATOM 1313 C CA . GLY A 1 164 ? 4.129 -2.501 4.784 1.00 66.19 164 GLY A CA 1
ATOM 1314 C C . GLY A 1 164 ? 4.531 -2.222 3.340 1.00 66.19 164 GLY A C 1
ATOM 1315 O O . GLY A 1 164 ? 5.710 -2.346 3.001 1.00 66.19 164 GLY A O 1
ATOM 1316 N N . LEU A 1 165 ? 3.571 -1.818 2.507 1.00 61.78 165 LEU A N 1
ATOM 1317 C CA . LEU A 1 165 ? 3.809 -1.428 1.125 1.00 61.78 165 LEU A CA 1
ATOM 1318 C C . LEU A 1 165 ? 4.822 -0.264 1.072 1.00 61.78 165 LEU A C 1
ATOM 1320 O O . LEU A 1 165 ? 4.734 0.685 1.848 1.00 61.78 165 LEU A O 1
ATOM 1324 N N . PHE A 1 166 ? 5.802 -0.360 0.165 1.00 49.84 166 PHE A N 1
ATOM 1325 C CA . PHE A 1 166 ? 6.882 0.621 -0.078 1.00 49.84 166 PHE A CA 1
ATOM 1326 C C . PHE A 1 166 ? 7.994 0.739 0.974 1.00 49.84 166 PHE A C 1
ATOM 1328 O O . PHE A 1 166 ? 8.929 1.516 0.783 1.00 49.84 166 PHE A O 1
ATOM 1335 N N . LEU A 1 167 ? 7.980 -0.068 2.035 1.00 58.75 167 LEU A N 1
ATOM 1336 C CA . LEU A 1 167 ? 9.017 -0.044 3.073 1.00 58.75 167 LEU A CA 1
ATOM 1337 C C . LEU A 1 167 ? 9.973 -1.242 2.961 1.00 58.75 167 LEU A C 1
ATOM 1339 O O . LEU A 1 167 ? 10.321 -1.892 3.944 1.00 58.75 167 LEU A O 1
ATOM 1343 N N . GLY A 1 168 ? 10.416 -1.501 1.729 1.00 49.91 168 GLY A N 1
ATOM 1344 C CA . GLY A 1 168 ? 11.420 -2.510 1.403 1.00 49.91 168 GLY A CA 1
ATOM 1345 C C . GLY A 1 168 ? 10.840 -3.875 1.027 1.00 49.91 168 GLY A C 1
ATOM 1346 O O . GLY A 1 168 ? 9.891 -4.372 1.631 1.00 49.91 168 GLY A O 1
ATOM 1347 N N . TRP A 1 169 ? 11.451 -4.486 0.016 1.00 64.62 169 TRP A N 1
ATOM 1348 C CA . TRP A 1 169 ? 11.089 -5.795 -0.519 1.00 64.62 169 TRP A CA 1
ATOM 1349 C C . TRP A 1 169 ? 12.259 -6.764 -0.350 1.00 64.62 169 TRP A C 1
ATOM 1351 O O . TRP A 1 169 ? 13.387 -6.460 -0.751 1.00 64.62 169 TRP A O 1
ATOM 1361 N N . ASP A 1 170 ? 11.999 -7.926 0.243 1.00 66.56 170 ASP A N 1
ATOM 1362 C CA . ASP A 1 170 ? 12.956 -9.020 0.314 1.00 66.56 170 ASP A CA 1
ATOM 1363 C C . ASP A 1 170 ? 12.909 -9.818 -0.990 1.00 66.56 170 ASP A C 1
ATOM 1365 O O . ASP A 1 170 ? 12.056 -10.680 -1.194 1.00 66.56 170 ASP A O 1
ATOM 1369 N N . VAL A 1 171 ? 13.871 -9.551 -1.871 1.00 63.66 171 VAL A N 1
ATOM 1370 C CA . VAL A 1 171 ? 13.990 -10.230 -3.168 1.00 63.66 171 VAL A CA 1
ATOM 1371 C C . VAL A 1 171 ? 14.224 -11.739 -3.016 1.00 63.66 171 VAL A C 1
ATOM 1373 O O . VAL A 1 171 ? 13.924 -12.482 -3.939 1.00 63.66 171 VAL A O 1
ATOM 1376 N N . LYS A 1 172 ? 14.763 -12.223 -1.886 1.00 67.38 172 LYS A N 1
ATOM 1377 C CA . LYS A 1 172 ? 15.028 -13.659 -1.697 1.00 67.38 172 LYS A CA 1
ATOM 1378 C C . LYS A 1 172 ? 13.782 -14.418 -1.278 1.00 67.38 172 LYS A C 1
ATOM 1380 O O . LYS A 1 172 ? 13.542 -15.507 -1.782 1.00 67.38 172 LYS A O 1
ATOM 1385 N N . ASN A 1 173 ? 13.033 -13.853 -0.337 1.00 68.75 173 ASN A N 1
ATOM 1386 C CA . ASN A 1 173 ? 11.864 -14.509 0.246 1.00 68.75 173 ASN A CA 1
ATOM 1387 C C . ASN A 1 173 ? 10.550 -14.076 -0.414 1.00 68.75 173 ASN A C 1
ATOM 1389 O O . ASN A 1 173 ? 9.508 -14.653 -0.125 1.00 68.75 173 ASN A O 1
ATOM 1393 N N . HIS A 1 174 ? 10.610 -13.086 -1.308 1.00 70.69 174 HIS A N 1
ATOM 1394 C CA . HIS A 1 174 ? 9.468 -12.492 -1.993 1.00 70.69 174 HIS A CA 1
ATOM 1395 C C . HIS A 1 174 ? 8.417 -11.977 -0.999 1.00 70.69 174 HIS A C 1
ATOM 1397 O O . HIS A 1 174 ? 7.219 -12.223 -1.163 1.00 70.69 174 HIS A O 1
ATOM 1403 N N . THR A 1 175 ? 8.874 -11.276 0.039 1.00 75.06 175 THR A N 1
ATOM 1404 C CA . THR A 1 175 ? 8.037 -10.706 1.099 1.00 75.06 175 THR A CA 1
ATOM 1405 C C . THR A 1 175 ? 8.345 -9.231 1.326 1.00 75.06 175 THR A C 1
ATOM 1407 O O . THR A 1 175 ? 9.423 -8.724 1.014 1.00 75.06 175 THR A O 1
ATOM 1410 N N . TRP A 1 176 ? 7.382 -8.516 1.898 1.00 73.06 176 TRP A N 1
ATOM 1411 C CA . TRP A 1 176 ? 7.554 -7.126 2.303 1.00 73.06 176 TRP A CA 1
ATOM 1412 C C . TRP A 1 176 ? 8.252 -7.065 3.660 1.00 73.06 176 TRP A C 1
ATOM 1414 O O . TRP A 1 176 ? 7.717 -7.552 4.655 1.00 73.06 176 TRP A O 1
ATOM 1424 N N . LEU A 1 177 ? 9.430 -6.436 3.717 1.00 72.19 177 LEU A N 1
ATOM 1425 C CA . LEU A 1 177 ? 10.277 -6.418 4.918 1.00 72.19 177 LEU A CA 1
ATOM 1426 C C . LEU A 1 177 ? 9.523 -5.894 6.145 1.00 72.19 177 LEU A C 1
ATOM 1428 O O . LEU A 1 177 ? 9.598 -6.480 7.223 1.00 72.19 177 LEU A O 1
ATOM 1432 N N . THR A 1 178 ? 8.755 -4.820 5.971 1.00 74.62 178 THR A N 1
ATOM 1433 C CA . THR A 1 178 ? 7.948 -4.245 7.051 1.00 74.62 178 THR A CA 1
ATOM 1434 C C . THR A 1 178 ? 6.791 -5.142 7.453 1.00 74.62 178 THR A C 1
ATOM 1436 O O . THR A 1 178 ? 6.541 -5.287 8.644 1.00 74.62 178 THR A O 1
ATOM 1439 N N . THR A 1 179 ? 6.104 -5.779 6.503 1.00 83.62 179 THR A N 1
ATOM 1440 C CA . THR A 1 179 ? 5.034 -6.732 6.825 1.00 83.62 179 THR A CA 1
ATOM 1441 C C . THR A 1 179 ? 5.571 -7.844 7.718 1.00 83.62 179 THR A C 1
ATOM 1443 O O . THR A 1 179 ? 5.019 -8.084 8.789 1.00 83.62 179 THR A O 1
ATOM 1446 N N . GLU A 1 180 ? 6.693 -8.460 7.329 1.00 84.94 180 GLU A N 1
ATOM 1447 C CA . GLU A 1 180 ? 7.353 -9.514 8.108 1.00 84.94 180 GLU A CA 1
ATOM 1448 C C . GLU A 1 180 ? 7.778 -9.025 9.498 1.00 84.94 180 GLU A C 1
ATOM 1450 O O . GLU A 1 180 ? 7.574 -9.725 10.487 1.00 84.94 180 GLU A O 1
ATOM 1455 N N . ALA A 1 181 ? 8.324 -7.808 9.593 1.00 81.94 181 ALA A N 1
ATOM 1456 C CA . ALA A 1 181 ? 8.747 -7.220 10.862 1.00 81.94 181 ALA A CA 1
ATOM 1457 C C . ALA A 1 181 ? 7.574 -6.926 11.813 1.00 81.94 181 ALA A C 1
ATOM 1459 O O . ALA A 1 181 ? 7.749 -6.944 13.031 1.00 81.94 181 ALA A O 1
ATOM 1460 N N . LEU A 1 182 ? 6.381 -6.662 11.275 1.00 85.00 182 LEU A N 1
ATOM 1461 C CA . LEU A 1 182 ? 5.200 -6.339 12.071 1.00 85.00 182 LEU A CA 1
ATOM 1462 C C . LEU A 1 182 ? 4.405 -7.557 12.528 1.00 85.00 182 LEU A C 1
ATOM 1464 O O . LEU A 1 182 ? 3.775 -7.483 13.583 1.00 85.00 182 LEU A O 1
ATOM 1468 N N . ARG A 1 183 ? 4.428 -8.683 11.800 1.00 90.00 183 ARG A N 1
ATOM 1469 C CA . ARG A 1 183 ? 3.651 -9.878 12.192 1.00 90.00 183 ARG A CA 1
ATOM 1470 C C . ARG A 1 183 ? 3.913 -10.340 13.637 1.00 90.00 183 ARG A C 1
ATOM 1472 O O . ARG A 1 183 ? 2.936 -10.579 14.345 1.00 90.00 183 ARG A O 1
ATOM 1479 N N . PRO A 1 184 ? 5.162 -10.385 14.149 1.00 89.75 184 PRO A N 1
ATOM 1480 C CA . PRO A 1 184 ? 5.431 -10.748 15.547 1.00 89.75 184 PRO A CA 1
ATOM 1481 C C . PRO A 1 184 ? 4.855 -9.767 16.582 1.00 89.75 184 PRO A C 1
ATOM 1483 O O . PRO A 1 184 ? 4.703 -10.111 17.761 1.00 89.75 184 PRO A O 1
ATOM 1486 N N . LEU A 1 185 ? 4.550 -8.537 16.159 1.00 91.19 185 LEU A N 1
ATOM 1487 C CA . LEU A 1 185 ? 3.997 -7.490 17.010 1.00 91.19 185 LEU A CA 1
ATOM 1488 C C . LEU A 1 185 ? 2.467 -7.521 17.066 1.00 91.19 185 LEU A C 1
ATOM 1490 O O . LEU A 1 185 ? 1.913 -6.823 17.909 1.00 91.19 185 LEU A O 1
ATOM 1494 N N . VAL A 1 186 ? 1.780 -8.306 16.230 1.00 95.12 186 VAL A N 1
ATOM 1495 C CA . VAL A 1 186 ? 0.310 -8.391 16.244 1.00 95.12 186 VAL A CA 1
ATOM 1496 C C . VAL A 1 186 ? -0.176 -8.941 17.589 1.00 95.12 186 VAL A C 1
ATOM 1498 O O . VAL A 1 186 ? 0.275 -9.996 18.043 1.00 95.12 186 VAL A O 1
ATOM 1501 N N . VAL A 1 187 ? -1.092 -8.215 18.230 1.00 97.06 187 VAL A N 1
ATOM 1502 C CA . VAL A 1 187 ? -1.670 -8.536 19.541 1.00 97.06 187 VAL A CA 1
ATOM 1503 C C . VAL A 1 187 ? -3.139 -8.130 19.619 1.00 97.06 187 VAL A C 1
ATOM 1505 O O . VAL A 1 187 ? -3.542 -7.084 19.109 1.00 97.06 187 VAL A O 1
ATOM 1508 N N . GLU A 1 188 ? -3.934 -8.945 20.305 1.00 98.50 188 GLU A N 1
ATOM 1509 C CA . GLU A 1 188 ? -5.282 -8.588 20.730 1.00 98.50 188 GLU A CA 1
ATOM 1510 C C . GLU A 1 188 ? -5.214 -7.887 22.084 1.00 98.50 188 GLU A C 1
ATOM 1512 O O . GLU A 1 188 ? -4.435 -8.260 22.963 1.00 98.50 188 GLU A O 1
ATOM 1517 N N . LEU A 1 189 ? -6.046 -6.871 22.264 1.00 98.50 189 LEU A N 1
ATOM 1518 C CA . LEU A 1 189 ? -6.070 -6.027 23.444 1.00 98.50 189 LEU A CA 1
ATOM 1519 C C . LEU A 1 189 ? -7.482 -6.007 24.022 1.00 98.50 189 LEU A C 1
ATOM 1521 O O . LEU A 1 189 ? -8.430 -5.602 23.352 1.00 98.50 189 LEU A O 1
ATOM 1525 N N . ASP A 1 190 ? -7.611 -6.423 25.277 1.00 98.44 190 ASP A N 1
ATOM 1526 C CA . ASP A 1 190 ? -8.827 -6.287 26.074 1.00 98.44 190 ASP A CA 1
ATOM 1527 C C . ASP A 1 190 ? -8.684 -5.064 26.985 1.00 98.44 190 ASP A C 1
ATOM 1529 O O . ASP A 1 190 ? -7.960 -5.089 27.986 1.00 98.44 190 ASP A O 1
ATOM 1533 N N . PHE A 1 191 ? -9.330 -3.960 26.609 1.00 98.62 191 PHE A N 1
ATOM 1534 C CA . PHE A 1 191 ? -9.288 -2.723 27.377 1.00 98.62 191 PHE A CA 1
ATOM 1535 C C . PHE A 1 191 ? -10.309 -2.790 28.504 1.00 98.62 191 PHE A C 1
ATOM 1537 O O . PHE A 1 191 ? -11.517 -2.760 28.258 1.00 98.62 191 PHE A O 1
ATOM 1544 N N . GLN A 1 192 ? -9.829 -2.840 29.745 1.00 98.62 192 GLN A N 1
ATOM 1545 C CA . GLN A 1 192 ? -10.672 -3.047 30.919 1.00 98.62 192 GLN A CA 1
ATOM 1546 C C . GLN A 1 192 ? -10.725 -1.825 31.835 1.00 98.62 192 GLN A C 1
ATOM 1548 O O . GLN A 1 192 ? -9.733 -1.121 32.007 1.00 98.62 192 GLN A O 1
ATOM 1553 N N . ARG A 1 193 ? -11.881 -1.607 32.466 1.00 98.25 193 ARG A N 1
ATOM 1554 C CA . ARG A 1 193 ? -12.103 -0.620 33.533 1.00 98.25 193 ARG A CA 1
ATOM 1555 C C . ARG A 1 193 ? -12.893 -1.285 34.654 1.00 98.25 193 ARG A C 1
ATOM 1557 O O . ARG A 1 193 ? -13.907 -1.926 34.389 1.00 98.25 193 ARG A O 1
ATOM 1564 N N . GLY A 1 194 ? -12.423 -1.187 35.894 1.00 97.75 194 GLY A N 1
ATOM 1565 C CA . GLY A 1 194 ? -12.991 -1.918 37.028 1.00 97.75 194 GLY A CA 1
ATOM 1566 C C . GLY A 1 194 ? -12.969 -3.440 36.838 1.00 97.75 194 GLY A C 1
ATOM 1567 O O . GLY A 1 194 ? -13.881 -4.123 37.297 1.00 97.75 194 GLY A O 1
ATOM 1568 N N . GLY A 1 195 ? -11.977 -3.963 36.104 1.00 97.00 195 GLY A N 1
ATOM 1569 C CA . GLY A 1 195 ? -11.866 -5.387 35.755 1.00 97.00 195 GLY A CA 1
ATOM 1570 C C . GLY A 1 195 ? -12.895 -5.897 34.737 1.00 97.00 195 GLY A C 1
ATOM 1571 O O . GLY A 1 195 ? -13.022 -7.105 34.564 1.00 97.00 195 GLY A O 1
ATOM 1572 N N . GLN A 1 196 ? -13.646 -5.007 34.080 1.00 97.81 196 GLN A N 1
ATOM 1573 C CA . GLN A 1 196 ? -14.607 -5.366 33.034 1.00 97.81 196 GLN A CA 1
ATOM 1574 C C . GLN A 1 196 ? -14.161 -4.839 31.673 1.00 97.81 196 GLN A C 1
ATOM 1576 O O . GLN A 1 196 ? -13.708 -3.697 31.575 1.00 97.81 196 GLN A O 1
ATOM 1581 N N . THR A 1 197 ? -14.332 -5.644 30.622 1.00 97.94 197 THR A N 1
ATOM 1582 C CA . THR A 1 197 ? -14.088 -5.236 29.232 1.00 97.94 197 THR A CA 1
ATOM 1583 C C . THR A 1 197 ? -14.946 -4.029 28.865 1.00 97.94 197 THR A C 1
ATOM 1585 O O . THR A 1 197 ? -16.175 -4.085 28.900 1.00 97.94 197 THR A O 1
ATOM 1588 N N . VAL A 1 198 ? -14.288 -2.950 28.453 1.00 98.12 198 VAL A N 1
ATOM 1589 C CA . VAL A 1 198 ? -14.919 -1.780 27.835 1.00 98.12 198 VAL A CA 1
ATOM 1590 C C . VAL A 1 198 ? -15.012 -1.995 26.328 1.00 98.12 198 VAL A C 1
ATOM 1592 O O . VAL A 1 198 ? -16.082 -1.830 25.746 1.00 98.12 198 VAL A O 1
ATOM 1595 N N . TYR A 1 199 ? -13.899 -2.382 25.702 1.00 98.56 199 TYR A N 1
ATOM 1596 C CA . TYR A 1 199 ? -13.813 -2.730 24.286 1.00 98.56 199 TYR A CA 1
ATOM 1597 C C . TYR A 1 199 ? -12.610 -3.646 24.031 1.00 98.56 199 TYR A C 1
ATOM 1599 O O . TYR A 1 199 ? -11.711 -3.759 24.864 1.00 98.56 199 TYR A O 1
ATOM 1607 N N . LYS A 1 200 ? -12.602 -4.293 22.867 1.00 98.62 200 LYS A N 1
ATOM 1608 C CA . LYS A 1 200 ? -11.501 -5.125 22.378 1.00 98.62 200 LYS A CA 1
ATOM 1609 C C . LYS A 1 200 ? -10.926 -4.531 21.096 1.00 98.62 200 LYS A C 1
ATOM 1611 O O . LYS A 1 200 ? -11.671 -3.924 20.323 1.00 98.62 200 LYS A O 1
ATOM 1616 N N . SER A 1 201 ? -9.636 -4.721 20.851 1.00 98.44 201 SER A N 1
ATOM 1617 C CA . SER A 1 201 ? -9.003 -4.388 19.572 1.00 98.44 201 SER A CA 1
ATOM 1618 C C . SER A 1 201 ? -7.938 -5.403 19.175 1.00 98.44 201 SER A C 1
ATOM 1620 O O . SER A 1 201 ? -7.494 -6.203 19.994 1.00 98.44 201 SER A O 1
ATOM 1622 N N . VAL A 1 202 ? -7.516 -5.362 17.913 1.00 97.75 202 VAL A N 1
ATOM 1623 C CA . VAL A 1 202 ? -6.296 -6.025 17.439 1.00 97.75 202 VAL A CA 1
ATOM 1624 C C . VAL A 1 202 ? -5.413 -4.977 16.778 1.00 97.75 202 VAL A C 1
ATOM 1626 O O . VAL A 1 202 ? -5.870 -4.205 15.937 1.00 97.75 202 VAL A O 1
ATOM 1629 N N . ASN A 1 203 ? -4.161 -4.912 17.220 1.00 89.06 203 ASN A N 1
ATOM 1630 C CA . ASN A 1 203 ? -3.189 -3.885 16.859 1.00 89.06 203 ASN A CA 1
ATOM 1631 C C . ASN A 1 203 ? -1.783 -4.498 16.808 1.00 89.06 203 ASN A C 1
ATOM 1633 O O . ASN A 1 203 ? -1.594 -5.692 17.034 1.00 89.06 203 ASN A O 1
ATOM 1637 N N . PHE A 1 204 ? -0.782 -3.658 16.569 1.00 91.44 204 PHE A N 1
ATOM 1638 C CA . PHE A 1 204 ? 0.617 -4.004 16.778 1.00 91.44 204 PHE A CA 1
ATOM 1639 C C . PHE A 1 204 ? 1.105 -3.458 18.121 1.00 91.44 204 PHE A C 1
ATOM 1641 O O . PHE A 1 204 ? 0.777 -2.331 18.495 1.00 91.44 204 PHE A O 1
ATOM 1648 N N . ALA A 1 205 ? 1.925 -4.219 18.841 1.00 91.81 205 ALA A N 1
ATOM 1649 C CA . ALA A 1 205 ? 2.555 -3.766 20.072 1.00 91.81 205 ALA A CA 1
ATOM 1650 C C . ALA A 1 205 ? 3.312 -2.445 19.831 1.00 91.81 205 ALA A C 1
ATOM 1652 O O . ALA A 1 205 ? 4.053 -2.305 18.857 1.00 91.81 205 ALA A O 1
ATOM 1653 N N . GLY A 1 206 ? 3.076 -1.458 20.698 1.00 88.56 206 GLY A N 1
ATOM 1654 C CA . GLY A 1 206 ? 3.598 -0.095 20.559 1.00 88.56 206 GLY A CA 1
ATOM 1655 C C . GLY A 1 206 ? 2.686 0.881 19.799 1.00 88.56 206 GLY A C 1
ATOM 1656 O O . GLY A 1 206 ? 2.917 2.086 19.885 1.00 88.56 206 GLY A O 1
ATOM 1657 N N . TYR A 1 207 ? 1.650 0.403 19.097 1.00 92.44 207 TYR A N 1
ATOM 1658 C CA . TYR A 1 207 ? 0.626 1.254 18.483 1.00 92.44 207 TYR A CA 1
ATOM 1659 C C . TYR A 1 207 ? -0.547 1.465 19.447 1.00 92.44 207 TYR A C 1
ATOM 1661 O O . TYR A 1 207 ? -1.204 0.507 19.855 1.00 92.44 207 TYR A O 1
ATOM 1669 N N . ILE A 1 208 ? -0.813 2.721 19.814 1.00 94.50 208 ILE A N 1
ATOM 1670 C CA . ILE A 1 208 ? -1.795 3.080 20.852 1.00 94.50 208 ILE A CA 1
ATOM 1671 C C . ILE A 1 208 ? -3.128 3.597 20.296 1.00 94.50 208 ILE A C 1
ATOM 1673 O O . ILE A 1 208 ? -4.053 3.860 21.070 1.00 94.50 208 ILE A O 1
ATOM 1677 N N . GLY A 1 209 ? -3.232 3.774 18.978 1.00 94.06 209 GLY A N 1
ATOM 1678 C CA . GLY A 1 209 ? -4.513 3.969 18.303 1.00 94.06 209 GLY A CA 1
ATOM 1679 C C . GLY A 1 209 ? -5.286 2.656 18.177 1.00 94.06 209 GLY A C 1
ATOM 1680 O O . GLY A 1 209 ? -4.879 1.616 18.696 1.00 94.06 209 GLY A O 1
ATOM 1681 N N . VAL A 1 210 ? -6.414 2.686 17.474 1.00 95.44 210 VAL A N 1
ATOM 1682 C CA . VAL A 1 210 ? -7.172 1.480 17.127 1.00 95.44 210 VAL A CA 1
ATOM 1683 C C . VAL A 1 210 ? -7.498 1.506 15.637 1.00 95.44 210 VAL A C 1
ATOM 1685 O O . VAL A 1 210 ? -7.987 2.517 15.149 1.00 95.44 210 VAL A O 1
ATOM 1688 N N . LEU A 1 211 ? -7.218 0.399 14.938 1.00 93.75 211 LEU A N 1
ATOM 1689 C CA . LEU A 1 211 ? -7.560 0.196 13.517 1.00 93.75 211 LEU A CA 1
ATOM 1690 C C . LEU A 1 211 ? -8.684 -0.830 13.329 1.00 93.75 211 LEU A C 1
ATOM 1692 O O . LEU A 1 211 ? -9.457 -0.754 12.380 1.00 93.75 211 LEU A O 1
ATOM 1696 N N . THR A 1 212 ? -8.789 -1.780 14.260 1.00 98.06 212 THR A N 1
ATOM 1697 C CA . THR A 1 212 ? -9.808 -2.834 14.279 1.00 98.06 212 THR A CA 1
ATOM 1698 C C . THR A 1 212 ? -10.278 -3.024 15.711 1.00 98.06 212 THR A C 1
ATOM 1700 O O . THR A 1 212 ? -9.457 -3.290 16.591 1.00 98.06 212 THR A O 1
ATOM 1703 N N . GLY A 1 213 ? -11.580 -2.907 15.974 1.00 98.12 213 GLY A N 1
ATOM 1704 C CA . GLY A 1 213 ? -12.092 -3.083 17.327 1.00 98.12 213 GLY A CA 1
ATOM 1705 C C . GLY A 1 213 ? -13.590 -3.330 17.439 1.00 98.12 213 GLY A C 1
ATOM 1706 O O . GLY A 1 213 ? -14.376 -3.084 16.527 1.00 98.12 213 GLY A O 1
ATOM 1707 N N . MET A 1 214 ? -13.985 -3.807 18.615 1.00 98.19 214 MET A N 1
ATOM 1708 C CA . MET A 1 214 ? -15.369 -4.069 18.986 1.00 98.19 214 MET A CA 1
ATOM 1709 C C . MET A 1 214 ? -15.658 -3.492 20.365 1.00 98.19 214 MET A C 1
ATOM 1711 O O . MET A 1 214 ? -14.925 -3.751 21.319 1.00 98.19 214 MET A O 1
ATOM 1715 N N . LYS A 1 215 ? -16.800 -2.818 20.497 1.00 97.88 215 LYS A N 1
ATOM 1716 C CA . LYS A 1 215 ? -17.469 -2.621 21.781 1.00 97.88 215 LYS A CA 1
ATOM 1717 C C . LYS A 1 215 ? -18.532 -3.716 21.946 1.00 97.88 215 LYS A C 1
ATOM 1719 O O . LYS A 1 215 ? -19.541 -3.669 21.230 1.00 97.88 215 LYS A O 1
ATOM 1724 N N . PRO A 1 216 ? -18.317 -4.717 22.826 1.00 95.25 216 PRO A N 1
ATOM 1725 C CA . PRO A 1 216 ? -19.184 -5.891 22.910 1.00 95.25 216 PRO A CA 1
ATOM 1726 C C . PRO A 1 216 ? -20.660 -5.521 23.045 1.00 95.25 216 PRO A C 1
ATOM 1728 O O . PRO A 1 216 ? -21.007 -4.607 23.793 1.00 95.25 216 PRO A O 1
ATOM 1731 N N . GLN A 1 217 ? -21.529 -6.223 22.310 1.00 92.25 217 GLN A N 1
ATOM 1732 C CA . GLN A 1 217 ? -22.982 -6.007 22.298 1.00 92.25 217 GLN A CA 1
ATOM 1733 C C . GLN A 1 217 ? -23.438 -4.605 21.863 1.00 92.25 217 GLN A C 1
ATOM 1735 O O . GLN A 1 217 ? -24.619 -4.290 21.997 1.00 92.25 217 GLN A O 1
ATOM 1740 N N . ARG A 1 218 ? -22.547 -3.749 21.344 1.00 96.62 218 ARG A N 1
ATOM 1741 C CA . ARG A 1 218 ? -22.891 -2.399 20.872 1.00 96.62 218 ARG A CA 1
ATOM 1742 C C . ARG A 1 218 ? -22.570 -2.228 19.395 1.00 96.62 218 ARG A C 1
ATOM 1744 O O . ARG A 1 218 ? -23.492 -2.025 18.612 1.00 96.62 218 ARG A O 1
ATOM 1751 N N . PHE A 1 219 ? -21.290 -2.285 19.028 1.00 98.56 219 PHE A N 1
ATOM 1752 C CA . PHE A 1 219 ? -20.847 -2.106 17.646 1.00 98.56 219 PHE A CA 1
ATOM 1753 C C . PHE A 1 219 ? -19.421 -2.627 17.412 1.00 98.56 219 PHE A C 1
ATOM 1755 O O . PHE A 1 219 ? -18.644 -2.834 18.344 1.00 98.56 219 PHE A O 1
ATOM 1762 N N . THR A 1 220 ? -19.073 -2.797 16.143 1.00 98.69 220 THR A N 1
ATOM 1763 C CA . THR A 1 220 ? -17.731 -3.081 15.620 1.00 98.69 220 THR A CA 1
ATOM 1764 C C . THR A 1 220 ? -17.311 -1.980 14.675 1.00 98.69 220 THR A C 1
ATOM 1766 O O . THR A 1 220 ? -18.160 -1.353 14.043 1.00 98.69 220 THR A O 1
ATOM 1769 N N . LEU A 1 221 ? -16.009 -1.744 14.592 1.00 98.44 221 LEU A N 1
ATOM 1770 C CA . LEU A 1 221 ? -15.436 -0.664 13.814 1.00 98.44 221 LEU A CA 1
ATOM 1771 C C . LEU A 1 221 ? -14.108 -1.128 13.211 1.00 98.44 221 LEU A C 1
ATOM 1773 O O . LEU A 1 221 ? -13.288 -1.726 13.914 1.00 98.44 221 LEU A O 1
ATOM 1777 N N . THR A 1 222 ? -13.897 -0.836 11.931 1.00 98.38 222 THR A N 1
ATOM 1778 C CA . THR A 1 222 ? -12.607 -0.973 11.237 1.00 98.38 222 THR A CA 1
ATOM 1779 C C . THR A 1 222 ? -12.275 0.316 10.489 1.00 98.38 222 THR A C 1
ATOM 1781 O O . THR A 1 222 ? -13.172 1.085 10.123 1.00 98.38 222 THR A O 1
ATOM 1784 N N . LEU A 1 223 ? -10.977 0.567 10.319 1.00 95.00 223 LEU A N 1
ATOM 1785 C CA . LEU A 1 223 ? -10.424 1.699 9.584 1.00 95.00 223 LEU A CA 1
ATOM 1786 C C . LEU A 1 223 ? -9.706 1.206 8.326 1.00 95.00 223 LEU A C 1
ATOM 1788 O O . LEU A 1 223 ? -8.757 0.420 8.421 1.00 95.00 223 LEU A O 1
ATOM 1792 N N . ASP A 1 224 ? -10.099 1.738 7.174 1.00 93.19 224 ASP A N 1
ATOM 1793 C CA . ASP A 1 224 ? -9.399 1.523 5.912 1.00 93.19 224 ASP A CA 1
ATOM 1794 C C . ASP A 1 224 ? -8.857 2.870 5.384 1.00 93.19 224 ASP A C 1
ATOM 1796 O O . ASP A 1 224 ? -9.508 3.908 5.514 1.00 93.19 224 ASP A O 1
ATOM 1800 N N . GLU A 1 225 ? -7.643 2.881 4.824 1.00 85.75 225 GLU A N 1
ATOM 1801 C CA . GLU A 1 225 ? -7.001 4.104 4.307 1.00 85.75 225 GLU A CA 1
ATOM 1802 C C . GLU A 1 225 ? -7.706 4.633 3.053 1.00 85.75 225 GLU A C 1
ATOM 1804 O O . GLU A 1 225 ? -8.062 3.847 2.168 1.00 85.75 225 GLU A O 1
ATOM 1809 N N . ARG A 1 226 ? -7.832 5.964 2.945 1.00 86.12 226 ARG A N 1
ATOM 1810 C CA . ARG A 1 226 ? -8.362 6.657 1.764 1.00 86.12 226 ARG A CA 1
ATOM 1811 C C . ARG A 1 226 ? -7.348 7.657 1.212 1.00 86.12 226 ARG A C 1
ATOM 1813 O O . ARG A 1 226 ? -7.042 8.669 1.838 1.00 86.12 226 ARG A O 1
ATOM 1820 N N . PHE A 1 227 ? -6.902 7.434 -0.018 1.00 72.12 227 PHE A N 1
ATOM 1821 C CA . PHE A 1 227 ? -5.975 8.338 -0.698 1.00 72.12 227 PHE A CA 1
ATOM 1822 C C . PHE A 1 227 ? -6.702 9.584 -1.240 1.00 72.12 227 PHE A C 1
ATOM 1824 O O . PHE A 1 227 ? -7.790 9.458 -1.793 1.00 72.12 227 PHE A O 1
ATOM 1831 N N . SER A 1 228 ? -6.125 10.785 -1.050 1.00 61.38 228 SER A N 1
ATOM 1832 C CA . SER A 1 228 ? -6.587 12.024 -1.710 1.00 61.38 228 SER A CA 1
ATOM 1833 C C . SER A 1 228 ? -5.489 13.101 -1.854 1.00 61.38 228 SER A C 1
ATOM 1835 O O . SER A 1 228 ? -4.481 13.069 -1.140 1.00 61.38 228 SER A O 1
ATOM 1837 N N . MET A 1 229 ? -5.688 14.105 -2.718 1.00 43.06 229 MET A N 1
ATOM 1838 C CA . MET A 1 229 ? -4.775 15.237 -2.951 1.00 43.06 229 MET A CA 1
ATOM 1839 C C . MET A 1 229 ? -4.578 16.107 -1.703 1.00 43.06 229 MET A C 1
ATOM 1841 O O . MET A 1 229 ? -3.482 16.623 -1.487 1.00 43.06 229 MET A O 1
ATOM 1845 N N . GLU A 1 230 ? -5.602 16.237 -0.851 1.00 51.53 230 GLU A N 1
ATOM 1846 C CA . GLU A 1 230 ? -5.492 16.821 0.496 1.00 51.53 230 GLU A CA 1
ATOM 1847 C C . GLU A 1 230 ? -5.315 15.725 1.568 1.00 51.53 230 GLU A C 1
ATOM 1849 O O . GLU A 1 230 ? -6.000 15.704 2.594 1.00 51.53 230 GLU A O 1
ATOM 1854 N N . GLY A 1 231 ? -4.408 14.776 1.316 1.00 59.91 231 GLY A N 1
ATOM 1855 C CA . GLY A 1 231 ? -4.126 13.633 2.191 1.00 59.91 231 GLY A CA 1
ATOM 1856 C C . GLY A 1 231 ? -3.525 13.992 3.562 1.00 59.91 231 GLY A C 1
ATOM 1857 O O . GLY A 1 231 ? -3.321 15.162 3.909 1.00 59.91 231 GLY A O 1
ATOM 1858 N N . GLY A 1 232 ? -3.189 12.963 4.351 1.00 60.97 232 GLY A N 1
ATOM 1859 C CA . GLY A 1 232 ? -2.753 13.095 5.752 1.00 60.97 232 GLY A CA 1
ATOM 1860 C C . GLY A 1 232 ? -1.582 14.054 6.004 1.00 60.97 232 GLY A C 1
ATOM 1861 O O . GLY A 1 232 ? -1.508 14.684 7.061 1.00 60.97 232 GLY A O 1
ATOM 1862 N N . PHE A 1 233 ? -0.709 14.275 5.018 1.00 63.75 233 PHE A N 1
ATOM 1863 C CA . PHE A 1 233 ? 0.430 15.198 5.127 1.00 63.75 233 PHE A CA 1
ATOM 1864 C C . PHE A 1 233 ? 0.026 16.653 5.320 1.00 63.75 233 PHE A C 1
ATOM 1866 O O . PHE A 1 233 ? 0.647 17.362 6.112 1.00 63.75 233 PHE A O 1
ATOM 1873 N N . VAL A 1 234 ? -1.032 17.104 4.640 1.00 67.06 234 VAL A N 1
ATOM 1874 C CA . VAL A 1 234 ? -1.559 18.462 4.829 1.00 67.06 234 VAL A CA 1
ATOM 1875 C C . VAL A 1 234 ? -2.076 18.611 6.261 1.00 67.06 234 VAL A C 1
ATOM 1877 O O . VAL A 1 234 ? -1.870 19.652 6.890 1.00 67.06 234 VAL A O 1
ATOM 1880 N N . GLY A 1 235 ? -2.699 17.560 6.804 1.00 71.25 235 GLY A N 1
ATOM 1881 C CA . GLY A 1 235 ? -3.101 17.478 8.206 1.00 71.25 235 GLY A CA 1
ATOM 1882 C C . GLY A 1 235 ? -1.921 17.596 9.170 1.00 71.25 235 GLY A C 1
ATOM 1883 O O . GLY A 1 235 ? -1.942 18.456 10.049 1.00 71.25 235 GLY A O 1
ATOM 1884 N N . ILE A 1 236 ? -0.867 16.801 8.966 1.00 73.69 236 ILE A N 1
ATOM 1885 C CA . ILE A 1 236 ? 0.342 16.798 9.808 1.00 73.69 236 ILE A CA 1
ATOM 1886 C C . ILE A 1 236 ? 1.063 18.153 9.758 1.00 73.69 236 ILE A C 1
ATOM 1888 O O . ILE A 1 236 ? 1.482 18.673 10.792 1.00 73.69 236 ILE A O 1
ATOM 1892 N N . ILE A 1 237 ? 1.176 18.774 8.580 1.00 67.62 237 ILE A N 1
ATOM 1893 C CA . ILE A 1 237 ? 1.788 20.103 8.443 1.00 67.62 237 ILE A CA 1
ATOM 1894 C C . ILE A 1 237 ? 0.963 21.151 9.199 1.00 67.62 237 ILE A C 1
ATOM 1896 O O . ILE A 1 237 ? 1.531 21.929 9.963 1.00 67.62 237 ILE A O 1
ATOM 1900 N N . ARG A 1 238 ? -0.371 21.165 9.054 1.00 73.56 238 ARG A N 1
ATOM 1901 C CA . ARG A 1 238 ? -1.239 22.091 9.810 1.00 73.56 238 ARG A CA 1
ATOM 1902 C C . ARG A 1 238 ? -1.112 21.887 11.321 1.00 73.56 238 ARG A C 1
ATOM 1904 O O . ARG A 1 238 ? -1.005 22.870 12.054 1.00 73.56 238 ARG A O 1
ATOM 1911 N N . TRP A 1 239 ? -1.032 20.633 11.762 1.00 81.94 239 TRP A N 1
ATOM 1912 C CA . TRP A 1 239 ? -0.803 20.273 13.159 1.00 81.94 239 TRP A CA 1
ATOM 1913 C C . TRP A 1 239 ? 0.516 20.843 13.699 1.00 81.94 239 TRP A C 1
ATOM 1915 O O . TRP A 1 239 ? 0.540 21.474 14.760 1.00 81.94 239 TRP A O 1
ATOM 1925 N N . LEU A 1 240 ? 1.609 20.684 12.944 1.00 72.69 240 LEU A N 1
ATOM 1926 C CA . LEU A 1 240 ? 2.929 21.238 13.273 1.00 72.69 240 LEU A CA 1
ATOM 1927 C C . LEU A 1 240 ? 2.948 22.773 13.276 1.00 72.69 240 LEU A C 1
ATOM 1929 O O . LEU A 1 240 ? 3.645 23.375 14.090 1.00 72.69 240 LEU A O 1
ATOM 1933 N N . LEU A 1 241 ? 2.156 23.406 12.407 1.00 70.44 241 LEU A N 1
ATOM 1934 C CA . LEU A 1 241 ? 1.983 24.861 12.349 1.00 70.44 241 LEU A CA 1
ATOM 1935 C C . LEU A 1 241 ? 1.034 25.412 13.433 1.00 70.44 241 LEU A C 1
ATOM 1937 O O . LEU A 1 241 ? 0.860 26.626 13.526 1.00 70.44 241 LEU A O 1
ATOM 1941 N N . GLY A 1 242 ? 0.459 24.547 14.277 1.00 76.00 242 GLY A N 1
ATOM 1942 C CA . GLY A 1 242 ? -0.309 24.924 15.466 1.00 76.00 242 GLY A CA 1
ATOM 1943 C C . GLY A 1 242 ? -1.825 24.736 15.369 1.00 76.00 242 GLY A C 1
ATOM 1944 O O . GLY A 1 242 ? -2.502 24.893 16.385 1.00 76.00 242 GLY A O 1
ATOM 1945 N N . ASP A 1 243 ? -2.373 24.356 14.210 1.00 81.19 243 ASP A N 1
ATOM 1946 C CA . ASP A 1 243 ? -3.791 23.994 14.081 1.00 81.19 243 ASP A CA 1
ATOM 1947 C C . ASP A 1 243 ? -4.013 22.544 14.525 1.00 81.19 243 ASP A C 1
ATOM 1949 O O . ASP A 1 243 ? -3.831 21.593 13.765 1.00 81.19 243 ASP A O 1
ATOM 1953 N N . ARG A 1 244 ? -4.425 22.388 15.785 1.00 87.56 244 ARG A N 1
ATOM 1954 C CA . ARG A 1 244 ? -4.678 21.094 16.439 1.00 87.56 244 ARG A CA 1
ATOM 1955 C C . ARG A 1 244 ? -6.169 20.813 16.628 1.00 87.56 244 ARG A C 1
ATOM 1957 O O . ARG A 1 244 ? -6.565 20.140 17.571 1.00 87.56 244 ARG A O 1
ATOM 1964 N N . SER A 1 245 ? -7.011 21.374 15.758 1.00 88.62 245 SER A N 1
ATOM 1965 C CA . SER A 1 245 ? -8.473 21.222 15.834 1.00 88.62 245 SER A CA 1
ATOM 1966 C C . SER A 1 245 ? -9.012 19.928 15.202 1.00 88.62 245 SER A C 1
ATOM 1968 O O . SER A 1 245 ? -10.215 19.670 15.262 1.00 88.62 245 SER A O 1
ATOM 1970 N N . SER A 1 246 ? -8.143 19.135 14.567 1.00 90.81 246 SER A N 1
ATOM 1971 C CA . SER A 1 246 ? -8.476 17.878 13.881 1.00 90.81 246 SER A CA 1
ATOM 1972 C C . SER A 1 246 ? -8.046 16.661 14.704 1.00 90.81 246 SER A C 1
ATOM 1974 O O . SER A 1 246 ? -7.157 16.770 15.540 1.00 90.81 246 SER A O 1
ATOM 1976 N N . ASN A 1 247 ? -8.647 15.499 14.456 1.00 93.06 247 ASN A N 1
ATOM 1977 C CA . ASN A 1 247 ? -8.336 14.250 15.150 1.00 93.06 247 ASN A CA 1
ATOM 1978 C C . ASN A 1 247 ? -7.477 13.327 14.277 1.00 93.06 247 ASN A C 1
ATOM 1980 O O . ASN A 1 247 ? -7.665 13.263 13.060 1.00 93.06 247 ASN A O 1
ATOM 1984 N N . TRP A 1 248 ? -6.566 12.597 14.916 1.00 91.94 248 TRP A N 1
ATOM 1985 C CA . TRP A 1 248 ? -5.874 11.449 14.324 1.00 91.94 248 TRP A CA 1
ATOM 1986 C C . TRP A 1 248 ? -6.875 10.299 14.207 1.00 91.94 248 TRP A C 1
ATOM 1988 O O . TRP A 1 248 ? -7.627 10.073 15.162 1.00 91.94 248 TRP A O 1
ATOM 1998 N N . ALA A 1 249 ? -6.936 9.603 13.071 1.00 92.62 249 ALA A N 1
ATOM 1999 C CA . ALA A 1 249 ? -8.024 8.661 12.811 1.00 92.62 249 ALA A CA 1
ATOM 2000 C C . ALA A 1 249 ? -8.003 7.488 13.801 1.00 92.62 249 ALA A C 1
ATOM 2002 O O . ALA A 1 249 ? -9.032 7.180 14.412 1.00 92.62 249 ALA A O 1
ATOM 2003 N N . GLY A 1 250 ? -6.821 6.919 14.063 1.00 93.44 250 GLY A N 1
ATOM 2004 C CA . GLY A 1 250 ? -6.662 5.841 15.040 1.00 93.44 250 GLY A CA 1
ATOM 2005 C C . GLY A 1 250 ? -7.005 6.252 16.478 1.00 93.44 250 GLY A C 1
ATOM 2006 O O . GLY A 1 250 ? -7.502 5.436 17.258 1.00 93.44 250 GLY A O 1
ATOM 2007 N N . PHE A 1 251 ? -6.787 7.519 16.848 1.00 95.69 251 PHE A N 1
ATOM 2008 C CA . PHE A 1 251 ? -7.156 8.040 18.173 1.00 95.69 251 PHE A CA 1
ATOM 2009 C C . PHE A 1 251 ? -8.653 8.325 18.269 1.00 95.69 251 PHE A C 1
ATOM 2011 O O . PHE A 1 251 ? -9.279 7.956 19.259 1.00 95.69 251 PHE A O 1
ATOM 2018 N N . LEU A 1 252 ? -9.260 8.890 17.221 1.00 96.94 252 LEU A N 1
ATOM 2019 C CA . LEU A 1 252 ? -10.709 9.073 17.168 1.00 96.94 252 LEU A CA 1
ATOM 2020 C C . LEU A 1 252 ? -11.437 7.731 17.297 1.00 96.94 252 LEU A C 1
ATOM 2022 O O . LEU A 1 252 ? -12.391 7.618 18.063 1.00 96.94 252 LEU A O 1
ATOM 2026 N N . MET A 1 253 ? -10.974 6.709 16.577 1.00 96.62 253 MET A N 1
ATOM 2027 C CA . MET A 1 253 ? -11.535 5.362 16.639 1.00 96.62 253 MET A CA 1
ATOM 2028 C C . MET A 1 253 ? -11.445 4.768 18.049 1.00 96.62 253 MET A C 1
ATOM 2030 O O . MET A 1 253 ? -12.423 4.209 18.555 1.00 96.62 253 MET A O 1
ATOM 2034 N N . ARG A 1 254 ? -10.300 4.949 18.716 1.00 97.88 254 ARG A N 1
ATOM 2035 C CA . ARG A 1 254 ? -10.118 4.555 20.115 1.00 97.88 254 ARG A CA 1
ATOM 2036 C C . ARG A 1 254 ? -11.081 5.286 21.051 1.00 97.88 254 ARG A C 1
ATOM 2038 O O . ARG A 1 254 ? -11.734 4.648 21.874 1.00 97.88 254 ARG A O 1
ATOM 2045 N N . ASP A 1 255 ? -11.208 6.602 20.901 1.00 98.25 255 ASP A N 1
ATOM 2046 C CA . ASP A 1 255 ? -12.134 7.417 21.686 1.00 98.25 255 ASP A CA 1
ATOM 2047 C C . ASP A 1 255 ? -13.593 6.992 21.481 1.00 98.25 255 ASP A C 1
ATOM 2049 O O . ASP A 1 255 ? -14.352 6.929 22.447 1.00 98.25 255 ASP A O 1
ATOM 2053 N N . VAL A 1 256 ? -13.991 6.655 20.250 1.00 98.56 256 VAL A N 1
ATOM 2054 C CA . VAL A 1 256 ? -15.335 6.151 19.935 1.00 98.56 256 VAL A CA 1
ATOM 2055 C C . VAL A 1 256 ? -15.594 4.813 20.625 1.00 98.56 256 VAL A C 1
ATOM 2057 O O . VAL A 1 256 ? -16.615 4.672 21.296 1.00 98.56 256 VAL A O 1
ATOM 2060 N N . LEU A 1 257 ? -14.678 3.847 20.532 1.00 98.50 257 LEU A N 1
ATOM 2061 C CA . LEU A 1 257 ? -14.822 2.553 21.211 1.00 98.50 257 LEU A CA 1
ATOM 2062 C C . LEU A 1 257 ? -14.890 2.710 22.738 1.00 98.50 257 LEU A C 1
ATOM 2064 O O . LEU A 1 257 ? -15.724 2.088 23.404 1.00 98.50 257 LEU A O 1
ATOM 2068 N N . GLU A 1 258 ? -14.069 3.593 23.303 1.00 98.06 258 GLU A N 1
ATOM 2069 C CA . GLU A 1 258 ? -14.044 3.816 24.744 1.00 98.06 258 GLU A CA 1
ATOM 2070 C C . GLU A 1 258 ? -15.296 4.562 25.245 1.00 98.06 258 GLU A C 1
ATOM 2072 O O . GLU A 1 258 ? -15.872 4.171 26.264 1.00 98.06 258 GLU A O 1
ATOM 2077 N N . LYS A 1 259 ? -15.754 5.600 24.529 1.00 97.56 259 LYS A N 1
ATOM 2078 C CA . LYS A 1 259 ? -16.737 6.579 25.035 1.00 97.56 259 LYS A CA 1
ATOM 2079 C C . LYS A 1 259 ? -18.132 6.486 24.420 1.00 97.56 259 LYS A C 1
ATOM 2081 O O . LYS A 1 259 ? -19.081 6.891 25.080 1.00 97.56 259 LYS A O 1
ATOM 2086 N N . ALA A 1 260 ? -18.289 6.005 23.185 1.00 97.88 260 ALA A N 1
ATOM 2087 C CA . ALA A 1 260 ? -19.612 5.926 22.567 1.00 97.88 260 ALA A CA 1
ATOM 2088 C C . ALA A 1 260 ? -20.411 4.754 23.149 1.00 97.88 260 ALA A C 1
ATOM 2090 O O . ALA A 1 260 ? -19.909 3.636 23.267 1.00 97.88 260 ALA A O 1
ATOM 2091 N N . ASP A 1 261 ? -21.674 4.991 23.476 1.00 95.00 261 ASP A N 1
ATOM 2092 C CA . ASP A 1 261 ? -22.563 4.006 24.089 1.00 95.00 261 ASP A CA 1
ATOM 2093 C C . ASP A 1 261 ? -23.474 3.318 23.069 1.00 95.00 261 ASP A C 1
ATOM 2095 O O . ASP A 1 261 ? -24.170 2.360 23.398 1.00 95.00 261 ASP A O 1
ATOM 2099 N N . SER A 1 262 ? -23.506 3.765 21.814 1.00 97.38 262 SER A N 1
ATOM 2100 C CA . SER A 1 262 ? -24.377 3.174 20.794 1.00 97.38 262 SER A CA 1
ATOM 2101 C C . SER A 1 262 ? -23.802 3.287 19.389 1.00 97.38 262 SER A C 1
ATOM 2103 O O . SER A 1 262 ? -22.995 4.174 19.115 1.00 97.38 262 SER A O 1
ATOM 2105 N N . TYR A 1 263 ? -24.296 2.433 18.488 1.00 97.94 263 TYR A N 1
ATOM 2106 C CA . TYR A 1 263 ? -24.045 2.517 17.047 1.00 97.94 263 TYR A CA 1
ATOM 2107 C C . TYR A 1 263 ? -24.323 3.924 16.490 1.00 97.94 263 TYR A C 1
ATOM 2109 O O . TYR A 1 263 ? -23.491 4.485 15.789 1.00 97.94 263 TYR A O 1
ATOM 2117 N N . HIS A 1 264 ? -25.451 4.544 16.856 1.00 98.19 264 HIS A N 1
ATOM 2118 C CA . HIS A 1 264 ? -25.827 5.872 16.356 1.00 98.19 264 HIS A CA 1
ATOM 2119 C C . HIS A 1 264 ? -24.901 6.982 16.860 1.00 98.19 264 HIS A C 1
ATOM 2121 O O . HIS A 1 264 ? -24.568 7.895 16.106 1.00 98.19 264 HIS A O 1
ATOM 2127 N N . GLN A 1 265 ? -24.463 6.906 18.121 1.00 98.50 265 GLN A N 1
ATOM 2128 C CA . GLN A 1 265 ? -23.489 7.856 18.651 1.00 98.50 265 GLN A CA 1
ATOM 2129 C C . GLN A 1 265 ? -22.133 7.679 17.963 1.00 98.50 265 GLN A C 1
ATOM 2131 O O . GLN A 1 265 ? -21.544 8.673 17.551 1.00 98.50 265 GLN A O 1
ATOM 2136 N N . ALA A 1 266 ? -21.681 6.434 17.776 1.00 98.62 266 ALA A N 1
ATOM 2137 C CA . ALA A 1 266 ? -20.462 6.136 17.033 1.00 98.62 266 ALA A CA 1
ATOM 2138 C C . ALA A 1 266 ? -20.539 6.690 15.601 1.00 98.62 266 ALA A C 1
ATOM 2140 O O . ALA A 1 266 ? -19.675 7.468 15.209 1.00 98.62 266 ALA A O 1
ATOM 2141 N N . LEU A 1 267 ? -21.616 6.397 14.865 1.00 98.50 267 LEU A N 1
ATOM 2142 C CA . LEU A 1 267 ? -21.874 6.925 13.523 1.00 98.50 267 LEU A CA 1
ATOM 2143 C C . LEU A 1 267 ? -21.839 8.457 13.493 1.00 98.50 267 LEU A C 1
ATOM 2145 O O . LEU A 1 267 ? -21.139 9.048 12.672 1.00 98.50 267 LEU A O 1
ATOM 2149 N N . SER A 1 268 ? -22.550 9.116 14.411 1.00 98.31 268 SER A N 1
ATOM 2150 C CA . SER A 1 268 ? -22.594 10.578 14.479 1.00 98.31 268 SER A CA 1
ATOM 2151 C C . SER A 1 268 ? -21.215 11.177 14.750 1.00 98.31 268 SER A C 1
ATOM 2153 O O . SER A 1 268 ? -20.846 12.160 14.108 1.00 98.31 268 SER A O 1
ATOM 2155 N N . THR A 1 269 ? -20.433 10.598 15.663 1.00 98.50 269 THR A N 1
ATOM 2156 C CA . THR A 1 269 ? -19.075 11.066 15.962 1.00 98.50 269 THR A CA 1
ATOM 2157 C C . THR A 1 269 ? -18.157 10.854 14.758 1.00 98.50 269 THR A C 1
ATOM 2159 O O . THR A 1 269 ? -17.532 11.804 14.292 1.00 98.50 269 THR A O 1
ATOM 2162 N N . LEU A 1 270 ? -18.151 9.651 14.181 1.00 98.31 270 LEU A N 1
ATOM 2163 C CA . LEU A 1 270 ? -17.322 9.295 13.026 1.00 98.31 270 LEU A CA 1
ATOM 2164 C C . LEU A 1 270 ? -17.674 10.071 11.756 1.00 98.31 270 LEU A C 1
ATOM 2166 O O . LEU A 1 270 ? -16.820 10.206 10.891 1.00 98.31 270 LEU A O 1
ATOM 2170 N N . THR A 1 271 ? -18.890 10.604 11.634 1.00 98.00 271 THR A N 1
ATOM 2171 C CA . THR A 1 271 ? -19.311 11.420 10.480 1.00 98.00 271 THR A CA 1
ATOM 2172 C C . THR A 1 271 ? -18.931 12.896 10.643 1.00 98.00 271 THR A C 1
ATOM 2174 O O . THR A 1 271 ? -18.658 13.574 9.660 1.00 98.00 271 THR A O 1
ATOM 2177 N N . THR A 1 272 ? -18.905 13.416 11.875 1.00 97.31 272 THR A N 1
ATOM 2178 C CA . THR A 1 272 ? -18.825 14.871 12.131 1.00 97.31 272 THR A CA 1
ATOM 2179 C C . THR A 1 272 ? -17.472 15.354 12.660 1.00 97.31 272 THR A C 1
ATOM 2181 O O . THR A 1 272 ? -17.144 16.535 12.529 1.00 97.31 272 THR A O 1
ATOM 2184 N N . SER A 1 273 ? -16.661 14.478 13.259 1.00 97.06 273 SER A N 1
ATOM 2185 C CA . SER A 1 273 ? -15.342 14.846 13.780 1.00 97.06 273 SER A CA 1
ATOM 2186 C C . SER A 1 273 ? -14.363 15.189 12.655 1.00 97.06 273 SER A C 1
ATOM 2188 O O . SER A 1 273 ? -14.186 14.404 11.726 1.00 97.06 273 SER A O 1
ATOM 2190 N N . LYS A 1 274 ? -13.672 16.332 12.756 1.00 94.62 274 LYS A N 1
ATOM 2191 C CA . LYS A 1 274 ? -12.606 16.729 11.816 1.00 94.62 274 LYS A CA 1
ATOM 2192 C C . LYS A 1 274 ? -11.426 15.764 11.887 1.00 94.62 274 LYS A C 1
ATOM 2194 O O . LYS A 1 274 ? -11.042 15.375 12.992 1.00 94.62 274 LYS A O 1
ATOM 2199 N N . LEU A 1 275 ? -10.822 15.450 10.745 1.00 92.00 275 LEU A N 1
ATOM 2200 C CA . LEU A 1 275 ? -9.709 14.505 10.625 1.00 92.00 275 LEU A CA 1
ATOM 2201 C C . LEU A 1 275 ? -8.445 15.149 10.043 1.00 92.00 275 LEU A C 1
ATOM 2203 O O . LEU A 1 275 ? -8.497 16.123 9.281 1.00 92.00 275 LEU A O 1
ATOM 2207 N N . LEU A 1 276 ? -7.289 14.595 10.411 1.00 86.69 276 LEU A N 1
ATOM 2208 C CA . LEU A 1 276 ? -6.012 14.943 9.783 1.00 86.69 276 LEU A CA 1
ATOM 2209 C C . LEU A 1 276 ? -5.908 14.367 8.365 1.00 86.69 276 LEU A C 1
ATOM 2211 O O . LEU A 1 276 ? -5.434 15.076 7.479 1.00 86.69 276 LEU A O 1
ATOM 2215 N N . ALA A 1 277 ? -6.380 13.136 8.163 1.00 84.75 277 ALA A N 1
ATOM 2216 C CA . ALA A 1 277 ? -6.336 12.406 6.900 1.00 84.75 277 ALA A CA 1
ATOM 2217 C C . ALA A 1 277 ? -7.741 11.921 6.481 1.00 84.75 277 ALA A C 1
ATOM 2219 O O . ALA A 1 277 ? -8.580 11.683 7.356 1.00 84.75 277 ALA A O 1
ATOM 2220 N N . PRO A 1 278 ? -8.023 11.803 5.172 1.00 88.06 278 PRO A N 1
ATOM 2221 C CA . PRO A 1 278 ? -9.183 11.066 4.670 1.00 88.06 278 PRO A CA 1
ATOM 2222 C C . PRO A 1 278 ? -9.084 9.575 5.024 1.00 88.06 278 PRO A C 1
ATOM 2224 O O . PRO A 1 278 ? -7.995 9.016 4.989 1.00 88.06 278 PRO A O 1
ATOM 2227 N N . VAL A 1 279 ? -10.211 8.927 5.331 1.00 92.94 279 VAL A N 1
ATOM 2228 C CA . VAL A 1 279 ? -10.277 7.491 5.683 1.00 92.94 279 VAL A CA 1
ATOM 2229 C C . VAL A 1 279 ? -11.635 6.898 5.295 1.00 92.94 279 VAL A C 1
ATOM 2231 O O . VAL A 1 279 ? -12.580 7.638 5.013 1.00 92.94 279 VAL A O 1
ATOM 2234 N N . TYR A 1 280 ? -11.769 5.577 5.357 1.00 96.44 280 TYR A N 1
ATOM 2235 C CA . TYR A 1 280 ? -13.061 4.900 5.434 1.00 96.44 280 TYR A CA 1
ATOM 2236 C C . TYR A 1 280 ? -13.252 4.332 6.841 1.00 96.44 280 TYR A C 1
ATOM 2238 O O . TYR A 1 280 ? -12.398 3.605 7.351 1.00 96.44 280 TYR A O 1
ATOM 2246 N N . PHE A 1 281 ? -14.386 4.639 7.470 1.00 98.38 281 PHE A N 1
ATOM 2247 C CA . PHE A 1 281 ? -14.823 3.928 8.671 1.00 98.38 281 PHE A CA 1
ATOM 2248 C C . PHE A 1 281 ? -15.905 2.925 8.299 1.00 98.38 281 PHE A C 1
ATOM 2250 O O . PHE A 1 281 ? -16.938 3.306 7.749 1.00 98.38 281 PHE A O 1
ATOM 2257 N N . ILE A 1 282 ? -15.704 1.662 8.652 1.00 98.50 282 ILE A N 1
ATOM 2258 C CA . ILE A 1 282 ? -16.691 0.609 8.444 1.00 98.50 282 ILE A CA 1
ATOM 2259 C C . ILE A 1 282 ? -17.255 0.258 9.817 1.00 98.50 282 ILE A C 1
ATOM 2261 O O . ILE A 1 282 ? -16.536 -0.210 10.699 1.00 98.50 282 ILE A O 1
ATOM 2265 N N . LEU A 1 283 ? -18.533 0.560 10.031 1.00 98.75 283 LEU A N 1
ATOM 2266 C CA . LEU A 1 283 ? -19.196 0.472 11.331 1.00 98.75 283 LEU A CA 1
ATOM 2267 C C . LEU A 1 283 ? -20.379 -0.492 11.236 1.00 98.75 283 LEU A C 1
ATOM 2269 O O . LEU A 1 283 ? -21.248 -0.336 10.380 1.00 98.75 283 LEU A O 1
ATOM 2273 N N . ALA A 1 284 ? -20.450 -1.452 12.157 1.00 98.12 284 ALA A N 1
ATOM 2274 C CA . ALA A 1 284 ? -21.571 -2.383 12.249 1.00 98.12 284 ALA A CA 1
ATOM 2275 C C . ALA A 1 284 ? -22.127 -2.442 13.677 1.00 98.12 284 ALA A C 1
ATOM 2277 O O . ALA A 1 284 ? -21.362 -2.529 14.635 1.00 98.12 284 ALA A O 1
ATOM 2278 N N . GLY A 1 285 ? -23.443 -2.364 13.837 1.00 97.44 285 GLY A N 1
ATOM 2279 C CA . GLY A 1 285 ? -24.156 -2.415 15.111 1.00 97.44 285 GLY A CA 1
ATOM 2280 C C . GLY A 1 285 ? -24.614 -3.823 15.492 1.00 97.44 285 GLY A C 1
ATOM 2281 O O . GLY A 1 285 ? -24.098 -4.820 14.996 1.00 97.44 285 GLY A O 1
ATOM 2282 N N . ASN A 1 286 ? -25.576 -3.903 16.411 1.00 93.94 286 ASN A N 1
ATOM 2283 C CA . ASN A 1 286 ? -26.082 -5.165 16.966 1.00 93.94 286 ASN A CA 1
ATOM 2284 C C . ASN A 1 286 ? -27.516 -5.510 16.523 1.00 93.94 286 ASN A C 1
ATOM 2286 O O . ASN A 1 286 ? -28.081 -6.487 17.013 1.00 93.94 286 ASN A O 1
ATOM 2290 N N . ALA A 1 287 ? -28.106 -4.702 15.641 1.00 94.62 287 ALA A N 1
ATOM 2291 C CA . ALA A 1 287 ? -29.460 -4.876 15.130 1.00 94.62 287 ALA A CA 1
ATOM 2292 C C . ALA A 1 287 ? -29.468 -4.912 13.600 1.00 94.62 287 ALA A C 1
ATOM 2294 O O . ALA A 1 287 ? -28.558 -4.380 12.964 1.00 94.62 287 ALA A O 1
ATOM 2295 N N . THR A 1 288 ? -30.522 -5.495 13.029 1.00 92.62 288 THR A N 1
ATOM 2296 C CA . THR A 1 288 ? -30.744 -5.578 11.582 1.00 92.62 288 THR A CA 1
ATOM 2297 C C . THR A 1 288 ? -30.537 -4.222 10.903 1.00 92.62 288 THR A C 1
ATOM 2299 O O . THR A 1 288 ? -30.963 -3.184 11.410 1.00 92.62 288 THR A O 1
ATOM 2302 N N . ASP A 1 289 ? -29.860 -4.252 9.761 1.00 92.00 289 ASP A N 1
ATOM 2303 C CA . ASP A 1 289 ? -29.507 -3.137 8.882 1.00 92.00 289 ASP A CA 1
ATOM 2304 C C . ASP A 1 289 ? -28.557 -2.092 9.500 1.00 92.00 289 ASP A C 1
ATOM 2306 O O . ASP A 1 289 ? -28.244 -1.080 8.869 1.00 92.00 289 ASP A O 1
ATOM 2310 N N . GLN A 1 290 ? -28.017 -2.333 10.703 1.00 95.50 290 GLN A N 1
ATOM 2311 C CA . GLN A 1 290 ? -26.962 -1.497 11.286 1.00 95.50 290 GLN A CA 1
ATOM 2312 C C . GLN A 1 290 ? -25.589 -1.840 10.697 1.00 95.50 290 GLN A C 1
ATOM 2314 O O . GLN A 1 290 ? -24.700 -2.294 11.406 1.00 95.50 290 GLN A O 1
ATOM 2319 N N . GLY A 1 291 ? -25.400 -1.615 9.403 1.00 96.25 291 GLY A N 1
ATOM 2320 C CA . GLY A 1 291 ? -24.095 -1.672 8.746 1.00 96.25 291 GLY A CA 1
ATOM 2321 C C . GLY A 1 291 ? -23.886 -0.436 7.885 1.00 96.25 291 GLY A C 1
ATOM 2322 O O . GLY A 1 291 ? -24.813 -0.004 7.196 1.00 96.25 291 GLY A O 1
ATOM 2323 N N . VAL A 1 292 ? -22.693 0.155 7.925 1.00 97.12 292 VAL A N 1
ATOM 2324 C CA . VAL A 1 292 ? -22.398 1.369 7.161 1.00 97.12 292 VAL A CA 1
ATOM 2325 C C . VAL A 1 292 ? -20.921 1.492 6.800 1.00 97.12 292 VAL A C 1
ATOM 2327 O O . VAL A 1 292 ? -20.049 1.183 7.612 1.00 97.12 292 VAL A O 1
ATOM 2330 N N . ILE A 1 293 ? -20.658 1.990 5.592 1.00 97.62 293 ILE A N 1
ATOM 2331 C CA . ILE A 1 293 ? -19.360 2.526 5.172 1.00 97.62 293 ILE A CA 1
ATOM 2332 C C . ILE A 1 293 ? -19.464 4.053 5.213 1.00 97.62 293 ILE A C 1
ATOM 2334 O O . ILE A 1 293 ? -20.363 4.638 4.607 1.00 97.62 293 ILE A O 1
ATOM 2338 N N . ILE A 1 294 ? -18.569 4.697 5.959 1.00 97.94 294 ILE A N 1
ATOM 2339 C CA . ILE A 1 294 ? -18.463 6.152 6.075 1.00 97.94 294 ILE A CA 1
ATOM 2340 C C . ILE A 1 294 ? -17.198 6.579 5.332 1.00 97.94 294 ILE A C 1
ATOM 2342 O O . ILE A 1 294 ? -16.091 6.477 5.865 1.00 97.94 294 ILE A O 1
ATOM 2346 N N . THR A 1 295 ? -17.362 7.074 4.112 1.00 96.25 295 THR A N 1
ATOM 2347 C CA . THR A 1 295 ? -16.272 7.630 3.311 1.00 96.25 295 THR A CA 1
ATOM 2348 C C . THR A 1 295 ? -15.982 9.049 3.784 1.00 96.25 295 THR A C 1
ATOM 2350 O O . THR A 1 295 ? -16.805 9.949 3.614 1.00 96.25 295 THR A O 1
ATOM 2353 N N . ARG A 1 296 ? -14.829 9.270 4.421 1.00 94.25 296 ARG A N 1
ATOM 2354 C CA . ARG A 1 296 ? -14.470 10.550 5.041 1.00 94.25 296 ARG A CA 1
ATOM 2355 C C . ARG A 1 296 ? -13.426 11.308 4.234 1.00 94.25 296 ARG A C 1
ATOM 2357 O O . ARG A 1 296 ? -12.316 10.827 4.022 1.00 94.25 296 ARG A O 1
ATOM 2364 N N . GLY A 1 297 ? -13.748 12.558 3.910 1.00 89.56 297 GLY A N 1
ATOM 2365 C CA . GLY A 1 297 ? -12.741 13.603 3.759 1.00 89.56 297 GLY A CA 1
ATOM 2366 C C . GLY A 1 297 ? -12.294 14.112 5.134 1.00 89.56 297 GLY A C 1
ATOM 2367 O O . GLY A 1 297 ? -12.746 13.652 6.186 1.00 89.56 297 GLY A O 1
ATOM 2368 N N . ARG A 1 298 ? -11.441 15.138 5.163 1.00 86.38 298 ARG A N 1
ATOM 2369 C CA . ARG A 1 298 ? -11.025 15.755 6.438 1.00 86.38 298 ARG A CA 1
ATOM 2370 C C . ARG A 1 298 ? -12.183 16.418 7.189 1.00 86.38 298 ARG A C 1
ATOM 2372 O O . ARG A 1 298 ? -12.135 16.541 8.416 1.00 86.38 298 ARG A O 1
ATOM 2379 N N . ILE A 1 299 ? -13.207 16.860 6.456 1.00 88.12 299 ILE A N 1
ATOM 2380 C CA . ILE A 1 299 ? -14.384 17.553 6.988 1.00 88.12 299 I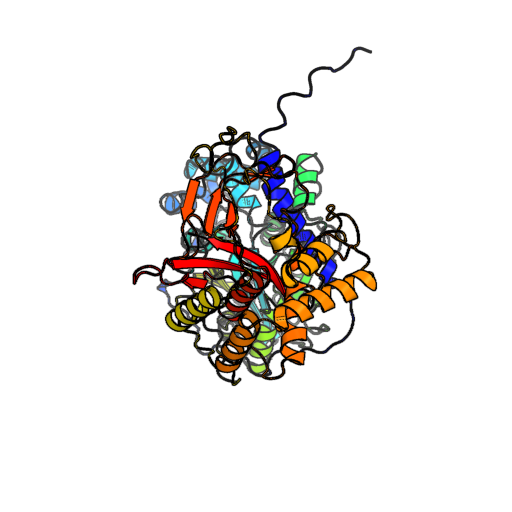LE A CA 1
ATOM 2381 C C . ILE A 1 299 ? -15.663 16.859 6.515 1.00 88.12 299 ILE A C 1
ATOM 2383 O O . ILE A 1 299 ? -16.463 16.485 7.367 1.00 88.12 299 ILE A O 1
ATOM 2387 N N . GLU A 1 300 ? -15.850 16.654 5.207 1.00 91.19 300 GLU A N 1
ATOM 2388 C CA . GLU A 1 300 ? -17.043 15.976 4.687 1.00 91.19 300 GLU A CA 1
ATOM 2389 C C . GLU A 1 300 ? -17.082 14.460 4.947 1.00 91.19 300 GLU A C 1
ATOM 2391 O O . GLU A 1 300 ? -16.089 13.822 5.319 1.00 91.19 300 GLU A O 1
ATOM 2396 N N . ALA A 1 301 ? -18.276 13.899 4.749 1.00 95.12 301 ALA A N 1
ATOM 2397 C CA . ALA A 1 301 ? -18.577 12.484 4.865 1.00 95.12 301 ALA A CA 1
ATOM 2398 C C . ALA A 1 301 ? -19.640 12.081 3.831 1.00 95.12 301 ALA A C 1
ATOM 2400 O O . ALA A 1 301 ? -20.644 12.780 3.688 1.00 95.12 301 ALA A O 1
ATOM 2401 N N . ASP A 1 302 ? -19.440 10.939 3.178 1.00 95.25 302 ASP A N 1
ATOM 2402 C CA . ASP A 1 302 ? -20.476 10.182 2.473 1.00 95.25 302 ASP A CA 1
ATOM 2403 C C . ASP A 1 302 ? -20.786 8.893 3.252 1.00 95.25 302 ASP A C 1
ATOM 2405 O O . ASP A 1 302 ? -19.913 8.338 3.922 1.00 95.25 302 ASP A O 1
ATOM 2409 N N . VAL A 1 303 ? -22.047 8.456 3.232 1.00 94.88 303 VAL A N 1
ATOM 2410 C CA . VAL A 1 303 ? -22.547 7.385 4.105 1.00 94.88 303 VAL A CA 1
ATOM 2411 C C . VAL A 1 303 ? -23.327 6.356 3.287 1.00 94.88 303 VAL A C 1
ATOM 2413 O O . VAL A 1 303 ? -24.493 6.570 2.948 1.00 94.88 303 VAL A O 1
ATOM 2416 N N . LEU A 1 304 ? -22.710 5.199 3.043 1.00 93.62 304 LEU A N 1
ATOM 2417 C CA . LEU A 1 304 ? -23.335 4.046 2.396 1.00 93.62 304 LEU A CA 1
ATOM 2418 C C . LEU A 1 304 ? -23.864 3.070 3.452 1.00 93.62 304 LEU A C 1
ATOM 2420 O O . LEU A 1 304 ? -23.111 2.300 4.047 1.00 93.62 304 LEU A O 1
ATOM 2424 N N . SER A 1 305 ? -25.173 3.109 3.700 1.00 93.06 305 SER A N 1
ATOM 2425 C CA . SER A 1 305 ? -25.842 2.193 4.632 1.00 93.06 305 SER A CA 1
ATOM 2426 C C . SER A 1 305 ? -26.236 0.873 3.968 1.00 93.06 305 SER A C 1
ATOM 2428 O O . SER A 1 305 ? -26.627 0.838 2.798 1.00 93.06 305 SER A O 1
ATOM 2430 N N . MET A 1 306 ? -26.214 -0.200 4.756 1.00 89.62 306 MET A N 1
ATOM 2431 C CA . MET A 1 306 ? -26.729 -1.510 4.371 1.00 89.62 306 MET A CA 1
ATOM 2432 C C . MET A 1 306 ? -28.181 -1.399 3.878 1.00 89.62 306 MET A C 1
ATOM 2434 O O . MET A 1 306 ? -28.960 -0.572 4.356 1.00 89.62 306 MET A O 1
ATOM 2438 N N . GLY A 1 307 ? -28.530 -2.196 2.867 1.00 80.88 307 GLY A N 1
ATOM 2439 C CA . GLY A 1 307 ? -29.862 -2.199 2.257 1.00 80.88 307 GLY A CA 1
ATOM 2440 C C . GLY A 1 307 ? -30.112 -1.128 1.186 1.00 80.88 307 GLY A C 1
ATOM 2441 O O . GLY A 1 307 ? -31.132 -1.210 0.506 1.00 80.88 307 GLY A O 1
ATOM 2442 N N . ARG A 1 308 ? -29.212 -0.149 0.988 1.00 73.12 308 ARG A N 1
ATOM 2443 C CA . ARG A 1 308 ? -29.359 0.878 -0.069 1.00 73.12 308 ARG A CA 1
ATOM 2444 C C . ARG A 1 308 ? -28.632 0.558 -1.380 1.00 73.12 308 ARG A C 1
ATOM 2446 O O . ARG A 1 308 ? -29.070 1.047 -2.418 1.00 73.12 308 ARG A O 1
ATOM 2453 N N . GLY A 1 309 ? -27.584 -0.268 -1.336 1.00 61.06 309 GLY A N 1
ATOM 2454 C CA . GLY A 1 309 ? -26.706 -0.553 -2.478 1.00 61.06 309 GLY A CA 1
ATOM 2455 C C . GLY A 1 309 ? -25.931 0.679 -2.986 1.00 61.06 309 GLY A C 1
ATOM 2456 O O . GLY A 1 309 ? -26.206 1.815 -2.602 1.00 61.06 309 GLY A O 1
ATOM 2457 N N . SER A 1 310 ? -24.949 0.462 -3.860 1.00 62.91 310 SER A N 1
ATOM 2458 C CA . SER A 1 310 ? -24.207 1.484 -4.608 1.00 62.91 310 SER A CA 1
ATOM 2459 C C . SER A 1 310 ? -24.004 1.053 -6.066 1.00 62.91 310 SER A C 1
ATOM 2461 O O . SER A 1 310 ? -24.316 -0.079 -6.440 1.00 62.91 310 SER A O 1
ATOM 2463 N N . VAL A 1 311 ? -23.447 1.944 -6.896 1.00 59.22 311 VAL A N 1
ATOM 2464 C CA . VAL A 1 311 ? -23.106 1.642 -8.301 1.00 59.22 311 VAL A CA 1
ATOM 2465 C C . VAL A 1 311 ? -22.143 0.454 -8.405 1.00 59.22 311 VAL A C 1
ATOM 2467 O O . VAL A 1 311 ? -22.265 -0.338 -9.336 1.00 59.22 311 VAL A O 1
ATOM 2470 N N . SER A 1 312 ? -21.218 0.295 -7.451 1.00 56.97 312 SER A N 1
ATOM 2471 C CA . SER A 1 312 ? -20.263 -0.817 -7.440 1.00 56.97 312 SER A CA 1
ATOM 2472 C C . SER A 1 312 ? -20.708 -2.010 -6.580 1.00 56.97 312 SER A C 1
ATOM 2474 O O . SER A 1 312 ? -20.017 -3.023 -6.574 1.00 56.97 312 SER A O 1
ATOM 2476 N N . GLN A 1 313 ? -21.795 -1.893 -5.802 1.00 69.06 313 GLN A N 1
ATOM 2477 C CA . GLN A 1 313 ? -22.267 -2.913 -4.852 1.00 69.06 313 GLN A CA 1
ATOM 2478 C C . GLN A 1 313 ? -23.797 -2.924 -4.765 1.00 69.06 313 GLN A C 1
ATOM 2480 O O . GLN A 1 313 ? -24.388 -2.242 -3.935 1.00 69.06 313 GLN A O 1
ATOM 2485 N N . VAL A 1 314 ? -24.466 -3.724 -5.596 1.00 70.81 314 VAL A N 1
ATOM 2486 C CA . VAL A 1 314 ? -25.946 -3.761 -5.663 1.00 70.81 314 VAL A CA 1
ATOM 2487 C C . VAL A 1 314 ? -26.579 -4.554 -4.498 1.00 70.81 314 VAL A C 1
ATOM 2489 O O . VAL A 1 314 ? -27.796 -4.551 -4.322 1.00 70.81 314 VAL A O 1
ATOM 2492 N N . SER A 1 315 ? -25.770 -5.227 -3.674 1.00 80.25 315 SER A N 1
ATOM 2493 C CA . SER A 1 315 ? -26.245 -6.080 -2.579 1.00 80.25 315 SER A CA 1
ATOM 2494 C C . SER A 1 315 ? -26.968 -5.309 -1.471 1.00 80.25 315 SER A C 1
ATOM 2496 O O . SER A 1 315 ? -26.612 -4.191 -1.103 1.00 80.25 315 SER A O 1
ATOM 2498 N N . THR A 1 316 ? -27.978 -5.955 -0.885 1.00 83.88 316 THR A N 1
ATOM 2499 C CA . THR A 1 316 ? -28.731 -5.438 0.264 1.00 83.88 316 THR A CA 1
ATOM 2500 C C . THR A 1 316 ? -28.302 -6.053 1.596 1.00 83.88 316 THR A C 1
ATOM 2502 O O . THR A 1 316 ? -28.814 -5.635 2.630 1.00 83.88 316 THR A O 1
ATOM 2505 N N . TRP A 1 317 ? -27.423 -7.062 1.597 1.00 91.75 317 TRP A N 1
ATOM 2506 C CA . TRP A 1 317 ? -27.116 -7.870 2.788 1.00 91.75 317 TRP A CA 1
ATOM 2507 C C . TRP A 1 317 ? -25.628 -7.920 3.148 1.00 91.75 317 TRP A C 1
ATOM 2509 O O . TRP A 1 317 ? -25.275 -8.506 4.167 1.00 91.75 317 TRP A O 1
ATOM 2519 N N . PHE A 1 318 ? -24.754 -7.289 2.366 1.00 95.25 318 PHE A N 1
ATOM 2520 C CA . PHE A 1 318 ? -23.359 -7.076 2.741 1.00 95.25 318 PHE A CA 1
ATOM 2521 C C . PHE A 1 318 ? -22.856 -5.707 2.286 1.00 95.25 318 PHE A C 1
ATOM 2523 O O . PHE A 1 318 ? -23.455 -5.070 1.422 1.00 95.25 318 PHE A O 1
ATOM 2530 N N . LEU A 1 319 ? -21.744 -5.282 2.877 1.00 96.12 319 LEU A N 1
ATOM 2531 C CA . LEU A 1 319 ? -20.951 -4.122 2.486 1.00 96.12 319 LEU A CA 1
ATOM 2532 C C . LEU A 1 319 ? -19.479 -4.539 2.442 1.00 96.12 319 LEU A C 1
ATOM 2534 O O . LEU A 1 319 ? -19.001 -5.179 3.380 1.00 96.12 319 LEU A O 1
ATOM 2538 N N . VAL A 1 320 ? -18.773 -4.165 1.377 1.00 96.25 320 VAL A N 1
ATOM 2539 C CA . VAL A 1 320 ? -17.333 -4.391 1.198 1.00 96.25 320 VAL A CA 1
ATOM 2540 C C . VAL A 1 320 ? -16.638 -3.049 1.033 1.00 96.25 320 VAL A C 1
ATOM 2542 O O . VAL A 1 320 ? -16.978 -2.286 0.136 1.00 96.25 320 VAL A O 1
ATOM 2545 N N . GLU A 1 321 ? -15.626 -2.768 1.840 1.00 95.94 321 GLU A N 1
ATOM 2546 C CA . GLU A 1 321 ? -14.726 -1.640 1.602 1.00 95.94 321 GLU A CA 1
ATOM 2547 C C . GLU A 1 321 ? -13.286 -2.130 1.475 1.00 95.94 321 GLU A C 1
ATOM 2549 O O . GLU A 1 321 ? -12.909 -3.152 2.046 1.00 95.94 321 GLU A O 1
ATOM 2554 N N . THR A 1 322 ? -12.510 -1.430 0.655 1.00 93.12 322 THR A N 1
ATOM 2555 C CA . THR A 1 322 ? -11.080 -1.665 0.462 1.00 93.12 322 THR A CA 1
ATOM 2556 C C . THR A 1 322 ? -10.342 -0.339 0.621 1.00 93.12 322 THR A C 1
ATOM 2558 O O . THR A 1 322 ? -10.208 0.136 1.738 1.00 93.12 322 THR A O 1
ATOM 2561 N N . ASN A 1 323 ? -9.872 0.296 -0.456 1.00 89.69 323 ASN A N 1
ATOM 2562 C CA . ASN A 1 323 ? -9.107 1.547 -0.376 1.00 89.69 323 ASN A CA 1
ATOM 2563 C C . ASN A 1 323 ? -9.494 2.589 -1.441 1.00 89.69 323 ASN A C 1
ATOM 2565 O O . ASN A 1 323 ? -8.740 3.527 -1.699 1.00 89.69 323 ASN A O 1
ATOM 2569 N N . TYR A 1 324 ? -10.662 2.458 -2.064 1.00 83.69 324 TYR A N 1
ATOM 2570 C CA . TYR A 1 324 ? -11.140 3.343 -3.134 1.00 83.69 324 TYR A CA 1
ATOM 2571 C C . TYR A 1 324 ? -12.626 3.629 -2.957 1.00 83.69 324 TYR A C 1
ATOM 2573 O O . TYR A 1 324 ? -13.335 2.820 -2.382 1.00 83.69 324 TYR A O 1
ATOM 2581 N N . ASP A 1 325 ? -13.131 4.763 -3.437 1.00 87.88 325 ASP A N 1
ATOM 2582 C CA . ASP A 1 325 ? -14.520 5.131 -3.153 1.00 87.88 325 ASP A CA 1
ATOM 2583 C C . ASP A 1 325 ? -15.521 4.131 -3.763 1.00 87.88 325 ASP A C 1
ATOM 2585 O O . ASP A 1 325 ? -15.295 3.543 -4.825 1.00 87.88 325 ASP A O 1
ATOM 2589 N N . HIS A 1 326 ? -16.660 3.917 -3.099 1.00 84.56 326 HIS A N 1
ATOM 2590 C CA . HIS A 1 326 ? -17.680 2.947 -3.534 1.00 84.56 326 HIS A CA 1
ATOM 2591 C C . HIS A 1 326 ? -18.451 3.358 -4.800 1.00 84.56 326 HIS A C 1
ATOM 2593 O O . HIS A 1 326 ? -19.122 2.532 -5.415 1.00 84.56 326 HIS A O 1
ATOM 2599 N N . TRP A 1 327 ? -18.356 4.621 -5.217 1.00 83.00 327 TRP A N 1
ATOM 2600 C CA . TRP A 1 327 ? -18.881 5.092 -6.504 1.00 83.00 327 TRP A CA 1
ATOM 2601 C C . TRP A 1 327 ? -17.859 4.991 -7.643 1.00 83.00 327 TRP A C 1
ATOM 2603 O O . TRP A 1 327 ? -18.221 5.200 -8.801 1.00 83.00 327 TRP A O 1
ATOM 2613 N N . ASN A 1 328 ? -16.610 4.644 -7.329 1.00 75.44 328 ASN A N 1
ATOM 2614 C CA . ASN A 1 328 ? -15.528 4.511 -8.291 1.00 75.44 328 ASN A CA 1
ATOM 2615 C C . ASN A 1 328 ? -15.220 3.039 -8.583 1.00 75.44 328 ASN A C 1
ATOM 2617 O O . ASN A 1 328 ? -15.447 2.146 -7.760 1.00 75.44 328 ASN A O 1
ATOM 2621 N N . GLN A 1 329 ? -14.701 2.787 -9.784 1.00 67.19 329 GLN A N 1
ATOM 2622 C CA . GLN A 1 329 ? -14.188 1.468 -10.138 1.00 67.19 329 GLN A CA 1
ATOM 2623 C C . GLN A 1 329 ? -12.896 1.182 -9.360 1.00 67.19 329 GLN A C 1
ATOM 2625 O O . GLN A 1 329 ? -12.125 2.116 -9.112 1.00 67.19 329 GLN A O 1
ATOM 2630 N N . PRO A 1 330 ? -12.638 -0.086 -8.996 1.00 63.56 330 PRO A N 1
ATOM 2631 C CA . PRO A 1 330 ? -11.339 -0.494 -8.487 1.00 63.56 330 PRO A CA 1
ATOM 2632 C C . PRO A 1 330 ? -10.202 -0.068 -9.430 1.00 63.56 330 PRO A C 1
ATOM 2634 O O . PRO A 1 330 ? -10.347 -0.186 -10.653 1.00 63.56 330 PRO A O 1
ATOM 2637 N N . PRO A 1 331 ? -9.052 0.385 -8.904 1.00 50.53 331 PRO A N 1
ATOM 2638 C CA . PRO A 1 331 ? -7.869 0.577 -9.725 1.00 50.53 331 PRO A CA 1
ATOM 2639 C C . PRO A 1 331 ? -7.420 -0.776 -10.286 1.00 50.53 331 PRO A C 1
ATOM 2641 O O . PRO A 1 331 ? -7.374 -1.781 -9.580 1.00 50.53 331 PRO A O 1
ATOM 2644 N N . PHE A 1 332 ? -7.029 -0.815 -11.560 1.00 44.72 332 PHE A N 1
ATOM 2645 C CA . PHE A 1 332 ? -6.717 -2.076 -12.251 1.00 44.72 332 PHE A CA 1
ATOM 2646 C C . PHE A 1 332 ? -5.555 -2.877 -11.616 1.00 44.72 332 PHE A C 1
ATOM 2648 O O . PHE A 1 332 ? -5.378 -4.052 -11.930 1.00 44.72 332 PHE A O 1
ATOM 2655 N N . PHE A 1 333 ? -4.717 -2.237 -10.791 1.00 46.88 333 PHE A N 1
ATOM 2656 C CA . PHE A 1 333 ? -3.573 -2.849 -10.106 1.00 46.88 333 PHE A CA 1
ATOM 2657 C C . PHE A 1 333 ? -3.900 -3.367 -8.696 1.00 46.88 333 PHE A C 1
ATOM 2659 O O . PHE A 1 333 ? -3.079 -4.079 -8.125 1.00 46.88 333 PHE A O 1
ATOM 2666 N N . ASP A 1 334 ? -5.062 -3.014 -8.140 1.00 64.06 334 ASP A N 1
ATOM 2667 C CA . ASP A 1 334 ? -5.532 -3.465 -6.827 1.00 64.06 334 ASP A CA 1
ATOM 2668 C C . ASP A 1 334 ? -7.066 -3.591 -6.821 1.00 64.06 334 ASP A C 1
ATOM 2670 O O . ASP A 1 334 ? -7.789 -2.754 -6.276 1.00 64.06 334 ASP A O 1
ATOM 2674 N N . ASP A 1 335 ? -7.574 -4.665 -7.435 1.00 80.81 335 ASP A N 1
ATOM 2675 C CA . ASP A 1 335 ? -8.991 -5.027 -7.356 1.00 80.81 335 ASP A CA 1
ATOM 2676 C C . ASP A 1 335 ? -9.230 -6.182 -6.374 1.00 80.81 335 ASP A C 1
ATOM 2678 O O . ASP A 1 335 ? -9.338 -7.353 -6.745 1.00 80.81 335 ASP A O 1
ATOM 2682 N N . ARG A 1 336 ? -9.312 -5.836 -5.086 1.00 87.81 336 ARG A N 1
ATOM 2683 C CA . ARG A 1 336 ? -9.770 -6.738 -4.015 1.00 87.81 336 ARG A CA 1
ATOM 2684 C C . ARG A 1 336 ? -11.287 -6.703 -3.800 1.00 87.81 336 ARG A C 1
ATOM 2686 O O . ARG A 1 336 ? -11.847 -7.686 -3.314 1.00 87.81 336 ARG A O 1
ATOM 2693 N N . ARG A 1 337 ? -11.971 -5.617 -4.179 1.00 89.44 337 ARG A N 1
ATOM 2694 C CA . ARG A 1 337 ? -13.417 -5.453 -3.973 1.00 89.44 337 ARG A CA 1
ATOM 2695 C C . ARG A 1 337 ? -14.205 -6.413 -4.856 1.00 89.44 337 ARG A C 1
ATOM 2697 O O . ARG A 1 337 ? -15.087 -7.090 -4.334 1.00 89.44 337 ARG A O 1
ATOM 2704 N N . THR A 1 338 ? -13.903 -6.504 -6.153 1.00 86.75 338 THR A N 1
ATOM 2705 C CA . THR A 1 338 ? -14.673 -7.353 -7.078 1.00 86.75 338 THR A CA 1
ATOM 2706 C C . THR A 1 338 ? -14.632 -8.829 -6.665 1.00 86.75 338 THR A C 1
ATOM 2708 O O . THR A 1 338 ? -15.702 -9.425 -6.535 1.00 86.75 338 THR A O 1
ATOM 2711 N N . PRO A 1 339 ? -13.464 -9.431 -6.356 1.00 89.75 339 PRO A N 1
ATOM 2712 C CA . PRO A 1 339 ? -13.398 -10.819 -5.895 1.00 89.75 339 PRO A CA 1
ATOM 2713 C C . PRO A 1 339 ? -14.103 -11.051 -4.555 1.00 89.75 339 PRO A C 1
ATOM 2715 O O . PRO A 1 339 ? -14.783 -12.064 -4.390 1.00 89.75 339 PRO A O 1
ATOM 2718 N N . ALA A 1 340 ? -14.013 -10.102 -3.616 1.00 93.56 340 ALA A N 1
ATOM 2719 C CA . ALA A 1 340 ? -14.739 -10.188 -2.350 1.00 93.56 340 ALA A CA 1
ATOM 2720 C C . ALA A 1 340 ? -16.264 -10.201 -2.563 1.00 93.56 340 ALA A C 1
ATOM 2722 O O . ALA A 1 340 ? -16.953 -11.043 -1.988 1.00 93.56 340 ALA A O 1
ATOM 2723 N N . ILE A 1 341 ? -16.781 -9.312 -3.421 1.00 92.44 341 ILE A N 1
ATOM 2724 C CA . ILE A 1 341 ? -18.206 -9.252 -3.782 1.00 92.44 341 ILE A CA 1
ATOM 2725 C C . ILE A 1 341 ? -18.648 -10.555 -4.445 1.00 92.44 341 ILE A C 1
ATOM 2727 O O . ILE A 1 341 ? -19.621 -11.152 -3.997 1.00 92.44 341 ILE A O 1
ATOM 2731 N N . GLN A 1 342 ? -17.915 -11.038 -5.453 1.00 91.50 342 GLN A N 1
ATOM 2732 C CA . GLN A 1 342 ? -18.263 -12.278 -6.155 1.00 91.50 342 GLN A CA 1
ATOM 2733 C C . GLN A 1 342 ? -18.334 -13.477 -5.199 1.00 91.50 342 GLN A C 1
ATOM 2735 O O . GLN A 1 342 ? -19.236 -14.308 -5.308 1.00 91.50 342 GLN A O 1
ATOM 2740 N N . CYS A 1 343 ? -17.429 -13.553 -4.221 1.00 94.25 343 CYS A N 1
ATOM 2741 C CA . CYS A 1 343 ? -17.452 -14.625 -3.233 1.00 94.25 343 CYS A CA 1
ATOM 2742 C C . CYS A 1 343 ? -18.553 -14.484 -2.185 1.00 94.25 343 CYS A C 1
ATOM 2744 O O . CYS A 1 343 ? -19.109 -15.499 -1.763 1.00 94.25 343 CYS A O 1
ATOM 2746 N N . LEU A 1 344 ? -18.924 -13.261 -1.807 1.00 94.50 344 LEU A N 1
ATOM 2747 C CA . LEU A 1 344 ? -20.104 -13.023 -0.975 1.00 94.50 344 LEU A CA 1
ATOM 2748 C C . LEU A 1 344 ? -21.390 -13.386 -1.725 1.00 94.50 344 LEU A C 1
ATOM 2750 O O . LEU A 1 344 ? -22.241 -14.072 -1.164 1.00 94.50 344 LEU A O 1
ATOM 2754 N N . ASP A 1 345 ? -21.509 -13.011 -2.997 1.00 92.44 345 ASP A N 1
ATOM 2755 C CA . ASP A 1 345 ? -22.649 -13.375 -3.840 1.00 92.44 345 ASP A CA 1
ATOM 2756 C C . ASP A 1 345 ? -22.758 -14.897 -4.017 1.00 92.44 345 ASP A C 1
ATOM 2758 O O . ASP A 1 345 ? -23.850 -15.451 -3.871 1.00 92.44 345 ASP A O 1
ATOM 2762 N N . LYS A 1 346 ? -21.630 -15.593 -4.242 1.00 92.31 346 LYS A N 1
ATOM 2763 C CA . LYS A 1 346 ? -21.575 -17.066 -4.313 1.00 92.31 346 LYS A CA 1
ATOM 2764 C C . LYS A 1 346 ? -21.970 -17.722 -2.986 1.00 92.31 346 LYS A C 1
ATOM 2766 O O . LYS A 1 346 ? -22.670 -18.731 -2.994 1.00 92.31 346 LYS A O 1
ATOM 2771 N N . MET A 1 347 ? -21.517 -17.168 -1.859 1.00 93.38 347 MET A N 1
ATOM 2772 C CA . MET A 1 347 ? -21.876 -17.636 -0.517 1.00 93.38 347 MET A CA 1
ATOM 2773 C C . MET A 1 347 ? -23.390 -17.511 -0.283 1.00 93.38 347 MET A C 1
ATOM 2775 O O . MET A 1 347 ? -24.043 -18.458 0.163 1.00 93.38 347 MET A O 1
ATOM 2779 N N . GLY A 1 348 ? -23.961 -16.357 -0.628 1.00 92.00 348 GLY A N 1
ATOM 2780 C CA . GLY A 1 348 ? -25.379 -16.070 -0.454 1.00 92.00 348 GLY A CA 1
ATOM 2781 C C . GLY A 1 348 ? -25.775 -15.782 0.999 1.00 92.00 348 GLY A C 1
ATOM 2782 O O . GLY A 1 348 ? -25.149 -16.223 1.964 1.00 92.00 348 GLY A O 1
ATOM 2783 N N . ARG A 1 349 ? -26.878 -15.044 1.157 1.00 92.75 349 ARG A N 1
ATOM 2784 C CA . ARG A 1 349 ? -27.341 -14.519 2.453 1.00 92.75 349 ARG A CA 1
ATOM 2785 C C . ARG A 1 349 ? -27.655 -15.600 3.493 1.00 92.75 349 ARG A C 1
ATOM 2787 O O . ARG A 1 349 ? -27.411 -15.402 4.680 1.00 92.75 349 ARG A O 1
ATOM 2794 N N . GLU A 1 350 ? -28.195 -16.733 3.055 1.00 91.25 350 GLU A N 1
ATOM 2795 C CA . GLU A 1 350 ? -28.605 -17.836 3.939 1.00 91.25 350 GLU A CA 1
ATOM 2796 C C . GLU A 1 350 ? -27.422 -18.500 4.656 1.00 91.25 350 GLU A C 1
ATOM 2798 O O . GLU A 1 350 ? -27.604 -19.127 5.696 1.00 91.25 350 GLU A O 1
ATOM 2803 N N . THR A 1 351 ? -26.203 -18.360 4.124 1.00 90.88 351 THR A N 1
ATOM 2804 C CA . THR A 1 351 ? -24.995 -18.977 4.693 1.00 90.88 351 THR A CA 1
ATOM 2805 C C . THR A 1 351 ? -24.050 -17.957 5.346 1.00 90.88 351 THR A C 1
ATOM 2807 O O . THR A 1 351 ? -22.951 -18.315 5.790 1.00 90.88 351 THR A O 1
ATOM 2810 N N . ALA A 1 352 ? -24.485 -16.694 5.465 1.00 93.56 352 ALA A N 1
ATOM 2811 C CA . ALA A 1 352 ? -23.719 -15.626 6.097 1.00 93.56 352 ALA A CA 1
ATOM 2812 C C . ALA A 1 352 ? -23.302 -16.017 7.523 1.00 93.56 352 ALA A C 1
ATOM 2814 O O . ALA A 1 352 ? -24.125 -16.329 8.386 1.00 93.56 352 ALA A O 1
ATOM 2815 N N . SER A 1 353 ? -21.994 -16.028 7.759 1.00 95.38 353 SER A N 1
ATOM 2816 C CA . SER A 1 353 ? -21.387 -16.506 8.998 1.00 95.38 353 SER A CA 1
ATOM 2817 C C . SER A 1 353 ? -19.951 -15.997 9.119 1.00 95.38 353 SER A C 1
ATOM 2819 O O . SER A 1 353 ? -19.352 -15.568 8.131 1.00 95.38 353 SER A O 1
ATOM 2821 N N . LEU A 1 354 ? -19.359 -16.097 10.316 1.00 95.81 354 LEU A N 1
ATOM 2822 C CA . LEU A 1 354 ? -17.931 -15.803 10.507 1.00 95.81 354 LEU A CA 1
ATOM 2823 C C . LEU A 1 354 ? -17.038 -16.696 9.631 1.00 95.81 354 LEU A C 1
ATOM 2825 O O . LEU A 1 354 ? -16.077 -16.202 9.052 1.00 95.81 354 LEU A O 1
ATOM 2829 N N . SER A 1 355 ? -17.389 -17.978 9.479 1.00 96.06 355 SER A N 1
ATOM 2830 C CA . SER A 1 355 ? -16.689 -18.912 8.584 1.00 96.06 355 SER A CA 1
ATOM 2831 C C . SER A 1 355 ? -16.756 -18.452 7.124 1.00 96.06 355 SER A C 1
ATOM 2833 O O . SER A 1 355 ? -15.737 -18.378 6.442 1.00 96.06 355 SER A O 1
ATOM 2835 N N . GLY A 1 356 ? -17.946 -18.051 6.668 1.00 96.25 356 GLY A N 1
ATOM 2836 C CA . GLY A 1 356 ? -18.148 -17.506 5.330 1.00 96.25 356 GLY A CA 1
ATOM 2837 C C . GLY A 1 356 ? -17.324 -16.243 5.062 1.00 96.25 356 GLY A C 1
ATOM 2838 O O . GLY A 1 356 ? -16.611 -16.175 4.063 1.00 96.25 356 GLY A O 1
ATOM 2839 N N . ILE A 1 357 ? -17.332 -15.278 5.991 1.00 97.31 357 ILE A N 1
ATOM 2840 C CA . ILE A 1 357 ? -16.473 -14.086 5.893 1.00 97.31 357 ILE A CA 1
ATOM 2841 C C . ILE A 1 357 ? -14.991 -14.478 5.874 1.00 97.31 357 ILE A C 1
ATOM 2843 O O . ILE A 1 357 ? -14.228 -13.928 5.084 1.00 97.31 357 ILE A O 1
ATOM 2847 N N . PHE A 1 358 ? -14.564 -15.427 6.709 1.00 97.50 358 PHE A N 1
ATOM 2848 C CA . PHE A 1 358 ? -13.166 -15.854 6.741 1.00 97.50 358 PHE A CA 1
ATOM 2849 C C . PHE A 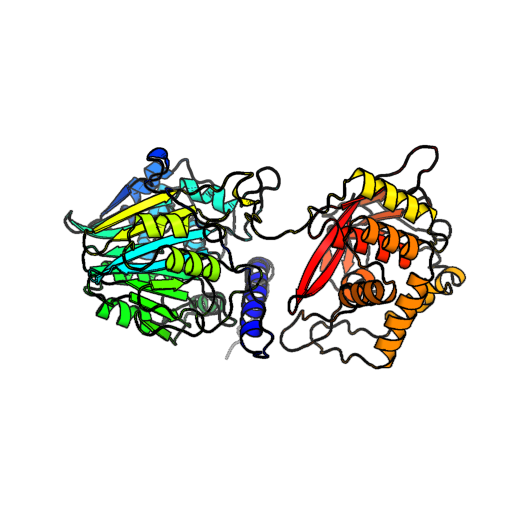1 358 ? -12.712 -16.470 5.414 1.00 97.50 358 PHE A C 1
ATOM 2851 O O . PHE A 1 358 ? -11.599 -16.201 4.966 1.00 97.50 358 PHE A O 1
ATOM 2858 N N . ASN A 1 359 ? -13.578 -17.245 4.760 1.00 96.81 359 ASN A N 1
ATOM 2859 C CA . ASN A 1 359 ? -13.332 -17.789 3.427 1.00 96.81 359 ASN A CA 1
ATOM 2860 C C . ASN A 1 359 ? -13.182 -16.668 2.381 1.00 96.81 359 ASN A C 1
ATOM 2862 O O . ASN A 1 359 ? -12.216 -16.656 1.617 1.00 96.81 359 ASN A O 1
ATOM 2866 N N . VAL A 1 360 ? -14.067 -15.664 2.392 1.00 96.56 360 VAL A N 1
ATOM 2867 C CA . VAL A 1 360 ? -13.951 -14.479 1.516 1.00 96.56 360 VAL A CA 1
ATOM 2868 C C . VAL A 1 360 ? -12.618 -13.763 1.748 1.00 96.56 360 VAL A C 1
ATOM 2870 O O . VAL A 1 360 ? -11.871 -13.518 0.806 1.00 96.56 360 VAL A O 1
ATOM 2873 N N . LEU A 1 361 ? -12.265 -13.512 3.010 1.00 97.19 361 LEU A N 1
ATOM 2874 C CA . LEU A 1 361 ? -11.007 -12.869 3.404 1.00 97.19 361 LEU A CA 1
ATOM 2875 C C . LEU A 1 361 ? -9.767 -13.752 3.209 1.00 97.19 361 LEU A C 1
ATOM 2877 O O . LEU A 1 361 ? -8.653 -13.275 3.389 1.00 97.19 361 LEU A O 1
ATOM 2881 N N . SER A 1 362 ? -9.937 -15.026 2.861 1.00 95.19 362 SER A N 1
ATOM 2882 C CA . SER A 1 362 ? -8.854 -15.952 2.505 1.00 95.19 362 SER A CA 1
ATOM 2883 C C . SER A 1 362 ? -8.751 -16.171 0.993 1.00 95.19 362 SER A C 1
ATOM 2885 O O . SER A 1 362 ? -7.823 -16.826 0.523 1.00 95.19 362 SER A O 1
ATOM 2887 N N . THR A 1 363 ? -9.676 -15.597 0.219 1.00 92.69 363 THR A N 1
ATOM 2888 C CA . THR A 1 363 ? -9.680 -15.661 -1.244 1.00 92.69 363 THR A CA 1
ATOM 2889 C C . THR A 1 363 ? -8.680 -14.661 -1.814 1.00 92.69 363 THR A C 1
ATOM 2891 O O . THR A 1 363 ? -8.617 -13.519 -1.377 1.00 92.69 363 THR A O 1
ATOM 2894 N N . LYS A 1 364 ? -7.891 -15.049 -2.813 1.00 88.06 364 LYS A N 1
ATOM 2895 C CA . LYS A 1 364 ? -6.948 -14.130 -3.472 1.00 88.06 364 LYS A CA 1
ATOM 2896 C C . LYS A 1 364 ? -7.681 -13.293 -4.526 1.00 88.06 364 LYS A C 1
ATOM 2898 O O . LYS A 1 364 ? -8.543 -13.840 -5.211 1.00 88.06 364 LYS A O 1
ATOM 2903 N N . PRO A 1 365 ? -7.355 -11.997 -4.690 1.00 85.88 365 PRO A N 1
ATOM 2904 C CA . PRO A 1 365 ? -6.300 -11.224 -4.025 1.00 85.88 365 PRO A CA 1
ATOM 2905 C C . PRO A 1 365 ? -6.712 -10.562 -2.691 1.00 85.88 365 PRO A C 1
ATOM 2907 O O . PRO A 1 365 ? -5.917 -9.809 -2.128 1.00 85.88 365 PRO A O 1
ATOM 2910 N N . VAL A 1 366 ? -7.925 -10.810 -2.167 1.00 92.06 366 VAL A N 1
ATOM 2911 C CA . VAL A 1 366 ? -8.378 -10.267 -0.861 1.00 92.06 366 VAL A CA 1
ATOM 2912 C C . VAL A 1 366 ? -7.393 -10.635 0.251 1.00 92.06 366 VAL A C 1
ATOM 2914 O O . VAL A 1 366 ? -7.039 -9.803 1.084 1.00 92.06 366 VAL A O 1
ATOM 2917 N N . PHE A 1 367 ? -6.909 -11.875 0.225 1.00 92.56 367 PHE A N 1
ATOM 2918 C CA . PHE A 1 367 ? -5.729 -12.327 0.948 1.00 92.56 367 PHE A CA 1
ATOM 2919 C C . PHE A 1 367 ? -4.481 -12.188 0.072 1.00 92.56 367 PHE A C 1
ATOM 2921 O O . PHE A 1 367 ? -4.454 -12.702 -1.047 1.00 92.56 367 PHE A O 1
ATOM 2928 N N . ASN A 1 368 ? -3.442 -11.514 0.570 1.00 88.38 368 ASN A N 1
ATOM 2929 C CA . ASN A 1 368 ? -2.230 -11.236 -0.201 1.00 88.38 368 ASN A CA 1
ATOM 2930 C C . ASN A 1 368 ? -0.970 -11.137 0.689 1.00 88.38 368 ASN A C 1
ATOM 2932 O O . ASN A 1 368 ? -1.010 -11.339 1.903 1.00 88.38 368 ASN A O 1
ATOM 2936 N N . LYS A 1 369 ? 0.185 -10.832 0.081 1.00 87.69 369 LYS A N 1
ATOM 2937 C CA . LYS A 1 369 ? 1.493 -10.778 0.767 1.00 87.69 369 LYS A CA 1
ATOM 2938 C C . LYS A 1 369 ? 1.620 -9.679 1.823 1.00 87.69 369 LYS A C 1
ATOM 2940 O O . LYS A 1 369 ? 2.489 -9.783 2.686 1.00 87.69 369 LYS A O 1
ATOM 2945 N N . LEU A 1 370 ? 0.795 -8.636 1.754 1.00 87.38 370 LEU A N 1
ATOM 2946 C CA . LEU A 1 370 ? 0.766 -7.568 2.752 1.00 87.38 370 LEU A CA 1
ATOM 2947 C C . LEU A 1 370 ? -0.093 -7.940 3.964 1.00 87.38 370 LEU A C 1
ATOM 2949 O O . LEU A 1 370 ? 0.050 -7.296 5.004 1.00 87.38 370 LEU A O 1
ATOM 2953 N N . THR A 1 371 ? -0.963 -8.952 3.857 1.00 93.06 371 THR A N 1
ATOM 2954 C CA . THR A 1 371 ? -1.875 -9.329 4.938 1.00 93.06 371 THR A CA 1
ATOM 2955 C C . THR A 1 371 ? -1.086 -9.776 6.168 1.00 93.06 371 THR A C 1
ATOM 2957 O O . THR A 1 371 ? -0.356 -10.767 6.154 1.00 93.06 371 THR A O 1
ATOM 2960 N N . THR A 1 372 ? -1.227 -9.012 7.249 1.00 93.69 372 THR A N 1
ATOM 2961 C CA . THR A 1 372 ? -0.591 -9.256 8.551 1.00 93.69 372 THR A CA 1
ATOM 2962 C C . THR A 1 372 ? -1.492 -10.077 9.462 1.00 93.69 372 THR A C 1
ATOM 2964 O O . THR A 1 372 ? -1.032 -11.037 10.080 1.00 93.69 372 THR A O 1
ATOM 2967 N N . TYR A 1 373 ? -2.779 -9.730 9.524 1.00 96.81 373 TYR A N 1
ATOM 2968 C CA . TYR A 1 373 ? -3.787 -10.461 10.281 1.00 96.81 373 TYR A CA 1
ATOM 2969 C C . TYR A 1 373 ? -5.172 -10.383 9.630 1.00 96.81 373 TYR A C 1
ATOM 2971 O O . TYR A 1 373 ? -5.484 -9.444 8.893 1.00 96.81 373 TYR A O 1
ATOM 2979 N N . THR A 1 374 ? -6.018 -11.350 9.982 1.00 98.38 374 THR A N 1
ATOM 2980 C CA . THR A 1 374 ? -7.464 -11.344 9.725 1.00 98.38 374 THR A CA 1
ATOM 2981 C C . THR A 1 374 ? -8.196 -11.314 11.054 1.00 98.38 374 THR A C 1
ATOM 2983 O O . THR A 1 374 ? -7.854 -12.091 11.942 1.00 98.38 374 THR A O 1
ATOM 2986 N N . CYS A 1 375 ? -9.200 -10.450 11.187 1.00 98.44 375 CYS A N 1
ATOM 2987 C CA . CYS A 1 375 ? -10.042 -10.348 12.378 1.00 98.44 375 CYS A CA 1
ATOM 2988 C C . CYS A 1 375 ? -11.503 -10.629 12.023 1.00 98.44 375 CYS A C 1
ATOM 2990 O O . CYS A 1 375 ? -11.985 -10.173 10.986 1.00 98.44 375 CYS A O 1
ATOM 2992 N N . LEU A 1 376 ? -12.197 -11.360 12.890 1.00 98.31 376 LEU A N 1
ATOM 2993 C CA . LEU A 1 376 ? -13.609 -11.704 12.798 1.00 98.31 376 LEU A CA 1
ATOM 2994 C C . LEU A 1 376 ? -14.334 -11.262 14.067 1.00 98.31 376 LEU A C 1
ATOM 2996 O O . LEU A 1 376 ? -13.844 -11.430 15.186 1.00 98.31 376 LEU A O 1
ATOM 3000 N N . MET A 1 377 ? -15.524 -10.707 13.880 1.00 98.31 377 MET A N 1
ATOM 3001 C CA . MET A 1 377 ? -16.275 -10.024 14.916 1.00 98.31 377 MET A CA 1
ATOM 3002 C C . MET A 1 377 ? -17.771 -10.328 14.797 1.00 98.31 377 MET A C 1
ATOM 3004 O O . MET A 1 377 ? -18.387 -10.120 13.752 1.00 98.31 377 MET A O 1
ATOM 3008 N N . ASP A 1 378 ? -18.371 -10.762 15.902 1.00 95.81 378 ASP A N 1
ATOM 3009 C CA . ASP A 1 378 ? -19.819 -10.903 16.066 1.00 95.81 378 ASP A CA 1
ATOM 3010 C C . ASP A 1 378 ? -20.274 -10.071 17.269 1.00 95.81 378 ASP A C 1
ATOM 3012 O O . ASP A 1 378 ? -20.018 -10.402 18.431 1.00 95.81 378 ASP A O 1
ATOM 3016 N N . VAL A 1 379 ? -20.949 -8.956 16.975 1.00 90.25 379 VAL A N 1
ATOM 3017 C CA . VAL A 1 379 ? -21.374 -7.980 17.986 1.00 90.25 379 VAL A CA 1
ATOM 3018 C C . VAL A 1 379 ? -22.319 -8.612 19.005 1.00 90.25 379 VAL A C 1
ATOM 3020 O O . VAL A 1 379 ? -22.233 -8.290 20.190 1.00 90.25 379 VAL A O 1
ATOM 3023 N N . SER A 1 380 ? -23.204 -9.507 18.559 1.00 88.19 380 SER A N 1
ATOM 3024 C CA . SER A 1 380 ? -24.274 -10.077 19.385 1.00 88.19 380 SER A CA 1
ATOM 3025 C C . SER A 1 380 ? -23.736 -10.998 20.480 1.00 88.19 380 SER A C 1
ATOM 3027 O O . SER A 1 380 ? -24.218 -10.963 21.612 1.00 88.19 380 SER A O 1
ATOM 3029 N N . THR A 1 381 ? -22.702 -11.779 20.166 1.00 93.19 381 THR A N 1
ATOM 3030 C CA . THR A 1 381 ? -22.063 -12.715 21.102 1.00 93.19 381 THR A CA 1
ATOM 3031 C C . THR A 1 381 ? -20.871 -12.095 21.831 1.00 93.19 381 THR A C 1
ATOM 3033 O O . THR A 1 381 ? -20.476 -12.585 22.887 1.00 93.19 381 THR A O 1
ATOM 3036 N N . GLY A 1 382 ? -20.294 -11.011 21.298 1.00 92.19 382 GLY A N 1
ATOM 3037 C CA . GLY A 1 382 ? -19.036 -10.439 21.785 1.00 92.19 382 GLY A CA 1
ATOM 3038 C C . GLY A 1 382 ? -17.797 -11.236 21.355 1.00 92.19 382 GLY A C 1
ATOM 3039 O O . GLY A 1 382 ? -16.712 -11.038 21.921 1.00 92.19 382 GLY A O 1
ATOM 3040 N N . GLN A 1 383 ? -17.959 -12.148 20.387 1.00 95.62 383 GLN A N 1
ATOM 3041 C CA . GLN A 1 383 ? -16.868 -12.907 19.788 1.00 95.62 383 GLN A CA 1
ATOM 3042 C C . GLN A 1 383 ? -15.977 -11.959 18.978 1.00 95.62 383 GLN A C 1
ATOM 3044 O O . GLN A 1 383 ? -16.445 -11.237 18.100 1.00 95.62 383 GLN A O 1
ATOM 3049 N N . PHE A 1 384 ? -14.689 -11.954 19.312 1.00 97.50 384 PHE A N 1
ATOM 3050 C CA . PHE A 1 384 ? -13.653 -11.128 18.700 1.00 97.50 384 PHE A CA 1
ATOM 3051 C C . PHE A 1 384 ? -12.410 -11.998 18.577 1.00 97.50 384 PHE A C 1
ATOM 3053 O O . PHE A 1 384 ? -11.887 -12.454 19.597 1.00 97.50 384 PHE A O 1
ATOM 3060 N N . GLU A 1 385 ? -12.011 -12.300 17.348 1.00 96.25 385 GLU A N 1
ATOM 3061 C CA . GLU A 1 385 ? -10.999 -13.312 17.074 1.00 96.25 385 GLU A CA 1
ATOM 3062 C C . GLU A 1 385 ? -10.106 -12.915 15.910 1.00 96.25 385 GLU A C 1
ATOM 3064 O O . GLU A 1 385 ? -10.601 -12.540 14.850 1.00 96.25 385 GLU A O 1
ATOM 3069 N N . SER A 1 386 ? -8.797 -13.048 16.094 1.00 98.06 386 SER A N 1
ATOM 3070 C CA . SER A 1 386 ? -7.809 -12.639 15.106 1.00 98.06 386 SER A CA 1
ATOM 3071 C C . SER A 1 386 ? -6.730 -13.695 14.916 1.00 98.06 386 SER A C 1
ATOM 3073 O O . SER A 1 386 ? -6.277 -14.329 15.873 1.00 98.06 386 SER A O 1
ATOM 3075 N N . TRP A 1 387 ? -6.278 -13.848 13.676 1.00 98.00 387 TRP A N 1
ATOM 3076 C CA . TRP A 1 387 ? -5.202 -14.764 13.306 1.00 98.00 387 TRP A CA 1
ATOM 3077 C C . TRP A 1 387 ? -4.145 -14.031 12.499 1.00 98.00 387 TRP A C 1
ATOM 3079 O O . TRP A 1 387 ? -4.478 -13.271 11.586 1.00 98.00 387 TRP A O 1
ATOM 3089 N N . ILE A 1 388 ? -2.878 -14.275 12.828 1.00 96.94 388 ILE A N 1
ATOM 3090 C CA . ILE A 1 388 ? -1.744 -13.854 12.009 1.00 96.94 388 ILE A CA 1
ATOM 3091 C C . ILE A 1 388 ? -1.866 -14.573 10.671 1.00 96.94 388 ILE A C 1
ATOM 3093 O O . ILE A 1 388 ? -2.117 -15.775 10.620 1.00 96.94 388 ILE A O 1
ATOM 3097 N N . ARG A 1 389 ? -1.703 -13.838 9.574 1.00 93.81 389 ARG A N 1
ATOM 3098 C CA . ARG A 1 389 ? -1.750 -14.417 8.233 1.00 93.81 389 ARG A CA 1
ATOM 3099 C C . ARG A 1 389 ? -0.381 -14.332 7.590 1.00 93.81 389 ARG A C 1
ATOM 3101 O O . ARG A 1 389 ? 0.300 -13.316 7.681 1.00 93.81 389 ARG A O 1
ATOM 3108 N N . VAL A 1 390 ? 0.007 -15.408 6.922 1.00 90.38 390 VAL A N 1
ATOM 3109 C CA . VAL A 1 390 ? 1.210 -15.475 6.096 1.00 90.38 390 VAL A CA 1
ATOM 3110 C C . VAL A 1 390 ? 0.795 -16.083 4.777 1.00 90.38 390 VAL A C 1
ATOM 3112 O O . VAL A 1 390 ? 0.143 -17.124 4.768 1.00 90.38 390 VAL A O 1
ATOM 3115 N N . CYS A 1 391 ? 1.160 -15.439 3.674 1.00 83.12 391 CYS A N 1
ATOM 3116 C CA . CYS A 1 391 ? 0.869 -15.949 2.345 1.00 83.12 391 CYS A CA 1
ATOM 3117 C C . CYS A 1 391 ? 2.155 -16.508 1.711 1.00 83.12 391 CYS A C 1
ATOM 3119 O O . CYS A 1 391 ? 2.921 -15.742 1.122 1.00 83.12 391 CYS A O 1
ATOM 3121 N N . PRO A 1 392 ? 2.453 -17.810 1.895 1.00 68.31 392 PRO A N 1
ATOM 3122 C CA . PRO A 1 392 ? 3.720 -18.398 1.479 1.00 68.31 392 PRO A CA 1
ATOM 3123 C C . PRO A 1 392 ? 3.779 -18.640 -0.032 1.00 68.31 392 PRO A C 1
ATOM 3125 O O . PRO A 1 392 ? 2.761 -18.863 -0.691 1.00 68.31 392 PRO A O 1
ATOM 3128 N N . GLU A 1 393 ? 4.989 -18.684 -0.579 1.00 59.94 393 GLU A N 1
ATOM 3129 C CA . GLU A 1 393 ? 5.235 -19.183 -1.934 1.00 59.94 393 GLU A CA 1
ATOM 3130 C C . GLU A 1 393 ? 4.938 -20.690 -2.051 1.00 59.94 393 GLU A C 1
ATOM 3132 O O . GLU A 1 393 ? 5.173 -21.432 -1.092 1.00 59.94 393 GLU A O 1
ATOM 3137 N N . PRO A 1 394 ? 4.435 -21.181 -3.205 1.00 53.88 394 PRO A N 1
ATOM 3138 C CA . PRO A 1 394 ? 4.071 -20.452 -4.433 1.00 53.88 394 PRO A CA 1
ATOM 3139 C C . PRO A 1 394 ? 2.638 -19.884 -4.412 1.00 53.88 394 PRO A C 1
ATOM 3141 O O . PRO A 1 394 ? 2.096 -19.457 -5.433 1.00 53.88 394 PRO A O 1
ATOM 3144 N N . SER A 1 395 ? 1.966 -19.952 -3.260 1.00 58.41 395 SER A N 1
ATOM 3145 C CA . SER A 1 395 ? 0.523 -19.755 -3.178 1.00 58.41 395 SER A CA 1
ATOM 3146 C C . SER A 1 395 ? 0.105 -18.302 -3.429 1.00 58.41 395 SER A C 1
ATOM 3148 O O . SER A 1 395 ? -0.967 -18.096 -3.978 1.00 58.41 395 SER A O 1
ATOM 3150 N N . CYS A 1 396 ? 0.914 -17.295 -3.092 1.00 59.28 396 CYS A N 1
ATOM 3151 C CA . CYS A 1 396 ? 0.509 -15.892 -3.251 1.00 59.28 396 CYS A CA 1
ATOM 3152 C C . CYS A 1 396 ? 0.878 -15.236 -4.589 1.00 59.28 396 CYS A C 1
ATOM 3154 O O . CYS A 1 396 ? 0.234 -14.262 -4.965 1.00 59.28 396 CYS A O 1
ATOM 3156 N N . ASP A 1 397 ? 1.874 -15.764 -5.305 1.00 46.78 397 ASP A N 1
ATOM 3157 C CA . ASP A 1 397 ? 2.254 -15.288 -6.646 1.00 46.78 397 ASP A CA 1
ATOM 3158 C C . ASP A 1 397 ? 1.417 -15.960 -7.759 1.00 46.78 397 ASP A C 1
ATOM 3160 O O . ASP A 1 397 ? 1.463 -15.562 -8.924 1.00 46.78 397 ASP A O 1
ATOM 3164 N N . THR A 1 398 ? 0.595 -16.953 -7.398 1.00 38.25 398 THR A N 1
ATOM 3165 C CA . THR A 1 398 ? -0.396 -17.576 -8.280 1.00 38.25 398 THR A CA 1
ATOM 3166 C C . THR A 1 398 ? -1.752 -16.891 -8.110 1.00 38.25 398 THR A C 1
ATOM 3168 O O . THR A 1 398 ? -2.541 -17.219 -7.225 1.00 38.25 398 THR A O 1
ATOM 3171 N N . ILE A 1 399 ? -2.063 -15.941 -8.997 1.00 36.00 399 ILE A N 1
ATOM 3172 C CA . ILE A 1 399 ? -3.467 -15.722 -9.361 1.00 36.00 399 ILE A CA 1
ATOM 3173 C C . ILE A 1 399 ? -3.934 -17.062 -9.932 1.00 36.00 399 ILE A C 1
ATOM 3175 O O . ILE A 1 399 ? -3.307 -17.589 -10.853 1.00 36.00 399 ILE A O 1
ATOM 3179 N N . ASP A 1 400 ? -4.976 -17.649 -9.350 1.00 29.36 400 ASP A N 1
ATOM 3180 C CA . ASP A 1 400 ? -5.549 -18.905 -9.822 1.00 29.36 400 ASP A CA 1
ATOM 3181 C C . ASP A 1 400 ? -6.263 -18.649 -11.159 1.00 29.36 400 ASP A C 1
ATOM 3183 O O . ASP A 1 400 ? -7.468 -18.430 -11.233 1.00 29.36 400 ASP A O 1
ATOM 3187 N N . ILE A 1 401 ? -5.485 -18.606 -12.244 1.00 32.66 401 ILE A N 1
ATOM 3188 C CA . ILE A 1 401 ? -5.976 -18.581 -13.624 1.00 32.66 401 ILE A CA 1
ATOM 3189 C C . ILE A 1 401 ? -6.379 -20.017 -13.990 1.00 32.66 401 ILE A C 1
ATOM 3191 O O . ILE A 1 401 ? -5.825 -20.637 -14.896 1.00 32.66 401 ILE A O 1
ATOM 3195 N N . SER A 1 402 ? -7.336 -20.586 -13.262 1.00 28.36 402 SER A N 1
ATOM 3196 C CA . SER A 1 402 ? -7.941 -21.882 -13.579 1.00 28.36 402 SER A CA 1
ATOM 3197 C C . SER A 1 402 ? -9.324 -21.737 -14.215 1.00 28.36 402 SER A C 1
ATOM 3199 O O . SER A 1 402 ? -10.157 -22.622 -14.106 1.00 28.36 402 SER A O 1
ATOM 3201 N N . ALA A 1 403 ? -9.574 -20.658 -14.963 1.00 30.55 403 ALA A N 1
ATOM 3202 C CA . ALA A 1 403 ? -10.685 -20.599 -15.919 1.00 30.55 403 ALA A CA 1
ATOM 3203 C C . ALA A 1 403 ? -10.473 -19.504 -16.975 1.00 30.55 403 ALA A C 1
ATOM 3205 O O . ALA A 1 403 ? -11.318 -18.645 -17.201 1.00 30.55 403 ALA A O 1
ATOM 3206 N N . GLY A 1 404 ? -9.322 -19.514 -17.639 1.00 27.78 404 GLY A N 1
ATOM 3207 C CA . GLY A 1 404 ? -9.068 -18.623 -18.762 1.00 27.78 404 GLY A CA 1
ATOM 3208 C C . GLY A 1 404 ? -7.770 -19.017 -19.426 1.00 27.78 404 GLY A C 1
ATOM 3209 O O . GLY A 1 404 ? -6.710 -18.945 -18.824 1.00 27.78 404 GLY A O 1
ATOM 3210 N N . GLN A 1 405 ? -7.848 -19.496 -20.657 1.00 33.47 405 GLN A N 1
ATOM 3211 C CA . GLN A 1 405 ? -6.699 -19.944 -21.427 1.00 33.47 405 GLN A CA 1
ATOM 3212 C C . GLN A 1 405 ? -5.767 -18.750 -21.732 1.00 33.47 405 GLN A C 1
ATOM 3214 O O . GLN A 1 405 ? -5.833 -18.163 -22.808 1.00 33.47 405 GLN A O 1
ATOM 3219 N N . GLN A 1 406 ? -4.881 -18.377 -20.807 1.00 32.28 406 GLN A N 1
ATOM 3220 C CA . GLN A 1 406 ? -3.704 -17.566 -21.107 1.00 32.28 406 GLN A CA 1
ATOM 3221 C C . GLN A 1 406 ? -2.502 -18.502 -21.162 1.00 32.28 406 GLN A C 1
ATOM 3223 O O . GLN A 1 406 ? -2.095 -19.107 -20.175 1.00 32.28 406 GLN A O 1
ATOM 3228 N N . ARG A 1 407 ? -1.977 -18.675 -22.379 1.00 33.75 407 ARG A N 1
ATOM 3229 C CA . ARG A 1 407 ? -0.743 -19.415 -22.644 1.00 33.75 407 ARG A CA 1
ATOM 3230 C C . ARG A 1 407 ? 0.349 -18.891 -21.712 1.00 33.75 407 ARG A C 1
ATOM 3232 O O . ARG A 1 407 ? 0.668 -17.708 -21.776 1.00 33.75 407 ARG A O 1
ATOM 3239 N N . SER A 1 408 ? 0.957 -19.769 -20.915 1.00 35.38 408 SER A N 1
ATOM 3240 C CA . SER A 1 408 ? 2.264 -19.493 -20.327 1.00 35.38 408 SER A CA 1
ATOM 3241 C C . SER A 1 408 ? 3.227 -19.201 -21.478 1.00 35.38 408 SER A C 1
ATOM 3243 O O . SER A 1 408 ? 3.568 -20.097 -22.257 1.00 35.38 408 SER A O 1
ATOM 3245 N N . ILE A 1 409 ? 3.616 -17.943 -21.653 1.00 53.66 409 ILE A N 1
ATOM 3246 C CA . ILE A 1 409 ? 4.647 -17.597 -22.621 1.00 53.66 409 ILE A CA 1
ATOM 3247 C C . ILE A 1 409 ? 5.989 -17.887 -21.954 1.00 53.66 409 ILE A C 1
ATOM 3249 O O . ILE A 1 409 ? 6.562 -17.063 -21.247 1.00 53.66 409 ILE A O 1
ATOM 3253 N N . ASP A 1 410 ? 6.464 -19.110 -22.154 1.00 61.97 410 ASP A N 1
ATOM 3254 C CA . ASP A 1 410 ? 7.744 -19.589 -21.646 1.00 61.97 410 ASP A CA 1
ATOM 3255 C C . ASP A 1 410 ? 8.888 -19.047 -22.529 1.00 61.97 410 ASP A C 1
ATOM 3257 O O . ASP A 1 410 ? 9.405 -19.711 -23.437 1.00 61.97 410 ASP A O 1
ATOM 3261 N N . VAL A 1 411 ? 9.239 -17.765 -22.356 1.00 83.62 411 VAL A N 1
ATOM 3262 C CA . VAL A 1 411 ? 10.490 -17.230 -22.916 1.00 83.62 411 VAL A CA 1
ATOM 3263 C C . VAL A 1 411 ? 11.609 -17.557 -21.941 1.00 83.62 411 VAL A C 1
ATOM 3265 O O . VAL A 1 411 ? 11.783 -16.853 -20.957 1.00 83.62 411 VAL A O 1
ATOM 3268 N N . THR A 1 412 ? 12.377 -18.607 -22.206 1.00 91.31 412 THR A N 1
ATOM 3269 C CA . THR A 1 412 ? 13.541 -19.004 -21.394 1.00 91.31 412 THR A CA 1
ATOM 3270 C C . THR A 1 412 ? 14.681 -17.982 -21.467 1.00 91.31 412 THR A C 1
ATOM 3272 O O . THR A 1 412 ? 14.861 -17.347 -22.510 1.00 91.31 412 THR A O 1
ATOM 3275 N N . ASP A 1 413 ? 15.521 -17.906 -20.433 1.00 93.38 413 ASP A N 1
ATOM 3276 C CA . ASP A 1 413 ? 16.720 -17.052 -20.421 1.00 93.38 413 ASP A CA 1
ATOM 3277 C C . ASP A 1 413 ? 17.682 -17.373 -21.575 1.00 93.38 413 ASP A C 1
ATOM 3279 O O . ASP A 1 413 ? 18.195 -16.459 -22.217 1.00 93.38 413 ASP A O 1
ATOM 3283 N N . ASP A 1 414 ? 17.851 -18.652 -21.925 1.00 91.88 414 ASP A N 1
ATOM 3284 C CA . ASP A 1 414 ? 18.678 -19.064 -23.067 1.00 91.88 414 ASP A CA 1
ATOM 3285 C C . ASP A 1 414 ? 18.178 -18.468 -24.389 1.00 91.88 414 ASP A C 1
ATOM 3287 O O . ASP A 1 414 ? 18.970 -17.973 -25.192 1.00 91.88 414 ASP A O 1
ATOM 3291 N N . ALA A 1 415 ? 16.858 -18.433 -24.586 1.00 90.75 415 ALA A N 1
ATOM 3292 C CA . ALA A 1 415 ? 16.247 -17.813 -25.758 1.00 90.75 415 ALA A CA 1
ATOM 3293 C C . ALA A 1 415 ? 16.485 -16.293 -25.802 1.00 90.75 415 ALA A C 1
ATOM 3295 O O . ALA A 1 415 ? 16.699 -15.755 -26.889 1.00 90.75 415 ALA A O 1
ATOM 3296 N N . LEU A 1 416 ? 16.478 -15.608 -24.648 1.00 95.75 416 LEU A N 1
ATOM 3297 C CA . LEU A 1 416 ? 16.795 -14.176 -24.542 1.00 95.75 416 LEU A CA 1
ATOM 3298 C C . LEU A 1 416 ? 18.276 -13.900 -24.847 1.00 95.75 416 LEU A C 1
ATOM 3300 O O . LEU A 1 416 ? 18.594 -13.017 -25.645 1.00 95.75 416 LEU A O 1
ATOM 3304 N N . LEU A 1 417 ? 19.180 -14.706 -24.285 1.00 95.44 417 LEU A N 1
ATOM 3305 C CA . LEU A 1 417 ? 20.619 -14.628 -24.542 1.00 95.44 417 LEU A CA 1
ATOM 3306 C C . LEU A 1 417 ? 20.963 -14.933 -26.010 1.00 95.44 417 LEU A C 1
ATOM 3308 O O . LEU A 1 417 ? 21.891 -14.344 -26.572 1.00 95.44 417 LEU A O 1
ATOM 3312 N N . GLU A 1 418 ? 20.252 -15.872 -26.637 1.00 92.00 418 GLU A N 1
ATOM 3313 C CA . GLU A 1 418 ? 20.431 -16.224 -28.045 1.00 92.00 418 GLU A CA 1
ATOM 3314 C C . GLU A 1 418 ? 19.950 -15.113 -28.977 1.00 92.00 418 GLU A C 1
ATOM 3316 O O . GLU A 1 418 ? 20.723 -14.672 -29.838 1.00 92.00 418 GLU A O 1
ATOM 3321 N N . ILE A 1 419 ? 18.709 -14.633 -28.803 1.00 95.31 419 ILE A N 1
ATOM 3322 C CA . ILE A 1 419 ? 18.186 -13.571 -29.666 1.00 95.31 419 ILE A CA 1
ATOM 3323 C C . ILE A 1 419 ? 19.028 -12.311 -29.523 1.00 95.31 419 ILE A C 1
ATOM 3325 O O . ILE A 1 419 ? 19.410 -11.737 -30.538 1.00 95.31 419 ILE A O 1
ATOM 3329 N N . SER A 1 420 ? 19.410 -11.915 -28.307 1.00 96.44 420 SER A N 1
ATOM 3330 C CA . SER A 1 420 ? 20.169 -10.684 -28.125 1.00 96.44 420 SER A CA 1
ATOM 3331 C C . SER A 1 420 ? 21.525 -10.740 -28.827 1.00 96.44 420 SER A C 1
ATOM 3333 O O . SER A 1 420 ? 21.877 -9.821 -29.563 1.00 96.44 420 SER A O 1
ATOM 3335 N N . ARG A 1 421 ? 22.256 -11.854 -28.701 1.00 93.19 421 ARG A N 1
ATOM 3336 C CA . ARG A 1 421 ? 23.539 -12.068 -29.386 1.00 93.19 421 ARG A CA 1
ATOM 3337 C C . ARG A 1 421 ? 23.384 -11.978 -30.901 1.00 93.19 421 ARG A C 1
ATOM 3339 O O . ARG A 1 421 ? 24.224 -11.388 -31.585 1.00 93.19 421 ARG A O 1
ATOM 3346 N N . ARG A 1 422 ? 22.304 -12.561 -31.428 1.00 93.00 422 ARG A N 1
ATOM 3347 C CA . ARG A 1 422 ? 21.962 -12.487 -32.848 1.00 93.00 422 ARG A CA 1
ATOM 3348 C C . ARG A 1 422 ? 21.684 -11.042 -33.267 1.00 93.00 422 ARG A C 1
ATOM 3350 O O . ARG A 1 422 ? 22.241 -10.612 -34.275 1.00 93.00 422 ARG A O 1
ATOM 3357 N N . LEU A 1 423 ? 20.921 -10.275 -32.489 1.00 95.81 423 LEU A N 1
ATOM 3358 C CA . LEU A 1 423 ? 20.657 -8.859 -32.766 1.00 95.81 423 LEU A CA 1
ATOM 3359 C C . LEU A 1 423 ? 21.945 -8.027 -32.774 1.00 95.81 423 LEU A C 1
ATOM 3361 O O . LEU A 1 423 ? 22.167 -7.284 -33.727 1.00 95.81 423 LEU A O 1
ATOM 3365 N N . TYR A 1 424 ? 22.854 -8.236 -31.816 1.00 93.44 424 TYR A N 1
ATOM 3366 C CA . TYR A 1 424 ? 24.176 -7.597 -31.825 1.00 93.44 424 TYR A CA 1
ATOM 3367 C C . TYR A 1 424 ? 24.955 -7.889 -33.109 1.00 93.44 424 TYR A C 1
ATOM 3369 O O . TYR A 1 424 ? 25.565 -6.984 -33.670 1.00 93.44 424 TYR A O 1
ATOM 3377 N N . SER A 1 425 ? 24.929 -9.128 -33.615 1.00 89.88 425 SER A N 1
ATOM 3378 C CA . SER A 1 425 ? 25.598 -9.470 -34.883 1.00 89.88 425 SER A CA 1
ATOM 3379 C C . SER A 1 425 ? 24.966 -8.782 -36.101 1.00 89.88 425 SER A C 1
ATOM 3381 O O . SER A 1 425 ? 25.672 -8.461 -37.054 1.00 89.88 425 SER A O 1
ATOM 3383 N N . MET A 1 426 ? 23.659 -8.507 -36.041 1.00 92.81 426 MET A N 1
ATOM 3384 C CA . MET A 1 426 ? 22.878 -7.851 -37.094 1.00 92.81 426 MET A CA 1
ATOM 3385 C C . MET A 1 426 ? 22.923 -6.324 -37.028 1.00 92.81 426 MET A C 1
ATOM 3387 O O . MET A 1 426 ? 22.511 -5.675 -37.990 1.00 92.81 426 MET A O 1
ATOM 3391 N N . ASP A 1 427 ? 23.413 -5.753 -35.925 1.00 94.06 427 ASP A N 1
ATOM 3392 C CA . ASP A 1 427 ? 23.557 -4.310 -35.765 1.00 94.06 427 ASP A CA 1
ATOM 3393 C C . ASP A 1 427 ? 24.740 -3.768 -36.583 1.00 94.06 427 ASP A C 1
ATOM 3395 O O . ASP A 1 427 ? 25.861 -3.602 -36.090 1.00 94.06 427 ASP A O 1
ATOM 3399 N N . VAL A 1 428 ? 24.499 -3.556 -37.874 1.00 91.94 428 VAL A N 1
ATOM 3400 C CA . VAL A 1 428 ? 25.479 -3.007 -38.824 1.00 91.94 428 VAL A CA 1
ATOM 3401 C C . VAL A 1 428 ? 25.544 -1.482 -38.796 1.00 91.94 428 VAL A C 1
ATOM 3403 O O . VAL A 1 428 ? 26.509 -0.909 -39.293 1.00 91.94 428 VAL A O 1
ATOM 3406 N N . ASN A 1 429 ? 24.531 -0.829 -38.223 1.00 92.06 429 ASN A N 1
ATOM 3407 C CA . ASN A 1 429 ? 24.473 0.624 -38.130 1.00 92.06 429 ASN A CA 1
ATOM 3408 C C . ASN A 1 429 ? 25.129 1.156 -36.853 1.00 92.06 429 ASN A C 1
ATOM 3410 O O . ASN A 1 429 ? 25.340 2.361 -36.781 1.00 92.06 429 ASN A O 1
ATOM 3414 N N . GLY A 1 430 ? 25.503 0.308 -35.889 1.00 91.38 430 GLY A N 1
ATOM 3415 C CA . GLY A 1 430 ? 26.264 0.718 -34.708 1.00 91.38 430 GLY A CA 1
ATOM 3416 C C . GLY A 1 430 ? 27.599 1.413 -35.034 1.00 91.38 430 GLY A C 1
ATOM 3417 O O . GLY A 1 430 ? 28.229 1.193 -36.072 1.00 91.38 430 GLY A O 1
ATOM 3418 N N . ALA A 1 431 ? 28.050 2.272 -34.125 1.00 90.94 431 ALA A N 1
ATOM 3419 C CA . ALA A 1 431 ? 29.269 3.077 -34.215 1.00 90.94 431 ALA A CA 1
ATOM 3420 C C . ALA A 1 431 ? 30.402 2.586 -33.289 1.00 90.94 431 ALA A C 1
ATOM 3422 O O . ALA A 1 431 ? 31.329 3.336 -33.004 1.00 90.94 431 ALA A O 1
ATOM 3423 N N . TYR A 1 432 ? 30.344 1.335 -32.821 1.00 87.00 432 TYR A N 1
ATOM 3424 C CA . TYR A 1 432 ? 31.240 0.751 -31.809 1.00 87.00 432 TYR A CA 1
ATOM 3425 C C . TYR A 1 432 ? 32.740 1.054 -31.967 1.00 87.00 432 TYR A C 1
ATOM 3427 O O . TYR A 1 432 ? 33.403 1.375 -30.984 1.00 87.00 432 TYR A O 1
ATOM 3435 N N . ASP A 1 433 ? 33.270 0.976 -33.190 1.00 86.12 433 ASP A N 1
ATOM 3436 C CA . ASP A 1 433 ? 34.698 1.190 -33.480 1.00 86.12 433 ASP A CA 1
ATOM 3437 C C . ASP A 1 433 ? 35.005 2.604 -34.007 1.00 86.12 433 ASP A C 1
ATOM 3439 O O . ASP A 1 433 ? 36.135 2.912 -34.375 1.00 86.12 433 ASP A O 1
ATOM 3443 N N . GLN A 1 434 ? 33.989 3.463 -34.083 1.00 87.50 434 GLN A N 1
ATOM 3444 C CA . GLN A 1 434 ? 34.061 4.799 -34.685 1.00 87.50 434 GLN A CA 1
ATOM 3445 C C . GLN A 1 434 ? 33.967 5.915 -33.635 1.00 87.50 434 GLN A C 1
ATOM 3447 O O . GLN A 1 434 ? 34.069 7.093 -33.971 1.00 87.50 434 GLN A O 1
ATOM 3452 N N . LEU A 1 435 ? 33.778 5.553 -32.361 1.00 86.31 435 LEU A N 1
ATOM 3453 C CA . LEU A 1 435 ? 33.705 6.480 -31.236 1.00 86.31 435 LEU A CA 1
ATOM 3454 C C . LEU A 1 435 ? 35.030 6.499 -30.468 1.00 86.31 435 LEU A C 1
ATOM 3456 O O . LEU A 1 435 ? 35.464 5.492 -29.910 1.00 86.31 435 LEU A O 1
ATOM 3460 N N . GLU A 1 436 ? 35.650 7.675 -30.380 1.00 87.69 436 GLU A N 1
ATOM 3461 C CA . GLU A 1 436 ? 36.826 7.888 -29.536 1.00 87.69 436 GLU A CA 1
ATOM 3462 C C . GLU A 1 436 ? 36.408 8.354 -28.138 1.00 87.69 436 GLU A C 1
ATOM 3464 O O . GLU A 1 436 ? 36.066 9.523 -27.932 1.00 87.69 436 GLU A O 1
ATOM 3469 N N . LEU A 1 437 ? 36.459 7.442 -27.165 1.00 87.12 437 LEU A N 1
ATOM 3470 C CA . LEU A 1 437 ? 36.136 7.751 -25.773 1.00 87.12 437 LEU A CA 1
ATOM 3471 C C . LEU A 1 437 ? 37.335 8.322 -25.013 1.00 87.12 437 LEU A C 1
ATOM 3473 O O . LEU A 1 437 ? 38.449 7.802 -25.062 1.00 87.12 437 LEU A O 1
ATOM 3477 N N . ASN A 1 438 ? 37.068 9.340 -24.211 1.00 89.06 438 ASN A N 1
ATOM 3478 C CA . ASN A 1 438 ? 37.958 9.895 -23.210 1.00 89.06 438 ASN A CA 1
ATOM 3479 C C . ASN A 1 438 ? 37.415 9.537 -21.821 1.00 89.06 438 ASN A C 1
ATOM 3481 O O . ASN A 1 438 ? 36.755 10.337 -21.176 1.00 89.06 438 ASN A O 1
ATOM 3485 N N . LEU A 1 439 ? 37.652 8.313 -21.344 1.00 88.62 439 LEU A N 1
ATOM 3486 C CA . LEU A 1 439 ? 37.079 7.842 -20.069 1.00 88.62 439 LEU A CA 1
ATOM 3487 C C . LEU A 1 439 ? 37.590 8.605 -18.833 1.00 88.62 439 LEU A C 1
ATOM 3489 O O . LEU A 1 439 ? 36.936 8.588 -17.792 1.00 88.62 439 LEU A O 1
ATOM 3493 N N . GLN A 1 440 ? 38.744 9.269 -18.945 1.00 93.00 440 GLN A N 1
ATOM 3494 C CA . GLN A 1 440 ? 39.425 9.965 -17.850 1.00 93.00 440 GLN A CA 1
ATOM 3495 C C . GLN A 1 440 ? 39.683 9.035 -16.649 1.00 93.00 440 GLN A C 1
ATOM 3497 O O . GLN A 1 440 ? 40.300 7.983 -16.822 1.00 93.00 440 GLN A O 1
ATOM 3502 N N . SER A 1 441 ? 39.294 9.413 -15.428 1.00 94.75 441 SER A N 1
ATOM 3503 C CA . SER A 1 441 ? 39.637 8.655 -14.219 1.00 94.75 441 SER A CA 1
ATOM 3504 C C . SER A 1 441 ? 38.485 7.799 -13.694 1.00 94.75 441 SER A C 1
ATOM 3506 O O . SER A 1 441 ? 37.314 8.181 -13.740 1.00 94.75 441 SER A O 1
ATOM 3508 N N . LYS A 1 442 ? 38.845 6.645 -13.122 1.00 94.06 442 LYS A N 1
ATOM 3509 C CA . LYS A 1 442 ? 37.915 5.787 -12.385 1.00 94.06 442 LYS A CA 1
ATOM 3510 C C . LYS A 1 442 ? 37.486 6.466 -11.078 1.00 94.06 442 LYS A C 1
ATOM 3512 O O . LYS A 1 442 ? 38.310 7.085 -10.403 1.00 94.06 442 LYS A O 1
ATOM 3517 N N . THR A 1 443 ? 36.221 6.321 -10.702 1.00 93.31 443 THR A N 1
ATOM 3518 C CA . THR A 1 443 ? 35.614 6.922 -9.503 1.00 93.31 443 THR A CA 1
ATOM 3519 C C . THR A 1 443 ? 34.745 5.901 -8.745 1.00 93.31 443 THR A C 1
ATOM 3521 O O . THR A 1 443 ? 34.753 4.711 -9.068 1.00 93.31 443 THR A O 1
ATOM 3524 N N . SER A 1 444 ? 34.026 6.343 -7.709 1.00 88.38 444 SER A N 1
ATOM 3525 C CA . SER A 1 444 ? 33.044 5.550 -6.954 1.00 88.38 444 SER A CA 1
ATOM 3526 C C . SER A 1 444 ? 31.664 6.211 -6.985 1.00 88.38 444 SER A C 1
ATOM 3528 O O . SER A 1 444 ? 31.565 7.432 -7.090 1.00 88.38 444 SER A O 1
ATOM 3530 N N . SER A 1 445 ? 30.595 5.422 -6.853 1.00 79.12 445 SER A N 1
ATOM 3531 C CA . SER A 1 445 ? 29.208 5.907 -6.956 1.00 79.12 445 SER A CA 1
ATOM 3532 C C . SER A 1 445 ? 28.813 6.939 -5.893 1.00 79.12 445 SER A C 1
ATOM 3534 O O . SER A 1 445 ? 27.913 7.742 -6.110 1.00 79.12 445 SER A O 1
ATOM 3536 N N . GLY A 1 446 ? 29.507 6.975 -4.751 1.00 80.56 446 GLY A N 1
ATOM 3537 C CA . GLY A 1 446 ? 29.319 8.001 -3.719 1.00 80.56 446 GLY A CA 1
ATOM 3538 C C . GLY A 1 446 ? 30.157 9.272 -3.917 1.00 80.56 446 GLY A C 1
ATOM 3539 O O . GLY A 1 446 ? 29.950 10.258 -3.207 1.00 80.56 446 GLY A O 1
ATOM 3540 N N . SER A 1 447 ? 31.120 9.269 -4.845 1.00 82.75 447 SER A N 1
ATOM 3541 C CA . SER A 1 447 ? 32.029 10.397 -5.054 1.00 82.75 447 SER A CA 1
ATOM 3542 C C . SER A 1 447 ? 31.349 11.511 -5.841 1.00 82.75 447 SER A C 1
ATOM 3544 O O . SER A 1 447 ? 30.944 11.330 -6.985 1.00 82.75 447 SER A O 1
ATOM 3546 N N . ARG A 1 448 ? 31.294 12.702 -5.243 1.00 88.00 448 ARG A N 1
ATOM 3547 C CA . ARG A 1 448 ? 30.794 13.930 -5.886 1.00 88.00 448 ARG A CA 1
ATOM 3548 C C . ARG A 1 448 ? 31.899 14.772 -6.525 1.00 88.00 448 ARG A C 1
ATOM 3550 O O . ARG A 1 448 ? 31.633 15.864 -7.017 1.00 88.00 448 ARG A O 1
ATOM 3557 N N . VAL A 1 449 ? 33.143 14.301 -6.449 1.00 89.94 449 VAL A N 1
ATOM 3558 C CA . VAL A 1 449 ? 34.295 14.975 -7.045 1.00 89.94 449 VAL A CA 1
ATOM 3559 C C . VAL A 1 449 ? 34.315 14.654 -8.527 1.00 89.94 449 VAL A C 1
ATOM 3561 O O . VAL A 1 449 ? 34.333 13.480 -8.892 1.00 89.94 449 VAL A O 1
ATOM 3564 N N . ASP A 1 450 ? 34.363 15.693 -9.351 1.00 89.69 450 ASP A N 1
ATOM 3565 C CA . ASP A 1 450 ? 34.535 15.546 -10.787 1.00 89.69 450 ASP A CA 1
ATOM 3566 C C . ASP A 1 450 ? 35.944 15.011 -11.090 1.00 89.69 450 ASP A C 1
ATOM 3568 O O . ASP A 1 450 ? 36.958 15.685 -10.882 1.00 89.69 450 ASP A O 1
ATOM 3572 N N . LYS A 1 451 ? 36.004 13.741 -11.497 1.00 92.62 451 LYS A N 1
ATOM 3573 C CA . LYS A 1 451 ? 37.224 13.052 -11.931 1.00 92.62 451 LYS A CA 1
ATOM 3574 C C . LYS A 1 451 ? 37.314 12.960 -13.454 1.00 92.62 451 LYS A C 1
ATOM 3576 O O . LYS A 1 451 ? 38.221 12.295 -13.964 1.00 92.62 451 LYS A O 1
ATOM 3581 N N . ALA A 1 452 ? 36.397 13.609 -14.165 1.00 91.06 452 ALA A N 1
ATOM 3582 C CA . ALA A 1 452 ? 36.328 13.581 -15.606 1.00 91.06 452 ALA A CA 1
ATOM 3583 C C . ALA A 1 452 ? 35.915 14.940 -16.220 1.00 91.06 452 ALA A C 1
ATOM 3585 O O . ALA A 1 452 ? 34.958 15.007 -16.985 1.00 91.06 452 ALA A O 1
ATOM 3586 N N . PRO A 1 453 ? 36.693 16.015 -15.984 1.00 89.00 453 PRO A N 1
ATOM 3587 C CA . PRO A 1 453 ? 36.347 17.374 -16.416 1.00 89.00 453 PRO A CA 1
ATOM 3588 C C . PRO A 1 453 ? 36.321 17.615 -17.940 1.00 89.00 453 PRO A C 1
ATOM 3590 O O . PRO A 1 453 ? 35.869 18.669 -18.383 1.00 89.00 453 PRO A O 1
ATOM 3593 N N . LEU A 1 454 ? 36.863 16.709 -18.758 1.00 87.62 454 LEU A N 1
ATOM 3594 C CA . LEU A 1 454 ? 36.836 16.801 -20.225 1.00 87.62 454 LEU A CA 1
ATOM 3595 C C . LEU A 1 454 ? 35.618 16.066 -20.835 1.00 87.62 454 LEU A C 1
ATOM 3597 O O . LEU A 1 454 ? 35.035 15.205 -20.189 1.00 87.62 454 LEU A O 1
ATOM 3601 N N . PRO A 1 455 ? 35.227 16.334 -22.094 1.00 82.88 455 PRO A N 1
ATOM 3602 C CA . PRO A 1 455 ? 34.136 15.599 -22.742 1.00 82.88 455 PRO A CA 1
ATOM 3603 C C . PRO A 1 455 ? 34.414 14.094 -22.875 1.00 82.88 455 PRO A C 1
ATOM 3605 O O . PRO A 1 455 ? 35.552 13.700 -23.147 1.00 82.88 455 PRO A O 1
ATOM 3608 N N . LEU A 1 456 ? 33.360 13.271 -22.754 1.00 83.75 456 LEU A N 1
ATOM 3609 C CA . LEU A 1 456 ? 33.433 11.809 -22.901 1.00 83.75 456 LEU A CA 1
ATOM 3610 C C . LEU A 1 456 ? 33.798 11.386 -24.330 1.00 83.75 456 LEU A C 1
ATOM 3612 O O . LEU A 1 456 ? 34.555 10.437 -24.504 1.00 83.75 456 LEU A O 1
ATOM 3616 N N . PHE A 1 457 ? 33.299 12.088 -25.349 1.00 83.69 457 PHE A N 1
ATOM 3617 C CA . PHE A 1 457 ? 33.672 11.858 -26.747 1.00 83.69 457 PHE A CA 1
ATOM 3618 C C . PHE A 1 457 ? 34.768 12.838 -27.148 1.00 83.69 457 PHE A C 1
ATOM 3620 O O . PHE A 1 457 ? 34.523 14.038 -27.270 1.00 83.69 457 PHE A O 1
ATOM 3627 N N . LYS A 1 458 ? 35.980 12.327 -27.369 1.00 81.06 458 LYS A N 1
ATOM 3628 C CA . LYS A 1 458 ? 37.183 13.139 -27.584 1.00 81.06 458 LYS A CA 1
ATOM 3629 C C . LYS A 1 458 ? 37.066 14.069 -28.797 1.00 81.06 458 LYS A C 1
ATOM 3631 O O . LYS A 1 458 ? 37.447 15.230 -28.710 1.00 81.06 458 LYS A O 1
ATOM 3636 N N . ASN A 1 459 ? 36.509 13.555 -29.894 1.00 80.56 459 ASN A N 1
ATOM 3637 C CA . ASN A 1 459 ? 36.339 14.276 -31.161 1.00 80.56 459 ASN A CA 1
ATOM 3638 C C . ASN A 1 459 ? 34.853 14.427 -31.547 1.00 80.56 459 ASN A C 1
ATOM 3640 O O . ASN A 1 459 ? 34.535 14.664 -32.711 1.00 80.56 459 ASN A O 1
ATOM 3644 N N . GLY A 1 460 ? 33.939 14.265 -30.582 1.00 78.31 460 GLY A N 1
ATOM 3645 C CA . GLY A 1 460 ? 32.505 14.143 -30.852 1.00 78.31 460 GLY A CA 1
ATOM 3646 C C . GLY A 1 460 ? 32.136 12.845 -31.585 1.00 78.31 460 GLY A C 1
ATOM 3647 O O . GLY A 1 460 ? 32.942 11.918 -31.682 1.00 78.31 460 GLY A O 1
ATOM 3648 N N . VAL A 1 461 ? 30.899 12.777 -32.082 1.00 81.00 461 VAL A N 1
ATOM 3649 C CA . VAL A 1 461 ? 30.399 11.653 -32.893 1.00 81.00 461 VAL A CA 1
ATOM 3650 C C . VAL A 1 461 ? 30.624 11.959 -34.383 1.00 81.00 461 VAL A C 1
ATOM 3652 O O . VAL A 1 461 ? 30.290 13.067 -34.818 1.00 81.00 461 VAL A O 1
ATOM 3655 N N . PRO A 1 462 ? 31.167 11.022 -35.188 1.00 85.75 462 PRO A N 1
ATOM 3656 C CA . PRO A 1 462 ? 31.398 11.247 -36.615 1.00 85.75 462 PRO A CA 1
ATOM 3657 C C . PRO A 1 462 ? 30.126 11.632 -37.386 1.00 85.75 462 PRO A C 1
ATOM 3659 O O . PRO A 1 462 ? 29.047 11.080 -37.170 1.00 85.75 462 PRO A O 1
ATOM 3662 N N . LYS A 1 463 ? 30.247 12.576 -38.330 1.00 85.75 463 LYS A N 1
ATOM 3663 C CA . LYS A 1 463 ? 29.097 13.075 -39.110 1.00 85.75 463 LYS A CA 1
ATOM 3664 C C . LYS A 1 463 ? 28.451 11.992 -39.974 1.00 85.75 463 LYS A C 1
ATOM 3666 O O . LYS A 1 463 ? 27.240 12.017 -40.166 1.00 85.75 463 LYS A O 1
ATOM 3671 N N . ASP A 1 464 ? 29.241 11.055 -40.488 1.00 88.38 464 ASP A N 1
ATOM 3672 C CA . ASP A 1 464 ? 28.749 9.931 -41.280 1.00 88.38 464 ASP A CA 1
ATOM 3673 C C . ASP A 1 464 ? 27.890 8.976 -40.434 1.00 88.38 464 ASP A C 1
ATOM 3675 O O . ASP A 1 464 ? 26.857 8.520 -40.921 1.00 88.38 464 ASP A O 1
ATOM 3679 N N . VAL A 1 465 ? 28.230 8.765 -39.153 1.00 86.12 465 VAL A N 1
ATOM 3680 C CA . VAL A 1 465 ? 27.388 8.031 -38.189 1.00 86.12 465 VAL A CA 1
ATOM 3681 C C . VAL A 1 465 ? 26.048 8.736 -38.003 1.00 86.12 465 VAL A C 1
ATOM 3683 O O . VAL A 1 465 ? 25.005 8.117 -38.191 1.00 86.12 465 VAL A O 1
ATOM 3686 N N . LEU A 1 466 ? 26.065 10.040 -37.705 1.00 83.12 466 LEU A N 1
ATOM 3687 C CA . LEU A 1 466 ? 24.842 10.824 -37.488 1.00 83.12 466 LEU A CA 1
ATOM 3688 C C . LEU A 1 466 ? 23.964 10.926 -38.749 1.00 83.12 466 LEU A C 1
ATOM 3690 O O . LEU A 1 466 ? 22.757 11.117 -38.644 1.00 83.12 466 LEU A O 1
ATOM 3694 N N . SER A 1 467 ? 24.554 10.772 -39.940 1.00 86.00 467 SER A N 1
ATOM 3695 C CA . SER A 1 467 ? 23.834 10.782 -41.220 1.00 86.00 467 SER A CA 1
ATOM 3696 C C . SER A 1 467 ? 23.163 9.452 -41.584 1.00 86.00 467 SER A C 1
ATOM 3698 O O . SER A 1 467 ? 22.399 9.400 -42.551 1.00 86.00 467 SER A O 1
ATOM 3700 N N . ARG A 1 468 ? 23.433 8.368 -40.840 1.00 91.50 468 ARG A N 1
ATOM 3701 C CA . ARG A 1 468 ? 22.798 7.063 -41.084 1.00 91.50 468 ARG A CA 1
ATOM 3702 C C . ARG A 1 468 ? 21.284 7.176 -40.899 1.00 91.50 468 ARG A C 1
ATOM 3704 O O . ARG A 1 468 ? 20.850 7.888 -39.997 1.00 91.50 468 ARG A O 1
ATOM 3711 N N . PRO A 1 469 ? 20.467 6.450 -41.685 1.00 91.44 469 PRO A N 1
ATOM 3712 C CA . PRO A 1 469 ? 19.019 6.652 -41.704 1.00 91.44 469 PRO A CA 1
ATOM 3713 C C . PRO A 1 469 ? 18.340 6.609 -40.329 1.00 91.44 469 PRO A C 1
ATOM 3715 O O . PRO A 1 469 ? 17.522 7.475 -40.042 1.00 91.44 469 PRO A O 1
ATOM 3718 N N . THR A 1 470 ? 18.686 5.655 -39.460 1.00 90.81 470 THR A N 1
ATOM 3719 C CA . THR A 1 470 ? 18.066 5.533 -38.129 1.00 90.81 470 THR A CA 1
ATOM 3720 C C . THR A 1 470 ? 18.539 6.615 -37.157 1.00 90.81 470 THR A C 1
ATOM 3722 O O . THR A 1 470 ? 17.711 7.179 -36.447 1.00 90.81 470 THR A O 1
ATOM 3725 N N . TYR A 1 471 ? 19.823 6.991 -37.181 1.00 85.19 471 TYR A N 1
ATOM 3726 C CA . TYR A 1 471 ? 20.365 8.097 -36.377 1.00 85.19 471 TYR A CA 1
ATOM 3727 C C . TYR A 1 471 ? 19.818 9.454 -36.818 1.00 85.19 471 TYR A C 1
ATOM 3729 O O . TYR A 1 471 ? 19.389 10.237 -35.982 1.00 85.19 471 TYR A O 1
ATOM 3737 N N . ALA A 1 472 ? 19.772 9.722 -38.123 1.00 86.06 472 ALA A N 1
ATOM 3738 C CA . ALA A 1 472 ? 19.243 10.972 -38.654 1.00 86.06 472 ALA A CA 1
ATOM 3739 C C . ALA A 1 472 ? 17.760 11.159 -38.291 1.00 86.06 472 ALA A C 1
ATOM 3741 O O . ALA A 1 472 ? 17.340 12.267 -37.970 1.00 86.06 472 ALA A O 1
ATOM 3742 N N . LYS A 1 473 ? 16.970 10.074 -38.307 1.00 89.81 473 LYS A N 1
ATOM 3743 C CA . LYS A 1 473 ? 15.568 10.102 -37.867 1.00 89.81 473 LYS A CA 1
ATOM 3744 C C . LYS A 1 473 ? 15.418 10.198 -36.351 1.00 89.81 473 LYS A C 1
ATOM 3746 O O . LYS A 1 473 ? 14.505 10.877 -35.912 1.00 89.81 473 LYS A O 1
ATOM 3751 N N . LEU A 1 474 ? 16.315 9.588 -35.573 1.00 84.50 474 LEU A N 1
ATOM 3752 C CA . LEU A 1 474 ? 16.352 9.756 -34.118 1.00 84.50 474 LEU A CA 1
ATOM 3753 C C . LEU A 1 474 ? 16.658 11.211 -33.732 1.00 84.50 474 LEU A C 1
ATOM 3755 O O . LEU A 1 474 ? 15.984 11.777 -32.883 1.00 84.50 474 LEU A O 1
ATOM 3759 N N . LEU A 1 475 ? 17.646 11.834 -34.379 1.00 79.25 475 LEU A N 1
ATOM 3760 C CA . LEU A 1 475 ? 18.022 13.226 -34.122 1.00 79.25 475 LEU A CA 1
ATOM 3761 C C . LEU A 1 475 ? 16.886 14.206 -34.430 1.00 79.25 475 LEU A C 1
ATOM 3763 O O . LEU A 1 475 ? 16.727 15.174 -33.698 1.00 79.25 475 LEU A O 1
ATOM 3767 N N . ALA A 1 476 ? 16.094 13.934 -35.469 1.00 80.62 476 ALA A N 1
ATOM 3768 C CA . ALA A 1 476 ? 14.897 14.705 -35.814 1.00 80.62 476 ALA A CA 1
ATOM 3769 C C . ALA A 1 476 ? 13.714 14.481 -34.852 1.00 80.62 476 ALA A C 1
ATOM 3771 O O . ALA A 1 476 ? 12.651 15.041 -35.061 1.00 80.62 476 ALA A O 1
ATOM 3772 N N . LEU A 1 477 ? 13.856 13.608 -33.848 1.00 75.75 477 LEU A N 1
ATOM 3773 C CA . LEU A 1 477 ? 12.930 13.562 -32.719 1.00 75.75 477 LEU A CA 1
ATOM 3774 C C . LEU A 1 477 ? 13.408 14.490 -31.596 1.00 75.75 477 LEU A C 1
ATOM 3776 O O . LEU A 1 477 ? 12.598 14.953 -30.811 1.00 75.75 477 LEU A O 1
ATOM 3780 N N . PHE A 1 478 ? 14.708 14.773 -31.478 1.00 71.25 478 PHE A N 1
ATOM 3781 C CA . PHE A 1 478 ? 15.278 15.436 -30.297 1.00 71.25 478 PHE A CA 1
ATOM 3782 C C . PHE A 1 478 ? 14.980 16.943 -30.212 1.00 71.25 478 PHE A C 1
ATOM 3784 O O . PHE A 1 478 ? 15.095 17.524 -29.132 1.00 71.25 478 PHE A O 1
ATOM 3791 N N . ASP A 1 479 ? 14.595 17.582 -31.315 1.00 64.81 479 ASP A N 1
ATOM 3792 C CA . ASP A 1 479 ? 14.259 19.006 -31.411 1.00 64.81 479 ASP A CA 1
ATOM 3793 C C . ASP A 1 479 ? 12.817 19.353 -30.996 1.00 64.81 479 ASP A C 1
ATOM 3795 O O . ASP A 1 479 ? 12.521 20.536 -30.818 1.00 64.81 479 ASP A O 1
ATOM 3799 N N . ASN A 1 480 ? 11.959 18.356 -30.746 1.00 57.56 480 ASN A N 1
ATOM 3800 C CA . ASN A 1 480 ? 10.531 18.577 -30.490 1.00 57.56 480 ASN A CA 1
ATOM 3801 C C . ASN A 1 480 ? 10.099 18.651 -29.012 1.00 57.56 480 ASN A C 1
ATOM 3803 O O . ASN A 1 480 ? 9.025 19.169 -28.724 1.00 57.56 480 ASN A O 1
ATOM 3807 N N . TYR A 1 481 ? 10.906 18.178 -28.056 1.00 55.88 481 TYR A N 1
ATOM 3808 C CA . TYR A 1 481 ? 10.417 17.906 -26.692 1.00 55.88 481 TYR A CA 1
ATOM 3809 C C . TYR A 1 481 ? 10.802 18.989 -25.662 1.00 55.88 481 TYR A C 1
ATOM 3811 O O . TYR A 1 481 ? 11.951 19.452 -25.604 1.00 55.88 481 TYR A O 1
ATOM 3819 N N . LEU A 1 482 ? 9.873 19.381 -24.778 1.00 47.56 482 LEU A N 1
ATOM 3820 C CA . LEU A 1 482 ? 10.082 20.385 -23.715 1.00 47.56 482 LEU A CA 1
ATOM 3821 C C . LEU A 1 482 ? 10.746 19.762 -22.465 1.00 47.56 482 LEU A C 1
ATOM 3823 O O . LEU A 1 482 ? 10.379 18.693 -22.011 1.00 47.56 482 LEU A O 1
ATOM 3827 N N . ALA A 1 483 ? 11.755 20.424 -21.869 1.00 40.94 483 ALA A N 1
ATOM 3828 C CA . ALA A 1 483 ? 12.470 19.894 -20.680 1.00 40.94 483 ALA A CA 1
ATOM 3829 C C . ALA A 1 483 ? 11.681 20.045 -19.367 1.00 40.94 483 ALA A C 1
ATOM 3831 O O . ALA A 1 483 ? 12.078 19.529 -18.324 1.00 40.94 483 ALA A O 1
ATOM 3832 N N . SER A 1 484 ? 10.607 20.828 -19.401 1.00 39.38 484 SER A N 1
ATOM 3833 C CA . SER A 1 484 ? 9.783 21.113 -18.241 1.00 39.38 484 SER A CA 1
ATOM 3834 C C . SER A 1 484 ? 8.628 20.123 -18.218 1.00 39.38 484 SER A C 1
ATOM 3836 O O . SER A 1 484 ? 7.682 20.272 -18.983 1.00 39.38 484 SER A O 1
ATOM 3838 N N . VAL A 1 485 ? 8.642 19.185 -17.266 1.00 44.41 485 VAL A N 1
ATOM 3839 C CA . VAL A 1 485 ? 7.479 18.325 -16.936 1.00 44.41 485 VAL A CA 1
ATOM 3840 C C . VAL A 1 485 ? 6.248 19.128 -16.470 1.00 44.41 485 VAL A C 1
ATOM 3842 O O . VAL A 1 485 ? 5.211 18.563 -16.145 1.00 44.41 485 VAL A O 1
ATOM 3845 N N . ASN A 1 486 ? 6.377 20.456 -16.403 1.00 38.59 486 ASN A N 1
ATOM 3846 C CA . ASN A 1 486 ? 5.370 21.418 -15.991 1.00 38.59 486 ASN A CA 1
ATOM 3847 C C . ASN A 1 486 ? 4.674 22.104 -17.181 1.00 38.59 486 ASN A C 1
ATOM 3849 O O . ASN A 1 486 ? 3.949 23.071 -16.951 1.00 38.59 486 ASN A O 1
ATOM 3853 N N . GLU A 1 487 ? 4.858 21.666 -18.429 1.00 42.47 487 GLU A N 1
ATOM 3854 C CA . GLU A 1 487 ? 4.168 22.198 -19.619 1.00 42.47 487 GLU A CA 1
ATOM 3855 C C . GLU A 1 487 ? 3.442 21.081 -20.385 1.00 42.47 487 GLU A C 1
ATOM 3857 O O . GLU A 1 487 ? 3.891 19.942 -20.393 1.00 42.47 487 GLU A O 1
ATOM 3862 N N . THR A 1 488 ? 2.267 21.386 -20.950 1.00 47.66 488 THR A N 1
ATOM 3863 C CA . THR A 1 488 ? 1.514 20.433 -21.779 1.00 47.66 488 THR A CA 1
ATOM 3864 C C . THR A 1 488 ? 2.166 20.404 -23.151 1.00 47.66 488 THR A C 1
ATOM 3866 O O . THR A 1 488 ? 2.195 21.429 -23.830 1.00 47.66 488 THR A O 1
ATOM 3869 N N . GLU A 1 489 ? 2.671 19.253 -23.562 1.00 53.34 489 GLU A N 1
ATOM 3870 C CA . GLU A 1 489 ? 3.165 19.024 -24.908 1.00 53.34 489 GLU A CA 1
ATOM 3871 C C . GLU A 1 489 ? 1.989 18.937 -25.882 1.00 53.34 489 GLU A C 1
ATOM 3873 O O . GLU A 1 489 ? 1.044 18.159 -25.717 1.00 53.34 489 GLU A O 1
ATOM 3878 N N . LEU A 1 490 ? 2.026 19.782 -26.904 1.00 57.06 490 LEU A N 1
ATOM 3879 C CA . LEU A 1 490 ? 1.069 19.755 -27.998 1.00 57.06 490 LEU A CA 1
ATOM 3880 C C . LEU A 1 490 ? 1.674 18.932 -29.123 1.00 57.06 490 LEU A C 1
ATOM 3882 O O . LEU A 1 490 ? 2.465 19.474 -29.886 1.00 57.06 490 LEU A O 1
ATOM 3886 N N . VAL A 1 491 ? 1.258 17.666 -29.255 1.00 65.12 491 VAL A N 1
ATOM 3887 C CA . VAL A 1 491 ? 1.818 16.805 -30.304 1.00 65.12 491 VAL A CA 1
ATOM 3888 C C . VAL A 1 491 ? 1.480 17.343 -31.691 1.00 65.12 491 VAL A C 1
ATOM 3890 O O . VAL A 1 491 ? 0.326 17.257 -32.141 1.00 65.12 491 VAL A O 1
ATOM 3893 N N . THR A 1 492 ? 2.474 17.881 -32.390 1.00 73.25 492 THR A N 1
ATOM 3894 C CA . THR A 1 492 ? 2.286 18.488 -33.707 1.00 73.25 492 THR A CA 1
ATOM 3895 C C . THR A 1 492 ? 2.135 17.421 -34.804 1.00 73.25 492 THR A C 1
ATOM 3897 O O . THR A 1 492 ? 2.568 16.273 -34.666 1.00 73.25 492 THR A O 1
ATOM 3900 N N . PRO A 1 493 ? 1.507 17.746 -35.953 1.00 76.81 493 PRO A N 1
ATOM 3901 C CA . PRO A 1 493 ? 1.511 16.847 -37.108 1.00 76.81 493 PRO A CA 1
ATOM 3902 C C . PRO A 1 493 ? 2.923 16.515 -37.610 1.00 76.81 493 PRO A C 1
ATOM 3904 O O . PRO A 1 493 ? 3.123 15.439 -38.171 1.00 76.81 493 PRO A O 1
ATOM 3907 N N . GLN A 1 494 ? 3.877 17.430 -37.409 1.00 76.62 494 GLN A N 1
ATOM 3908 C CA . GLN A 1 494 ? 5.282 17.227 -37.741 1.00 76.62 494 GLN A CA 1
ATOM 3909 C C . GLN A 1 494 ? 5.909 16.162 -36.831 1.00 76.62 494 GLN A C 1
ATOM 3911 O O . GLN A 1 494 ? 6.441 15.188 -37.354 1.00 76.62 494 GLN A O 1
ATOM 3916 N N . GLU A 1 495 ? 5.712 16.256 -35.515 1.00 74.19 495 GLU A N 1
ATOM 3917 C CA . GLU A 1 495 ? 6.180 15.247 -34.552 1.00 74.19 495 GLU A CA 1
ATOM 3918 C C . GLU A 1 495 ? 5.640 13.852 -34.870 1.00 74.19 495 GLU A C 1
ATOM 3920 O O . GLU A 1 495 ? 6.399 12.892 -34.990 1.00 74.19 495 GLU A O 1
ATOM 3925 N N . LYS A 1 496 ? 4.332 13.722 -35.139 1.00 80.69 496 LYS A N 1
ATOM 3926 C CA . LYS A 1 496 ? 3.746 12.428 -35.547 1.00 80.69 496 LYS A CA 1
ATOM 3927 C C . LYS A 1 496 ? 4.360 11.888 -36.838 1.00 80.69 496 LYS A C 1
ATOM 3929 O O . LYS A 1 496 ? 4.425 10.664 -37.016 1.00 80.69 496 LYS A O 1
ATOM 3934 N N . ALA A 1 497 ? 4.750 12.767 -37.760 1.00 83.38 497 ALA A N 1
ATOM 3935 C CA . ALA A 1 497 ? 5.410 12.383 -39.002 1.00 83.38 497 ALA A CA 1
ATOM 3936 C C . ALA A 1 497 ? 6.860 11.942 -38.751 1.00 83.38 497 ALA A C 1
ATOM 3938 O O . ALA A 1 497 ? 7.298 10.960 -39.350 1.00 83.38 497 ALA A O 1
ATOM 3939 N N . GLU A 1 498 ? 7.576 12.597 -37.840 1.00 84.75 498 GLU A N 1
ATOM 3940 C CA . GLU A 1 498 ? 8.937 12.236 -37.435 1.00 84.75 498 GLU A CA 1
ATOM 3941 C C . GLU A 1 498 ? 8.969 10.913 -36.658 1.00 84.75 498 GLU A C 1
ATOM 3943 O O . GLU A 1 498 ? 9.758 10.037 -37.015 1.00 84.75 498 GLU A O 1
ATOM 3948 N N . GLU A 1 499 ? 8.045 10.686 -35.713 1.00 86.19 499 GLU A N 1
ATOM 3949 C CA . GLU A 1 499 ? 7.857 9.392 -35.031 1.00 86.19 499 GLU A CA 1
ATOM 3950 C C . GLU A 1 499 ? 7.628 8.262 -36.038 1.00 86.19 499 GLU A C 1
ATOM 3952 O O . GLU A 1 499 ? 8.228 7.187 -35.966 1.00 86.19 499 GLU A O 1
ATOM 3957 N N . THR A 1 500 ? 6.741 8.511 -37.005 1.00 87.44 500 THR A N 1
ATOM 3958 C CA . THR A 1 500 ? 6.392 7.530 -38.034 1.00 87.44 500 THR A CA 1
ATOM 3959 C C . THR A 1 500 ? 7.595 7.251 -38.932 1.00 87.44 500 THR A C 1
ATOM 3961 O O . THR A 1 500 ? 7.903 6.086 -39.172 1.00 87.44 500 THR A O 1
ATOM 3964 N N . ALA A 1 501 ? 8.329 8.288 -39.346 1.00 90.62 501 ALA A N 1
ATOM 3965 C CA . ALA A 1 501 ? 9.527 8.154 -40.168 1.00 90.62 501 ALA A CA 1
ATOM 3966 C C . ALA A 1 501 ? 10.677 7.441 -39.435 1.00 90.62 501 ALA A C 1
ATOM 3968 O O . ALA A 1 501 ? 11.428 6.689 -40.060 1.00 90.62 501 ALA A O 1
ATOM 3969 N N . PHE A 1 502 ? 10.821 7.648 -38.124 1.00 91.88 502 PHE A N 1
ATOM 3970 C CA . PHE A 1 502 ? 11.769 6.905 -37.296 1.00 91.88 502 PHE A CA 1
ATOM 3971 C C . PHE A 1 502 ? 11.377 5.429 -37.194 1.00 91.88 502 PHE A C 1
ATOM 3973 O O . PHE A 1 502 ? 12.200 4.557 -37.482 1.00 91.88 502 PHE A O 1
ATOM 3980 N N . LEU A 1 503 ? 10.109 5.137 -36.884 1.00 90.38 503 LEU A N 1
ATOM 3981 C CA . LEU A 1 503 ? 9.601 3.766 -36.852 1.00 90.38 503 LEU A CA 1
ATOM 3982 C C . LEU A 1 503 ? 9.713 3.080 -38.226 1.00 90.38 503 LEU A C 1
ATOM 3984 O O . LEU A 1 503 ? 10.083 1.913 -38.292 1.00 90.38 503 LEU A O 1
ATOM 3988 N N . ASP A 1 504 ? 9.455 3.773 -39.338 1.00 91.06 504 ASP A N 1
ATOM 3989 C CA . ASP A 1 504 ? 9.718 3.273 -40.697 1.00 91.06 504 ASP A CA 1
ATOM 3990 C C . ASP A 1 504 ? 11.186 2.877 -40.887 1.00 91.06 504 ASP A C 1
ATOM 3992 O O . ASP A 1 504 ? 11.477 1.772 -41.356 1.00 91.06 504 ASP A O 1
ATOM 3996 N N . ALA A 1 505 ? 12.111 3.756 -40.494 1.00 93.94 505 ALA A N 1
ATOM 3997 C CA . ALA A 1 505 ? 13.540 3.523 -40.647 1.00 93.94 505 ALA A CA 1
ATOM 3998 C C . ALA A 1 505 ? 14.009 2.302 -39.841 1.00 93.94 505 ALA A C 1
ATOM 4000 O O . ALA A 1 505 ? 14.679 1.430 -40.400 1.00 93.94 505 ALA A O 1
ATOM 4001 N N . VAL A 1 506 ? 13.622 2.189 -38.562 1.00 92.69 506 VAL A N 1
ATOM 4002 C CA . VAL A 1 506 ? 14.045 1.058 -37.716 1.00 92.69 506 VAL A CA 1
ATOM 4003 C C . VAL A 1 506 ? 13.383 -0.257 -38.143 1.00 92.69 506 VAL A C 1
ATOM 4005 O O . VAL A 1 506 ? 14.068 -1.277 -38.194 1.00 92.69 506 VAL A O 1
ATOM 4008 N N . PHE A 1 507 ? 12.108 -0.259 -38.560 1.00 92.00 507 PHE A N 1
ATOM 4009 C CA . PHE A 1 507 ? 11.437 -1.459 -39.097 1.00 92.00 507 PHE A CA 1
ATOM 4010 C C . PHE A 1 507 ? 12.036 -1.940 -40.431 1.00 92.00 507 PHE A C 1
ATOM 4012 O O . PHE A 1 507 ? 11.919 -3.118 -40.784 1.00 92.00 507 PHE A O 1
ATOM 4019 N N . GLY A 1 508 ? 12.724 -1.063 -41.169 1.00 90.69 508 GLY A N 1
ATOM 4020 C CA . GLY A 1 508 ? 13.481 -1.431 -42.367 1.00 90.69 508 GLY A CA 1
ATOM 4021 C C . GLY A 1 508 ? 14.692 -2.332 -42.086 1.00 90.69 508 GLY A C 1
ATOM 4022 O O . GLY A 1 508 ? 15.111 -3.095 -42.966 1.00 90.69 508 GLY A O 1
ATOM 4023 N N . THR A 1 509 ? 15.224 -2.295 -40.862 1.00 95.38 509 THR A N 1
ATOM 4024 C CA . THR A 1 509 ? 16.461 -2.983 -40.464 1.00 95.38 509 THR A CA 1
ATOM 4025 C C . THR A 1 509 ? 16.269 -4.487 -40.257 1.00 95.38 509 THR A C 1
ATOM 4027 O O . THR A 1 509 ? 15.184 -4.970 -39.928 1.00 95.38 509 THR A O 1
ATOM 4030 N N . SER A 1 510 ? 17.343 -5.263 -40.421 1.00 92.69 510 SER A N 1
ATOM 4031 C CA . SER A 1 510 ? 17.350 -6.693 -40.078 1.00 92.69 510 SER A CA 1
ATOM 4032 C C . SER A 1 510 ? 17.153 -6.945 -38.582 1.00 92.69 510 SER A C 1
ATOM 4034 O O . SER A 1 510 ? 16.610 -7.986 -38.218 1.00 92.69 510 SER A O 1
ATOM 4036 N N . VAL A 1 511 ? 17.557 -5.994 -37.733 1.00 95.38 511 VAL A N 1
ATOM 4037 C CA . VAL A 1 511 ? 17.438 -6.064 -36.271 1.00 95.38 511 VAL A CA 1
ATOM 4038 C C . VAL A 1 511 ? 15.966 -6.115 -35.860 1.00 95.38 511 VAL A C 1
ATOM 4040 O O . VAL A 1 511 ? 15.531 -7.108 -35.282 1.00 95.38 511 VAL A O 1
ATOM 4043 N N . VAL A 1 512 ? 15.159 -5.116 -36.236 1.00 94.62 512 VAL A N 1
ATOM 4044 C CA . VAL A 1 512 ? 13.735 -5.072 -35.843 1.00 94.62 512 VAL A CA 1
ATOM 4045 C C . VAL A 1 512 ? 12.924 -6.184 -36.515 1.00 94.62 512 VAL A C 1
ATOM 4047 O O . VAL A 1 512 ? 12.023 -6.744 -35.892 1.00 94.62 512 VAL A O 1
ATOM 4050 N N . LYS A 1 513 ? 13.282 -6.593 -37.740 1.00 89.06 513 LYS A N 1
ATOM 4051 C CA . LYS A 1 513 ? 12.674 -7.764 -38.400 1.00 89.06 513 LYS A CA 1
ATOM 4052 C C . LYS A 1 513 ? 12.900 -9.055 -37.609 1.00 89.06 513 LYS A C 1
ATOM 4054 O O . LYS A 1 513 ? 11.966 -9.833 -37.432 1.00 89.06 513 LYS A O 1
ATOM 4059 N N . ALA A 1 514 ? 14.118 -9.284 -37.114 1.00 86.12 514 ALA A N 1
ATOM 4060 C CA . ALA A 1 514 ? 14.426 -10.445 -36.281 1.00 86.12 514 ALA A CA 1
ATOM 4061 C C . ALA A 1 514 ? 13.723 -10.373 -34.914 1.00 86.12 514 ALA A C 1
ATOM 4063 O O . ALA A 1 514 ? 13.223 -11.390 -34.434 1.00 86.12 514 ALA A O 1
ATOM 4064 N N . THR A 1 515 ? 13.620 -9.179 -34.325 1.00 94.75 515 THR A N 1
ATOM 4065 C CA . THR A 1 515 ? 12.852 -8.932 -33.095 1.00 94.75 515 THR A CA 1
ATOM 4066 C C . THR A 1 515 ? 11.376 -9.271 -33.263 1.00 94.75 515 THR A C 1
ATOM 4068 O O . THR A 1 515 ? 10.822 -9.997 -32.442 1.00 94.75 515 THR A O 1
ATOM 4071 N N . HIS A 1 516 ? 10.745 -8.806 -34.346 1.00 92.44 516 HIS A N 1
ATOM 4072 C CA . HIS A 1 516 ? 9.344 -9.109 -34.642 1.00 92.44 516 HIS A CA 1
ATOM 4073 C C . HIS A 1 516 ? 9.121 -10.617 -34.778 1.00 92.44 516 HIS A C 1
ATOM 4075 O O . HIS A 1 516 ? 8.262 -11.173 -34.101 1.00 92.44 516 HIS A O 1
ATOM 4081 N N . GLN A 1 517 ? 9.958 -11.303 -35.564 1.00 84.81 517 GLN A N 1
ATOM 4082 C CA . GLN A 1 517 ? 9.898 -12.762 -35.713 1.00 84.81 517 GLN A CA 1
ATOM 4083 C C . GLN A 1 517 ? 10.035 -13.493 -34.372 1.00 84.81 517 GLN A C 1
ATOM 4085 O O . GLN A 1 517 ? 9.291 -14.437 -34.104 1.00 84.81 517 GLN A O 1
ATOM 4090 N N . PHE A 1 518 ? 10.967 -13.054 -33.523 1.00 90.56 518 PHE A N 1
ATOM 4091 C CA . PHE A 1 518 ? 11.163 -13.632 -32.199 1.00 90.56 518 PHE A CA 1
ATOM 4092 C C . PHE A 1 518 ? 9.924 -13.445 -31.318 1.00 90.56 518 PHE A C 1
ATOM 4094 O O . PHE A 1 518 ? 9.395 -14.430 -30.806 1.00 90.56 518 PHE A O 1
ATOM 4101 N N . LEU A 1 519 ? 9.413 -12.219 -31.192 1.00 89.06 519 LEU A N 1
ATOM 4102 C CA . LEU A 1 519 ? 8.249 -11.921 -30.354 1.00 89.06 519 LEU A CA 1
ATOM 4103 C C . LEU A 1 519 ? 6.990 -12.649 -30.840 1.00 89.06 519 LEU A C 1
ATOM 4105 O O . LEU A 1 519 ? 6.261 -13.201 -30.021 1.00 89.06 519 LEU A O 1
ATOM 4109 N N . VAL A 1 520 ? 6.784 -12.754 -32.156 1.00 83.69 520 VAL A N 1
ATOM 4110 C CA . VAL A 1 520 ? 5.702 -13.561 -32.745 1.00 83.69 520 VAL A CA 1
ATOM 4111 C C . VAL A 1 520 ? 5.863 -15.038 -32.388 1.00 83.69 520 VAL A C 1
ATOM 4113 O O . VAL A 1 520 ? 4.903 -15.669 -31.952 1.00 83.69 520 VAL A O 1
ATOM 4116 N N . SER A 1 521 ? 7.078 -15.593 -32.496 1.00 78.88 521 SER A N 1
ATOM 4117 C CA . SER A 1 521 ? 7.343 -16.998 -32.139 1.00 78.88 521 SER A CA 1
ATOM 4118 C C . SER A 1 521 ? 7.097 -17.305 -30.658 1.00 78.88 521 SER A C 1
ATOM 4120 O O . SER A 1 521 ? 6.830 -18.451 -30.298 1.00 78.88 521 SER A O 1
ATOM 4122 N N . LYS A 1 522 ? 7.171 -16.280 -29.803 1.00 84.75 522 LYS A N 1
ATOM 4123 C CA . LYS A 1 522 ? 6.880 -16.358 -28.370 1.00 84.75 522 LYS A CA 1
ATOM 4124 C C . LYS A 1 522 ? 5.444 -15.954 -28.027 1.00 84.75 522 LYS A C 1
ATOM 4126 O O . LYS A 1 522 ? 5.059 -16.063 -26.876 1.00 84.75 522 LYS A O 1
ATOM 4131 N N . GLY A 1 523 ? 4.631 -15.530 -28.995 1.00 80.19 523 GLY A N 1
ATOM 4132 C CA . GLY A 1 523 ? 3.261 -15.072 -28.745 1.00 80.19 523 GLY A CA 1
ATOM 4133 C C . GLY A 1 523 ? 3.166 -13.714 -28.036 1.00 80.19 523 GLY A C 1
ATOM 4134 O O . GLY A 1 523 ? 2.125 -13.410 -27.468 1.00 80.19 523 GLY A O 1
ATOM 4135 N N . LEU A 1 524 ? 4.236 -12.912 -28.065 1.00 83.94 524 LEU A N 1
ATOM 4136 C CA . LEU A 1 524 ? 4.331 -11.574 -27.458 1.00 83.94 524 LEU A CA 1
ATOM 4137 C C . LEU A 1 524 ? 4.008 -10.431 -28.440 1.00 83.94 524 LEU A C 1
ATOM 4139 O O . LEU A 1 524 ? 3.915 -9.271 -28.038 1.00 83.94 524 LEU A O 1
ATOM 4143 N N . ALA A 1 525 ? 3.861 -10.748 -29.727 1.00 81.44 525 ALA A N 1
ATOM 4144 C CA . ALA A 1 525 ? 3.485 -9.812 -30.780 1.00 81.44 525 ALA A CA 1
ATOM 4145 C C . ALA A 1 525 ? 2.616 -10.507 -31.837 1.00 81.44 525 ALA A C 1
ATOM 4147 O O . ALA A 1 525 ? 2.736 -11.714 -32.064 1.00 81.44 525 ALA A O 1
ATOM 4148 N N . GLU A 1 526 ? 1.765 -9.737 -32.514 1.00 75.75 526 GLU A N 1
ATOM 4149 C CA . GLU A 1 526 ? 1.005 -10.219 -33.668 1.00 75.75 526 GLU A CA 1
ATOM 4150 C C . GLU A 1 526 ? 1.898 -10.406 -34.899 1.00 75.75 526 GLU A C 1
ATOM 4152 O O . GLU A 1 526 ? 2.877 -9.688 -35.094 1.00 75.75 526 GLU A O 1
ATOM 4157 N N . SER A 1 527 ? 1.539 -11.340 -35.785 1.00 73.44 527 SER A N 1
ATOM 4158 C CA . SER A 1 527 ? 2.301 -11.608 -37.012 1.00 73.44 527 SER A CA 1
ATOM 4159 C C . SER A 1 527 ? 2.242 -10.477 -38.046 1.00 73.44 527 SER A C 1
ATOM 4161 O O . SER A 1 527 ? 3.083 -10.441 -38.942 1.00 73.44 527 SER A O 1
ATOM 4163 N N . SER A 1 528 ? 1.270 -9.561 -37.951 1.00 83.69 528 SER A N 1
ATOM 4164 C CA . SER A 1 528 ? 1.208 -8.373 -38.813 1.00 83.69 528 SER A CA 1
ATOM 4165 C C . SER A 1 528 ? 2.277 -7.365 -38.398 1.00 83.69 528 SER A C 1
ATOM 4167 O O . SER A 1 528 ? 2.368 -6.970 -37.235 1.00 83.69 528 SER A O 1
ATOM 4169 N N . VAL A 1 529 ? 3.077 -6.932 -39.373 1.00 78.81 529 VAL A N 1
ATOM 4170 C CA . VAL A 1 529 ? 4.118 -5.915 -39.175 1.00 78.81 529 VAL A CA 1
ATOM 4171 C C . VAL A 1 529 ? 3.484 -4.574 -38.814 1.00 78.81 529 VAL A C 1
ATOM 4173 O O . VAL A 1 529 ? 3.993 -3.865 -37.952 1.00 78.81 529 VAL A O 1
ATOM 4176 N N . GLU A 1 530 ? 2.350 -4.248 -39.428 1.00 77.69 530 GLU A N 1
ATOM 4177 C CA . GLU A 1 530 ? 1.578 -3.033 -39.179 1.00 77.69 530 GLU A CA 1
ATOM 4178 C C . GLU A 1 530 ? 1.069 -3.003 -37.735 1.00 77.69 530 GLU A C 1
ATOM 4180 O O . GLU A 1 530 ? 1.277 -2.016 -37.032 1.00 77.69 530 GLU A O 1
ATOM 4185 N N . ARG A 1 531 ? 0.499 -4.115 -37.249 1.00 76.62 531 ARG A N 1
ATOM 4186 C CA . ARG A 1 531 ? 0.051 -4.247 -35.853 1.00 76.62 531 ARG A CA 1
ATOM 4187 C C . ARG A 1 531 ? 1.202 -4.199 -34.860 1.00 76.62 531 ARG A C 1
ATOM 4189 O O . ARG A 1 531 ? 1.100 -3.525 -33.839 1.00 76.62 531 ARG A O 1
ATOM 4196 N N . PHE A 1 532 ? 2.322 -4.848 -35.166 1.00 82.12 532 PHE A N 1
ATOM 4197 C CA . PHE A 1 532 ? 3.508 -4.771 -34.315 1.00 82.12 532 PHE A CA 1
ATOM 4198 C C . PHE A 1 532 ? 4.097 -3.353 -34.270 1.00 82.12 532 PHE A C 1
ATOM 4200 O O . PHE A 1 532 ? 4.572 -2.893 -33.232 1.00 82.12 532 PHE A O 1
ATOM 4207 N N . LYS A 1 533 ? 4.015 -2.613 -35.377 1.00 82.81 533 LYS A N 1
ATOM 4208 C CA . LYS A 1 533 ? 4.410 -1.208 -35.432 1.00 82.81 533 LYS A CA 1
ATOM 4209 C C . LYS A 1 533 ? 3.499 -0.308 -34.618 1.00 82.81 533 LYS A C 1
ATOM 4211 O O . LYS A 1 533 ? 4.008 0.555 -33.912 1.00 82.81 533 LYS A O 1
ATOM 4216 N N . GLU A 1 534 ? 2.189 -0.528 -34.666 1.00 78.25 534 GLU A N 1
ATOM 4217 C CA . GLU A 1 534 ? 1.236 0.138 -33.772 1.00 78.25 534 GLU A CA 1
ATOM 4218 C C . GLU A 1 534 ? 1.539 -0.188 -32.303 1.00 78.25 534 GLU A C 1
ATOM 4220 O O . GLU A 1 534 ? 1.555 0.714 -31.471 1.00 78.25 534 GLU A O 1
ATOM 4225 N N . GLN A 1 535 ? 1.848 -1.449 -31.986 1.00 82.50 535 GLN A N 1
ATOM 4226 C CA . GLN A 1 535 ? 2.235 -1.878 -30.641 1.00 82.50 535 GLN A CA 1
ATOM 4227 C C . GLN A 1 535 ? 3.493 -1.142 -30.153 1.00 82.50 535 GLN A C 1
ATOM 4229 O O . GLN A 1 535 ? 3.461 -0.547 -29.079 1.00 82.50 535 GLN A O 1
ATOM 4234 N N . LEU A 1 536 ? 4.575 -1.110 -30.943 1.00 82.81 536 LEU A N 1
ATOM 4235 C CA . LEU A 1 536 ? 5.789 -0.370 -30.576 1.00 82.81 536 LEU A CA 1
ATOM 4236 C C . LEU A 1 536 ? 5.558 1.140 -30.527 1.00 82.81 536 LEU A C 1
ATOM 4238 O O . LEU A 1 536 ? 6.062 1.793 -29.617 1.00 82.81 536 LEU A O 1
ATOM 4242 N N . LYS A 1 537 ? 4.762 1.695 -31.447 1.00 82.88 537 LYS A N 1
ATOM 4243 C CA . LYS A 1 537 ? 4.387 3.110 -31.408 1.00 82.88 537 LYS A CA 1
ATOM 4244 C C . LYS A 1 537 ? 3.678 3.452 -30.102 1.00 82.88 537 LYS A C 1
ATOM 4246 O O . LYS A 1 537 ? 4.035 4.429 -29.459 1.00 82.88 537 LYS A O 1
ATOM 4251 N N . ASN A 1 538 ? 2.727 2.621 -29.687 1.00 81.50 538 ASN A N 1
ATOM 4252 C CA . ASN A 1 538 ? 1.998 2.816 -28.442 1.00 81.50 538 ASN A CA 1
ATOM 4253 C C . ASN A 1 538 ? 2.914 2.711 -27.220 1.00 81.50 538 ASN A C 1
ATOM 4255 O O . ASN A 1 538 ? 2.811 3.551 -26.340 1.00 81.50 538 ASN A O 1
ATOM 4259 N N . ILE A 1 539 ? 3.813 1.724 -27.175 1.00 85.19 539 ILE A N 1
ATOM 4260 C CA . ILE A 1 539 ? 4.692 1.492 -26.019 1.00 85.19 539 ILE A CA 1
ATOM 4261 C C . ILE A 1 539 ? 5.742 2.607 -25.854 1.00 85.19 539 ILE A C 1
ATOM 4263 O O . ILE A 1 539 ? 6.051 2.984 -24.723 1.00 85.19 539 ILE A O 1
ATOM 4267 N N . TRP A 1 540 ? 6.297 3.119 -26.961 1.00 81.38 540 TRP A N 1
ATOM 4268 C CA . TRP A 1 540 ? 7.412 4.076 -26.950 1.00 81.38 540 TRP A CA 1
ATOM 4269 C C . TRP A 1 540 ? 6.985 5.538 -27.079 1.00 81.38 540 TRP A C 1
ATOM 4271 O O . TRP A 1 540 ? 7.516 6.380 -26.368 1.00 81.38 540 TRP A O 1
ATOM 4281 N N . PHE A 1 541 ? 6.038 5.840 -27.966 1.00 80.19 541 PHE A N 1
ATOM 4282 C CA . PHE A 1 541 ? 5.634 7.210 -28.316 1.00 80.19 541 PHE A CA 1
ATOM 4283 C C . PHE A 1 541 ? 4.238 7.567 -27.804 1.00 80.19 541 PHE A C 1
ATOM 4285 O O . PHE A 1 541 ? 3.758 8.682 -27.983 1.00 80.19 541 PHE A O 1
ATOM 4292 N N . GLY A 1 542 ? 3.547 6.618 -27.173 1.00 73.69 542 GLY A N 1
ATOM 4293 C CA . GLY A 1 542 ? 2.293 6.921 -26.516 1.00 73.69 542 GLY A CA 1
ATOM 4294 C C . GLY A 1 542 ? 2.528 7.867 -25.343 1.00 73.69 542 GLY A C 1
ATOM 4295 O O . GLY A 1 542 ? 3.317 7.566 -24.449 1.00 73.69 542 GLY A O 1
ATOM 4296 N N . LEU A 1 543 ? 1.837 9.006 -25.363 1.00 66.00 543 LEU A N 1
ATOM 4297 C CA . LEU A 1 543 ? 1.905 9.973 -24.279 1.00 66.00 543 LEU A CA 1
ATOM 4298 C C . LEU A 1 543 ? 1.251 9.418 -23.014 1.00 66.00 543 LEU A C 1
ATOM 4300 O O . LEU A 1 543 ? 0.128 8.904 -23.053 1.00 66.00 543 LEU A O 1
ATOM 4304 N N . TYR A 1 544 ? 1.930 9.597 -21.890 1.00 54.41 544 TYR A N 1
ATOM 4305 C CA . TYR A 1 544 ? 1.407 9.336 -20.560 1.00 54.41 544 TYR A CA 1
ATOM 4306 C C . TYR A 1 544 ? 1.741 10.492 -19.614 1.00 54.41 544 TYR A C 1
ATOM 4308 O O . TYR A 1 544 ? 2.675 11.266 -19.819 1.00 54.41 544 TYR A O 1
ATOM 4316 N N . GLN A 1 545 ? 0.919 10.668 -18.584 1.00 54.09 545 GLN A N 1
ATOM 4317 C CA . GLN A 1 545 ? 0.964 11.861 -17.744 1.00 54.09 545 GLN A CA 1
ATOM 4318 C C . GLN A 1 545 ? 1.931 11.693 -16.562 1.00 54.09 545 GLN A C 1
ATOM 4320 O O . GLN A 1 545 ? 1.833 10.728 -15.807 1.00 54.09 545 GLN A O 1
ATOM 4325 N N . ARG A 1 546 ? 2.845 12.659 -16.373 1.00 45.09 546 ARG A N 1
ATOM 4326 C CA . ARG A 1 546 ? 3.771 12.719 -15.220 1.00 45.09 546 ARG A CA 1
ATOM 4327 C C . ARG A 1 546 ? 3.491 13.853 -14.224 1.00 45.09 546 ARG A C 1
ATOM 4329 O O . ARG A 1 546 ? 3.970 13.776 -13.096 1.00 45.09 546 ARG A O 1
ATOM 4336 N N . ALA A 1 547 ? 2.728 14.880 -14.609 1.00 37.00 547 ALA A N 1
ATOM 4337 C CA . ALA A 1 547 ? 2.327 15.996 -13.747 1.00 37.00 547 ALA A CA 1
ATOM 4338 C C . ALA A 1 547 ? 0.828 16.326 -13.923 1.00 37.00 547 ALA A C 1
ATOM 4340 O O . ALA A 1 547 ? 0.280 16.110 -15.007 1.00 37.00 547 ALA A O 1
ATOM 4341 N N . PRO A 1 548 ? 0.131 16.846 -12.895 1.00 37.78 548 PRO A N 1
ATOM 4342 C CA . PRO A 1 548 ? -1.308 17.112 -12.963 1.00 37.78 548 PRO A CA 1
ATOM 4343 C C . PRO A 1 548 ? -1.705 18.091 -14.086 1.00 37.78 548 PRO A C 1
ATOM 4345 O O . PRO A 1 548 ? -1.190 19.206 -14.161 1.00 37.78 548 PRO A O 1
ATOM 4348 N N . GLY A 1 549 ? -2.660 17.694 -14.935 1.00 39.03 549 GLY A N 1
ATOM 4349 C CA . GLY A 1 549 ? -3.289 18.535 -15.965 1.00 39.03 549 GLY A CA 1
ATOM 4350 C C . GLY A 1 549 ? -2.502 18.753 -17.263 1.00 39.03 549 GLY A C 1
ATOM 4351 O O . GLY A 1 549 ? -2.890 19.618 -18.052 1.00 39.03 549 GLY A O 1
ATOM 4352 N N . LYS A 1 550 ? -1.401 18.025 -17.498 1.00 42.03 550 LYS A N 1
ATOM 4353 C CA . LYS A 1 550 ? -0.518 18.255 -18.653 1.00 42.03 550 LYS A CA 1
ATOM 4354 C C . LYS A 1 550 ? -0.067 16.932 -19.284 1.00 42.03 550 LYS A C 1
ATOM 4356 O O . LYS A 1 550 ? 0.727 16.202 -18.700 1.00 42.03 550 LYS A O 1
ATOM 4361 N N . GLN A 1 551 ? -0.600 16.612 -20.468 1.00 48.72 551 GLN A N 1
ATOM 4362 C CA . GLN A 1 551 ? -0.053 15.566 -21.343 1.00 48.72 551 GLN A CA 1
ATOM 4363 C C . GLN A 1 551 ? 1.278 16.057 -21.899 1.00 48.72 551 GLN A C 1
ATOM 4365 O O . GLN A 1 551 ? 1.315 17.171 -22.407 1.00 48.72 551 GLN A O 1
ATOM 4370 N N . GLY A 1 552 ? 2.340 15.263 -21.810 1.00 49.97 552 GLY A N 1
ATOM 4371 C CA . GLY A 1 552 ? 3.570 15.615 -22.512 1.00 49.97 552 GLY A CA 1
ATOM 4372 C C . GLY A 1 552 ? 4.799 14.844 -22.115 1.00 49.97 552 GLY A C 1
ATOM 4373 O O . GLY A 1 552 ? 5.832 15.455 -21.873 1.00 49.97 552 GLY A O 1
ATOM 4374 N N . SER A 1 553 ? 4.657 13.527 -21.935 1.00 53.41 553 SER A N 1
ATOM 4375 C CA . SER A 1 553 ? 5.844 12.691 -21.944 1.00 53.41 553 SER A CA 1
ATOM 4376 C C . SER A 1 553 ? 5.597 11.295 -22.494 1.00 53.41 553 SER A C 1
ATOM 4378 O O . SER A 1 553 ? 4.510 10.737 -22.335 1.00 53.41 553 SER A O 1
ATOM 4380 N N . SER A 1 554 ? 6.605 10.736 -23.150 1.00 63.03 554 SER A N 1
ATOM 4381 C CA . SER A 1 554 ? 6.603 9.430 -23.802 1.00 63.03 554 SER A CA 1
ATOM 4382 C C . SER A 1 554 ? 7.757 8.558 -23.300 1.00 63.03 554 SER A C 1
ATOM 4384 O O . SER A 1 554 ? 8.769 9.043 -22.790 1.00 63.03 554 SER A O 1
ATOM 4386 N N . GLY A 1 555 ? 7.645 7.237 -23.465 1.00 55.53 555 GLY A N 1
ATOM 4387 C CA . GLY A 1 555 ? 8.712 6.313 -23.057 1.00 55.53 555 GLY A CA 1
ATOM 4388 C C . GLY A 1 555 ? 10.023 6.571 -23.801 1.00 55.53 555 GLY A C 1
ATOM 4389 O O . GLY A 1 555 ? 11.112 6.382 -23.260 1.00 55.53 555 GLY A O 1
ATOM 4390 N N . PHE A 1 556 ? 9.913 7.080 -25.027 1.00 63.97 556 PHE A N 1
ATOM 4391 C CA . PHE A 1 556 ? 11.024 7.559 -25.825 1.00 63.97 556 PHE A CA 1
ATOM 4392 C C . PHE A 1 556 ? 11.761 8.730 -25.160 1.00 63.97 556 PHE A C 1
ATOM 4394 O O . PHE A 1 556 ? 12.987 8.696 -25.073 1.00 63.97 556 PHE A O 1
ATOM 4401 N N . GLU A 1 557 ? 11.053 9.725 -24.621 1.00 62.03 557 GLU A N 1
ATOM 4402 C CA . GLU A 1 557 ? 11.687 10.856 -23.930 1.00 62.03 557 GLU A CA 1
ATOM 4403 C C . GLU A 1 557 ? 12.485 10.426 -22.696 1.00 62.03 557 GLU A C 1
ATOM 4405 O O . GLU A 1 557 ? 13.605 10.887 -22.476 1.00 62.03 557 GLU A O 1
ATOM 4410 N N . HIS A 1 558 ? 11.950 9.510 -21.892 1.00 60.22 558 HIS A N 1
ATOM 4411 C CA . HIS A 1 558 ? 12.625 9.084 -20.663 1.00 60.22 558 HIS A CA 1
ATOM 4412 C C . HIS A 1 558 ? 13.845 8.214 -20.892 1.00 60.22 558 HIS A C 1
ATOM 4414 O O . HIS A 1 558 ? 14.774 8.239 -20.087 1.00 60.22 558 HIS A O 1
ATOM 4420 N N . VAL A 1 559 ? 13.829 7.422 -21.960 1.00 55.59 559 VAL A N 1
ATOM 4421 C CA . VAL A 1 559 ? 14.933 6.519 -22.278 1.00 55.59 559 VAL A CA 1
ATOM 4422 C C . VAL A 1 559 ? 15.990 7.221 -23.127 1.00 55.59 559 VAL A C 1
ATOM 4424 O O . VAL A 1 559 ? 17.171 6.962 -22.930 1.00 55.59 559 VAL A O 1
ATOM 4427 N N . PHE A 1 560 ? 15.599 8.133 -24.026 1.00 58.88 560 PHE A N 1
ATOM 4428 C CA . PHE A 1 560 ? 16.510 8.710 -25.021 1.00 58.88 560 PHE A CA 1
ATOM 4429 C C . PHE A 1 560 ? 16.708 10.237 -24.933 1.00 58.88 560 PHE A C 1
ATOM 4431 O O . PHE A 1 560 ? 17.681 10.730 -25.503 1.00 58.88 560 PHE A O 1
ATOM 4438 N N . LEU A 1 561 ? 15.858 11.008 -24.233 1.00 57.78 561 LEU A N 1
ATOM 4439 C CA . LEU A 1 561 ? 15.950 12.484 -24.199 1.00 57.78 561 LEU A CA 1
ATOM 4440 C C . LEU A 1 561 ? 16.422 13.103 -22.889 1.00 57.78 561 LEU A C 1
ATOM 4442 O O . LEU A 1 561 ? 16.889 14.246 -22.925 1.00 57.78 561 LEU A O 1
ATOM 4446 N N . GLU A 1 562 ? 16.379 12.389 -21.756 1.00 52.59 562 GLU A N 1
ATOM 4447 C CA . GLU A 1 562 ? 16.974 12.898 -20.506 1.00 52.59 562 GLU A CA 1
ATOM 4448 C C . GLU A 1 562 ? 18.461 13.279 -20.701 1.00 52.59 562 GLU A C 1
ATOM 4450 O O . GLU A 1 562 ? 18.972 14.156 -20.009 1.00 52.59 562 GLU A O 1
ATOM 4455 N N . GLU A 1 563 ? 19.139 12.717 -21.707 1.00 50.09 563 GLU A N 1
ATOM 4456 C CA . GLU A 1 563 ? 20.568 12.909 -21.988 1.00 50.09 563 GLU A CA 1
ATOM 4457 C C . GLU A 1 563 ? 20.873 13.971 -23.063 1.00 50.09 563 GLU A C 1
ATOM 4459 O O . GLU A 1 563 ? 21.989 14.491 -23.126 1.00 50.09 563 GLU A O 1
ATOM 4464 N N . ALA A 1 564 ? 19.892 14.348 -23.890 1.00 47.19 564 ALA A N 1
ATOM 4465 C CA . ALA A 1 564 ? 20.118 15.095 -25.134 1.00 47.19 564 ALA A CA 1
ATOM 4466 C C . ALA A 1 564 ? 20.376 16.609 -24.956 1.00 47.19 564 ALA A C 1
ATOM 4468 O O . ALA A 1 564 ? 20.812 17.272 -25.896 1.00 47.19 564 ALA A O 1
ATOM 4469 N N . LYS A 1 565 ? 20.145 17.185 -23.765 1.00 49.84 565 LYS A N 1
ATOM 4470 C CA . LYS A 1 565 ? 20.173 18.652 -23.549 1.00 49.84 565 LYS A CA 1
ATOM 4471 C C . LYS A 1 565 ? 21.489 19.234 -23.015 1.00 49.84 565 LYS A C 1
ATOM 4473 O O . LYS A 1 565 ? 21.513 20.374 -22.569 1.00 49.84 565 LYS A O 1
ATOM 4478 N N . GLY A 1 566 ? 22.597 18.495 -23.100 1.00 49.78 566 GLY A N 1
ATOM 4479 C CA . GLY A 1 566 ? 23.953 19.060 -22.974 1.00 49.78 566 GLY A CA 1
ATOM 4480 C C . GLY A 1 566 ? 24.430 19.446 -21.564 1.00 49.78 566 GLY A C 1
ATOM 4481 O O . GLY A 1 566 ? 25.597 19.793 -21.413 1.00 49.78 566 GLY A O 1
ATOM 4482 N N . ASP A 1 567 ? 23.588 19.317 -20.535 1.00 53.47 567 ASP A N 1
ATOM 4483 C CA . ASP A 1 567 ? 23.925 19.602 -19.124 1.00 53.47 567 ASP A CA 1
ATOM 4484 C C . ASP A 1 567 ? 24.359 18.354 -18.325 1.00 53.47 567 ASP A C 1
ATOM 4486 O O . ASP A 1 567 ? 24.399 18.362 -17.089 1.00 53.47 567 ASP A O 1
ATOM 4490 N N . LEU A 1 568 ? 24.668 17.254 -19.018 1.00 65.69 568 LEU A N 1
ATOM 4491 C CA . LEU A 1 568 ? 25.138 16.019 -18.399 1.00 65.69 568 LEU A CA 1
ATOM 4492 C C . LEU A 1 568 ? 26.635 16.134 -18.093 1.00 65.69 568 LEU A C 1
ATOM 4494 O O . LEU A 1 568 ? 27.471 16.108 -18.995 1.00 65.69 568 LEU A O 1
ATOM 4498 N N . ASN A 1 569 ? 26.976 16.222 -16.807 1.00 77.50 569 ASN A N 1
ATOM 4499 C CA . ASN A 1 569 ? 28.359 16.131 -16.349 1.00 77.50 569 ASN A CA 1
ATOM 4500 C C . ASN A 1 569 ? 28.634 14.733 -15.774 1.00 77.50 569 ASN A C 1
ATOM 4502 O O . ASN A 1 569 ? 28.166 14.411 -14.678 1.00 77.50 569 ASN A O 1
ATOM 4506 N N . TYR A 1 570 ? 29.391 13.901 -16.492 1.00 85.06 570 TYR A N 1
ATOM 4507 C CA . TYR A 1 570 ? 29.843 12.612 -15.970 1.00 85.06 570 TYR A CA 1
ATOM 4508 C C . TYR A 1 570 ? 31.073 12.813 -15.081 1.00 85.06 570 TYR A C 1
ATOM 4510 O O . TYR A 1 570 ? 32.022 13.488 -15.451 1.00 85.06 570 TYR A O 1
ATOM 4518 N N . LEU A 1 571 ? 31.084 12.207 -13.896 1.00 87.88 571 LEU A N 1
ATOM 4519 C CA . LEU A 1 571 ? 32.081 12.529 -12.866 1.00 87.88 571 LEU A CA 1
ATOM 4520 C C . LEU A 1 571 ? 33.269 11.553 -12.850 1.00 87.88 571 LEU A C 1
ATOM 4522 O O . LEU A 1 571 ? 34.043 11.529 -11.892 1.00 87.88 571 LEU A O 1
ATOM 4526 N N . GLY A 1 572 ? 33.400 10.728 -13.889 1.00 89.81 572 GLY A N 1
ATOM 4527 C CA . GLY A 1 572 ? 34.296 9.571 -13.976 1.00 89.81 572 GLY A CA 1
ATOM 4528 C C . GLY A 1 572 ? 33.520 8.263 -14.105 1.00 89.81 572 GLY A C 1
ATOM 4529 O O . GLY A 1 572 ? 32.315 8.225 -13.888 1.00 89.81 572 GLY A O 1
ATOM 4530 N N . TYR A 1 573 ? 34.202 7.175 -14.456 1.00 92.38 573 TYR A N 1
ATOM 4531 C CA . TYR A 1 573 ? 33.563 5.865 -14.641 1.00 92.38 573 TYR A CA 1
ATOM 4532 C C . TYR A 1 573 ? 33.755 4.961 -13.419 1.00 92.38 573 TYR A C 1
ATOM 4534 O O . TYR A 1 573 ? 34.797 5.002 -12.764 1.00 92.38 573 TYR A O 1
ATOM 4542 N N . THR A 1 574 ? 32.785 4.105 -13.109 1.00 91.62 574 THR A N 1
ATOM 4543 C CA . THR A 1 574 ? 32.926 3.052 -12.087 1.00 91.62 574 THR A CA 1
ATOM 4544 C C . THR A 1 574 ? 33.247 1.714 -12.734 1.00 91.62 574 THR A C 1
ATOM 4546 O O . THR A 1 574 ? 34.131 0.990 -12.258 1.00 91.62 574 THR A O 1
ATOM 4549 N N . ARG A 1 575 ? 32.571 1.383 -13.839 1.00 92.44 575 ARG A N 1
ATOM 4550 C CA . ARG A 1 575 ? 32.740 0.120 -14.569 1.00 92.44 575 ARG A CA 1
ATOM 4551 C C . ARG A 1 575 ? 32.596 0.348 -16.069 1.00 92.44 575 ARG A C 1
ATOM 4553 O O . ARG A 1 575 ? 31.845 1.208 -16.509 1.00 92.44 575 ARG A O 1
ATOM 4560 N N . VAL A 1 576 ? 33.325 -0.441 -16.848 1.00 92.00 576 VAL A N 1
ATOM 4561 C CA . VAL A 1 576 ? 33.195 -0.510 -18.306 1.00 92.00 576 VAL A CA 1
ATOM 4562 C C . VAL A 1 576 ? 33.158 -1.969 -18.725 1.00 92.00 576 VAL A C 1
ATOM 4564 O O . VAL A 1 576 ? 33.788 -2.816 -18.086 1.00 92.00 576 VAL A O 1
ATOM 4567 N N . LEU A 1 577 ? 32.418 -2.258 -19.785 1.00 90.56 577 LEU A N 1
ATOM 4568 C CA . LEU A 1 577 ? 32.234 -3.599 -20.312 1.00 90.56 577 LEU A CA 1
ATOM 4569 C C . LEU A 1 577 ? 32.264 -3.553 -21.841 1.00 90.56 577 LEU A C 1
ATOM 4571 O O . LEU A 1 577 ? 31.578 -2.736 -22.453 1.00 90.56 577 LEU A O 1
ATOM 4575 N N . SER A 1 578 ? 33.055 -4.426 -22.470 1.00 89.88 578 SER A N 1
ATOM 4576 C CA . SER A 1 578 ? 32.964 -4.656 -23.916 1.00 89.88 578 SER A CA 1
ATOM 4577 C C . SER A 1 578 ? 31.854 -5.664 -24.197 1.00 89.88 578 SER A C 1
ATOM 4579 O O . SER A 1 578 ? 31.783 -6.719 -23.560 1.00 89.88 578 SER A O 1
ATOM 4581 N N . LEU A 1 579 ? 31.008 -5.353 -25.177 1.00 89.38 579 LEU A N 1
ATOM 4582 C CA . LEU A 1 579 ? 29.882 -6.192 -25.597 1.00 89.38 579 LEU A CA 1
ATOM 4583 C C . LEU A 1 579 ? 30.203 -6.996 -26.867 1.00 89.38 579 LEU A C 1
ATOM 4585 O O . LEU A 1 579 ? 29.305 -7.436 -27.579 1.00 89.38 579 LEU A O 1
ATOM 4589 N N . GLY A 1 580 ? 31.494 -7.181 -27.159 1.00 84.38 580 GLY A N 1
ATOM 4590 C CA . GLY A 1 580 ? 31.984 -7.956 -28.300 1.00 84.38 580 GLY A CA 1
ATOM 4591 C C . GLY A 1 580 ? 32.197 -7.141 -29.580 1.00 84.38 580 GLY A C 1
ATOM 4592 O O . GLY A 1 580 ? 32.930 -7.607 -30.451 1.00 84.38 580 GLY A O 1
ATOM 4593 N N . LYS A 1 581 ? 31.646 -5.922 -29.652 1.00 82.50 581 LYS A N 1
ATOM 4594 C CA . LYS A 1 581 ? 31.935 -4.894 -30.664 1.00 82.50 581 LYS A CA 1
ATOM 4595 C C . LYS A 1 581 ? 32.552 -3.676 -29.977 1.00 82.50 581 LYS A C 1
ATOM 4597 O O . LYS A 1 581 ? 31.957 -3.146 -29.041 1.00 82.50 581 LYS A O 1
ATOM 4602 N N . GLY A 1 582 ? 33.739 -3.264 -30.413 1.00 83.56 582 GLY A N 1
ATOM 4603 C CA . GLY A 1 582 ? 34.477 -2.161 -29.805 1.00 83.56 582 GLY A CA 1
ATOM 4604 C C . GLY A 1 582 ? 35.048 -2.424 -28.402 1.00 83.56 582 GLY A C 1
ATOM 4605 O O . GLY A 1 582 ? 34.744 -3.425 -27.736 1.00 83.56 582 GLY A O 1
ATOM 4606 N N . PRO A 1 583 ? 35.923 -1.518 -27.934 1.00 82.25 583 PRO A N 1
ATOM 4607 C CA . PRO A 1 583 ? 36.609 -1.649 -26.649 1.00 82.25 583 PRO A CA 1
ATOM 4608 C C . PRO A 1 583 ? 35.691 -1.385 -25.445 1.00 82.25 583 PRO A C 1
ATOM 4610 O O . PRO A 1 583 ? 35.92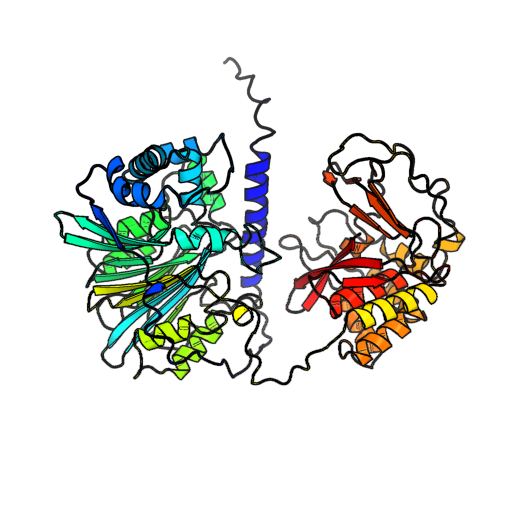6 -1.928 -24.367 1.00 82.25 583 PRO A O 1
ATOM 4613 N N . VAL A 1 584 ? 34.639 -0.579 -25.619 1.00 86.31 584 VAL A N 1
ATOM 4614 C CA . VAL A 1 584 ? 33.657 -0.232 -24.583 1.00 86.31 584 VAL A CA 1
ATOM 4615 C C . VAL A 1 584 ? 32.275 -0.225 -25.225 1.00 86.31 584 VAL A C 1
ATOM 4617 O O . VAL A 1 584 ? 32.044 0.539 -26.155 1.00 86.31 584 VAL A O 1
ATOM 4620 N N . GLY A 1 585 ? 31.375 -1.073 -24.727 1.00 86.75 585 GLY A N 1
ATOM 4621 C CA . GLY A 1 585 ? 29.979 -1.148 -25.170 1.00 86.75 585 GLY A CA 1
ATOM 4622 C C . GLY A 1 585 ? 28.963 -0.798 -24.079 1.00 86.75 585 GLY A C 1
ATOM 4623 O O . GLY A 1 585 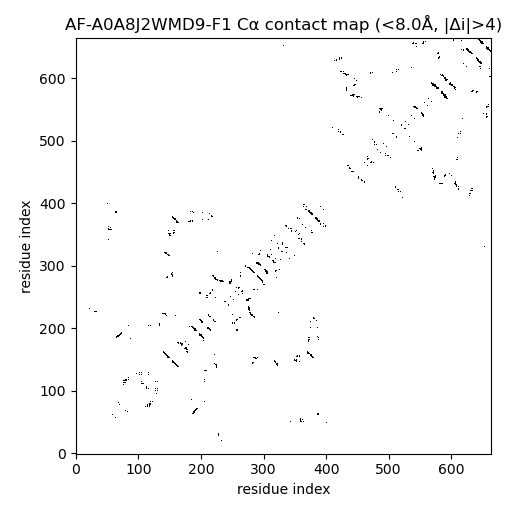? 27.824 -0.482 -24.396 1.00 86.75 585 GLY A O 1
ATOM 4624 N N . LEU A 1 586 ? 29.364 -0.824 -22.806 1.00 91.75 586 LEU A N 1
ATOM 4625 C CA . LEU A 1 586 ? 28.552 -0.402 -21.665 1.00 91.75 586 LEU A CA 1
ATOM 4626 C C . LEU A 1 586 ? 29.443 0.283 -20.623 1.00 91.75 586 LEU A C 1
ATOM 4628 O O . LEU A 1 586 ? 30.529 -0.210 -20.306 1.00 91.75 586 LEU A O 1
ATOM 4632 N N . ILE A 1 587 ? 28.982 1.405 -20.082 1.00 90.12 587 ILE A N 1
ATOM 4633 C CA . ILE A 1 587 ? 29.655 2.162 -19.020 1.00 90.12 587 ILE A CA 1
ATOM 4634 C C . ILE A 1 587 ? 28.699 2.375 -17.846 1.00 90.12 587 ILE A C 1
ATOM 4636 O O . ILE A 1 587 ? 27.534 2.685 -18.057 1.00 90.12 587 ILE A O 1
ATOM 4640 N N . GLU A 1 588 ? 29.191 2.204 -16.618 1.00 91.44 588 GLU A N 1
ATOM 4641 C CA . GLU A 1 588 ? 28.549 2.677 -15.387 1.00 91.44 588 GLU A CA 1
ATOM 4642 C C . GLU A 1 588 ? 29.331 3.886 -14.871 1.00 91.44 588 GLU A C 1
ATOM 4644 O O . GLU A 1 588 ? 30.569 3.871 -14.839 1.00 91.44 588 GLU A O 1
ATOM 4649 N N . LEU A 1 589 ? 28.614 4.934 -14.477 1.00 88.62 589 LEU A N 1
ATOM 4650 C CA . LEU A 1 589 ? 29.188 6.186 -14.005 1.00 88.62 589 LEU A CA 1
ATOM 4651 C C . LEU A 1 589 ? 28.236 6.925 -13.048 1.00 88.62 589 LEU A C 1
ATOM 4653 O O . LEU A 1 589 ? 27.020 6.855 -13.225 1.00 88.62 589 LEU A O 1
ATOM 4657 N N . PRO A 1 590 ? 28.748 7.654 -12.040 1.00 86.75 590 PRO A N 1
ATOM 4658 C CA . PRO A 1 590 ? 28.007 8.730 -11.403 1.00 86.75 590 PRO A CA 1
ATOM 4659 C C . PRO A 1 590 ? 27.989 9.962 -12.312 1.00 86.75 590 PRO A C 1
ATOM 4661 O O . PRO A 1 590 ? 28.997 10.324 -12.928 1.00 86.75 590 PRO A O 1
ATOM 4664 N N . MET A 1 591 ? 26.857 10.655 -12.351 1.00 81.75 591 MET A N 1
ATOM 4665 C CA . MET A 1 591 ? 26.705 11.891 -13.117 1.00 81.75 591 MET A CA 1
ATOM 4666 C C . MET A 1 591 ? 26.007 12.976 -12.307 1.00 81.75 591 MET A C 1
ATOM 4668 O O . MET A 1 591 ? 25.324 12.720 -11.314 1.00 81.75 591 MET A O 1
ATOM 4672 N N . LYS A 1 592 ? 26.161 14.215 -12.761 1.00 78.19 592 LYS A N 1
ATOM 4673 C CA . LYS A 1 592 ? 25.364 15.353 -12.335 1.00 78.19 592 LYS A CA 1
ATOM 4674 C C . LYS A 1 592 ? 24.528 15.828 -13.517 1.00 78.19 592 LYS A C 1
ATOM 4676 O O . LYS A 1 592 ? 25.077 16.152 -14.564 1.00 78.19 592 LYS A O 1
ATOM 4681 N N . TYR A 1 593 ? 23.218 15.888 -13.321 1.00 67.56 593 TYR A N 1
ATOM 4682 C CA . TYR A 1 593 ? 22.252 16.341 -14.314 1.00 67.56 593 TYR A CA 1
ATOM 4683 C C . TYR A 1 593 ? 21.382 17.434 -13.699 1.00 67.56 593 TYR A C 1
ATOM 4685 O O . TYR A 1 593 ? 20.811 17.223 -12.631 1.00 67.56 593 TYR A O 1
ATOM 4693 N N . GLN A 1 594 ? 21.339 18.621 -14.312 1.00 66.19 594 GLN A N 1
ATOM 4694 C CA . GLN A 1 594 ? 20.578 19.780 -13.809 1.00 66.19 594 GLN A CA 1
ATOM 4695 C C . GLN A 1 594 ? 20.796 20.078 -12.309 1.00 66.19 594 GLN A C 1
ATOM 4697 O O . GLN A 1 594 ? 19.878 20.400 -11.559 1.00 66.19 594 GLN A O 1
ATOM 4702 N N . GLY A 1 595 ? 22.031 19.928 -11.821 1.00 68.31 595 GLY A N 1
ATOM 4703 C CA . GLY A 1 595 ? 22.346 20.141 -10.403 1.00 68.31 595 GLY A CA 1
ATOM 4704 C C . GLY A 1 595 ? 22.156 18.917 -9.497 1.00 68.31 595 GLY A C 1
ATOM 4705 O O . GLY A 1 595 ? 22.752 18.883 -8.419 1.00 68.31 595 GLY A O 1
ATOM 4706 N N . VAL A 1 596 ? 21.418 17.899 -9.945 1.00 69.56 596 VAL A N 1
ATOM 4707 C CA . VAL A 1 596 ? 21.114 16.666 -9.208 1.00 69.56 596 VAL A CA 1
ATOM 4708 C C . VAL A 1 596 ? 22.217 15.632 -9.418 1.00 69.56 596 VAL A C 1
ATOM 4710 O O . VAL A 1 596 ? 22.616 15.348 -10.543 1.00 69.56 596 VAL A O 1
ATOM 4713 N N . PHE A 1 597 ? 22.717 15.058 -8.324 1.00 77.00 597 PHE A N 1
ATOM 4714 C CA . PHE A 1 597 ? 23.712 13.986 -8.353 1.00 77.00 597 PHE A CA 1
ATOM 4715 C C . PHE A 1 597 ? 23.023 12.621 -8.476 1.00 77.00 597 PHE A C 1
ATOM 4717 O O . PHE A 1 597 ? 22.262 12.240 -7.586 1.00 77.00 597 PHE A O 1
ATOM 4724 N N . LYS A 1 598 ? 23.320 11.884 -9.551 1.00 76.50 598 LYS A N 1
ATOM 4725 C CA . LYS A 1 598 ? 22.896 10.498 -9.780 1.00 76.50 598 LYS A CA 1
ATOM 4726 C C . LYS A 1 598 ? 24.094 9.568 -9.489 1.00 76.50 598 LYS A C 1
ATOM 4728 O O . LYS A 1 598 ? 25.074 9.615 -10.232 1.00 76.50 598 LYS A O 1
ATOM 4733 N N . PRO A 1 599 ? 24.063 8.756 -8.412 1.00 79.25 599 PRO A N 1
ATOM 4734 C CA . PRO A 1 599 ? 25.212 7.943 -7.986 1.00 79.25 599 PRO A CA 1
ATOM 4735 C C . PRO A 1 599 ? 25.501 6.745 -8.902 1.00 79.25 599 PRO A C 1
ATOM 4737 O O . PRO A 1 599 ? 26.648 6.316 -9.006 1.00 79.25 599 PRO A O 1
ATOM 4740 N N . HIS A 1 600 ? 24.470 6.209 -9.557 1.00 80.00 600 HIS A N 1
ATOM 4741 C CA . HIS A 1 600 ? 24.566 5.102 -10.503 1.00 80.00 600 HIS A CA 1
ATOM 4742 C C . HIS A 1 600 ? 23.786 5.462 -11.764 1.00 80.00 600 HIS A C 1
ATOM 4744 O O . HIS A 1 600 ? 22.608 5.815 -11.699 1.00 80.00 600 HIS A O 1
ATOM 4750 N N . SER A 1 601 ? 24.448 5.406 -12.910 1.00 83.19 601 SER A N 1
ATOM 4751 C CA . SER A 1 601 ? 23.850 5.588 -14.230 1.00 83.19 601 SER A CA 1
ATOM 4752 C C . SER A 1 601 ? 24.623 4.747 -15.233 1.00 83.19 601 SER A C 1
ATOM 4754 O O . SER A 1 601 ? 25.828 4.537 -15.066 1.00 83.19 601 SER A O 1
ATOM 4756 N N . THR A 1 602 ? 23.937 4.236 -16.246 1.00 87.75 602 THR A N 1
ATOM 4757 C CA . THR A 1 602 ? 24.498 3.279 -17.196 1.00 87.75 602 THR A CA 1
ATOM 4758 C C . THR A 1 602 ? 24.142 3.659 -18.623 1.00 87.75 602 THR A C 1
ATOM 4760 O O . THR A 1 602 ? 23.005 4.019 -18.896 1.00 87.75 602 THR A O 1
ATOM 4763 N N . LEU A 1 603 ? 25.118 3.567 -19.530 1.00 84.00 603 LEU A N 1
ATOM 4764 C CA . LEU A 1 603 ? 24.960 3.949 -20.938 1.00 84.00 603 LEU A CA 1
ATOM 4765 C C . LEU A 1 603 ? 25.470 2.843 -21.851 1.00 84.00 603 LEU A C 1
ATOM 4767 O O . LEU A 1 603 ? 26.579 2.336 -21.640 1.00 84.00 603 LEU A O 1
ATOM 4771 N N . MET A 1 604 ? 24.711 2.514 -22.894 1.00 88.25 604 MET A N 1
ATOM 4772 C CA . MET A 1 604 ? 25.246 1.740 -24.010 1.00 88.25 604 MET A CA 1
ATOM 4773 C C . MET A 1 604 ? 26.083 2.654 -24.906 1.00 88.25 604 MET A C 1
ATOM 4775 O O . MET A 1 604 ? 25.718 3.794 -25.174 1.00 88.25 604 MET A O 1
ATOM 4779 N N . ILE A 1 605 ? 27.244 2.170 -25.345 1.00 87.88 605 ILE A N 1
ATOM 4780 C CA . ILE A 1 605 ? 28.163 2.944 -26.179 1.00 87.88 605 ILE A CA 1
ATOM 4781 C C . ILE A 1 605 ? 28.305 2.271 -27.537 1.00 87.88 605 ILE A C 1
ATOM 4783 O O . ILE A 1 605 ? 28.715 1.115 -27.641 1.00 87.88 605 ILE A O 1
ATOM 4787 N N . GLY A 1 606 ? 27.989 3.025 -28.589 1.00 87.06 606 GLY A N 1
ATOM 4788 C CA . GLY A 1 606 ? 28.172 2.599 -29.974 1.00 87.06 606 GLY A CA 1
ATOM 4789 C C . GLY A 1 606 ? 27.072 1.699 -30.536 1.00 87.06 606 GLY A C 1
ATOM 4790 O O . GLY A 1 606 ? 27.145 1.381 -31.719 1.00 87.06 606 GLY A O 1
ATOM 4791 N N . SER A 1 607 ? 26.054 1.323 -29.762 1.00 91.62 607 SER A N 1
ATOM 4792 C CA . SER A 1 607 ? 24.832 0.693 -30.281 1.00 91.62 607 SER A CA 1
ATOM 4793 C C . SER A 1 607 ? 24.081 1.603 -31.251 1.00 91.62 607 SER A C 1
ATOM 4795 O O . SER A 1 607 ? 24.183 2.833 -31.189 1.00 91.62 607 SER A O 1
ATOM 4797 N N . SER A 1 608 ? 23.334 0.996 -32.173 1.00 93.56 608 SER A N 1
ATOM 4798 C CA . SER A 1 608 ? 22.374 1.729 -33.001 1.00 93.56 608 SER A CA 1
ATOM 4799 C C . SER A 1 608 ? 21.027 1.952 -32.307 1.00 93.56 608 SER A C 1
ATOM 4801 O O . SER A 1 608 ? 20.651 1.169 -31.427 1.00 93.56 608 SER A O 1
ATOM 4803 N N . PRO A 1 609 ? 20.257 2.978 -32.730 1.00 91.81 609 PRO A N 1
ATOM 4804 C CA . PRO A 1 609 ? 18.915 3.228 -32.208 1.00 91.81 609 PRO A CA 1
ATOM 4805 C C . PRO A 1 609 ? 17.996 2.008 -32.340 1.00 91.81 609 PRO A C 1
ATOM 4807 O O . PRO A 1 609 ? 17.248 1.678 -31.424 1.00 91.81 609 PRO A O 1
ATOM 4810 N N . GLU A 1 610 ? 18.064 1.296 -33.467 1.00 93.62 610 GLU A N 1
ATOM 4811 C CA . GLU A 1 610 ? 17.254 0.102 -33.698 1.00 93.62 610 GLU A CA 1
ATOM 4812 C C . GLU A 1 610 ? 17.630 -1.077 -32.792 1.00 93.62 610 GLU A C 1
ATOM 4814 O O . GLU A 1 610 ? 16.749 -1.868 -32.450 1.00 93.62 610 GLU A O 1
ATOM 4819 N N . LEU A 1 611 ? 18.901 -1.207 -32.387 1.00 94.94 611 LEU A N 1
ATOM 4820 C CA . LEU A 1 611 ? 19.326 -2.252 -31.457 1.00 94.94 611 LEU A CA 1
ATOM 4821 C C . LEU A 1 611 ? 18.798 -1.975 -30.051 1.00 94.94 611 LEU A C 1
ATOM 4823 O O . LEU A 1 611 ? 18.280 -2.890 -29.415 1.00 94.94 611 LEU A O 1
ATOM 4827 N N . GLU A 1 612 ? 18.884 -0.734 -29.577 1.00 92.88 612 GLU A N 1
ATOM 4828 C CA . GLU A 1 612 ? 18.374 -0.368 -28.252 1.00 92.88 612 GLU A CA 1
ATOM 4829 C C . GLU A 1 612 ? 16.852 -0.485 -28.178 1.00 92.88 612 GLU A C 1
ATOM 4831 O O . GLU A 1 612 ? 16.339 -1.160 -27.285 1.00 92.88 612 GLU A O 1
ATOM 4836 N N . ILE A 1 613 ? 16.127 0.036 -29.178 1.00 93.12 613 ILE A N 1
ATOM 4837 C CA . ILE A 1 613 ? 14.673 -0.160 -29.288 1.00 93.12 613 ILE A CA 1
ATOM 4838 C C . ILE A 1 613 ? 14.327 -1.652 -29.285 1.00 93.12 613 ILE A C 1
ATOM 4840 O O . ILE A 1 613 ? 13.405 -2.066 -28.583 1.00 93.12 613 ILE A O 1
ATOM 4844 N N . ALA A 1 614 ? 15.065 -2.483 -30.025 1.00 95.25 614 ALA A N 1
ATOM 4845 C CA . ALA A 1 614 ? 14.821 -3.920 -30.078 1.00 95.25 614 ALA A CA 1
ATOM 4846 C C . ALA A 1 614 ? 15.053 -4.620 -28.730 1.00 95.25 614 ALA A C 1
ATOM 4848 O O . ALA A 1 614 ? 14.177 -5.356 -28.274 1.00 95.25 614 ALA A O 1
ATOM 4849 N N . LEU A 1 615 ? 16.208 -4.405 -28.094 1.00 96.81 615 LEU A N 1
ATOM 4850 C CA . LEU A 1 615 ? 16.564 -5.061 -26.835 1.00 96.81 615 LEU A CA 1
ATOM 4851 C C . LEU A 1 615 ? 15.639 -4.622 -25.696 1.00 96.81 615 LEU A C 1
ATOM 4853 O O . LEU A 1 615 ? 15.120 -5.473 -24.973 1.00 96.81 615 LEU A O 1
ATOM 4857 N N . TYR A 1 616 ? 15.371 -3.320 -25.575 1.00 95.75 616 TYR A N 1
ATOM 4858 C CA . TYR A 1 616 ? 14.453 -2.802 -24.564 1.00 95.75 616 TYR A CA 1
ATOM 4859 C C . TYR A 1 616 ? 13.020 -3.285 -24.802 1.00 95.75 616 TYR A C 1
ATOM 4861 O O . TYR A 1 616 ? 12.373 -3.695 -23.846 1.00 95.75 616 TYR A O 1
ATOM 4869 N N . SER A 1 617 ? 12.541 -3.350 -26.051 1.00 94.81 617 SER A N 1
ATOM 4870 C CA . SER A 1 617 ? 11.197 -3.878 -26.346 1.00 94.81 617 SER A CA 1
ATOM 4871 C C . SER A 1 617 ? 11.071 -5.373 -26.052 1.00 94.81 617 SER A C 1
ATOM 4873 O O . SER A 1 617 ? 10.050 -5.806 -25.523 1.00 94.81 617 SER A O 1
ATOM 4875 N N . ILE A 1 618 ? 12.099 -6.175 -26.364 1.00 96.12 618 ILE A N 1
ATOM 4876 C CA . ILE A 1 618 ? 12.115 -7.606 -26.019 1.00 96.12 618 ILE A CA 1
ATOM 4877 C C . ILE A 1 618 ? 12.047 -7.778 -24.508 1.00 96.12 618 ILE A C 1
ATOM 4879 O O . ILE A 1 618 ? 11.231 -8.557 -24.027 1.00 96.12 618 ILE A O 1
ATOM 4883 N N . CYS A 1 619 ? 12.870 -7.044 -23.762 1.00 95.50 619 CYS A N 1
ATOM 4884 C CA . CYS A 1 619 ? 12.883 -7.137 -22.310 1.00 95.50 619 CYS A CA 1
ATOM 4885 C C . CYS A 1 619 ? 11.588 -6.625 -21.684 1.00 95.50 619 CYS A C 1
ATOM 4887 O O . CYS A 1 619 ? 11.056 -7.283 -20.802 1.00 95.50 619 CYS A O 1
ATOM 4889 N N . PHE A 1 620 ? 11.029 -5.531 -22.195 1.00 92.56 620 PHE A N 1
ATOM 4890 C CA . PHE A 1 620 ? 9.746 -5.001 -21.749 1.00 92.56 620 PHE A CA 1
ATOM 4891 C C . PHE A 1 620 ? 8.608 -6.010 -21.940 1.00 92.56 620 PHE A C 1
ATOM 4893 O O . PHE A 1 620 ? 7.805 -6.215 -21.038 1.00 92.56 620 PHE A O 1
ATOM 4900 N N . LEU A 1 621 ? 8.554 -6.682 -23.095 1.00 89.75 621 LEU A N 1
ATOM 4901 C CA . LEU A 1 621 ? 7.483 -7.632 -23.406 1.00 89.75 621 LEU A CA 1
ATOM 4902 C C . LEU A 1 621 ? 7.695 -9.014 -22.769 1.00 89.75 621 LEU A C 1
ATOM 4904 O O . LEU A 1 621 ? 6.726 -9.661 -22.389 1.00 89.75 621 LEU A O 1
ATOM 4908 N N . ALA A 1 622 ? 8.937 -9.493 -22.664 1.00 90.06 622 ALA A N 1
ATOM 4909 C CA . ALA A 1 622 ? 9.245 -10.841 -22.171 1.00 90.06 622 ALA A CA 1
ATOM 4910 C C . ALA A 1 622 ? 9.572 -10.903 -20.669 1.00 90.06 622 ALA A C 1
ATOM 4912 O O . ALA A 1 622 ? 9.518 -11.984 -20.074 1.00 90.06 622 ALA A O 1
ATOM 4913 N N . ARG A 1 623 ? 9.982 -9.776 -20.077 1.00 89.25 623 ARG A N 1
ATOM 4914 C CA . ARG A 1 623 ? 10.449 -9.613 -18.690 1.00 89.25 623 ARG A CA 1
ATOM 4915 C C . ARG A 1 623 ? 10.062 -8.223 -18.133 1.00 89.25 623 ARG A C 1
ATOM 4917 O O . ARG A 1 623 ? 10.941 -7.500 -17.655 1.00 89.25 623 ARG A O 1
ATOM 4924 N N . PRO A 1 624 ? 8.777 -7.818 -18.182 1.00 85.44 624 PRO A N 1
ATOM 4925 C CA . PRO A 1 624 ? 8.360 -6.535 -17.616 1.00 85.44 624 PRO A CA 1
ATOM 4926 C C . PRO A 1 624 ? 8.741 -6.453 -16.133 1.00 85.44 624 PRO A C 1
ATOM 4928 O O . PRO A 1 624 ? 8.653 -7.453 -15.418 1.00 85.44 624 PRO A O 1
ATOM 4931 N N . ASP A 1 625 ? 9.206 -5.282 -15.693 1.00 82.62 625 ASP A N 1
ATOM 4932 C CA . ASP A 1 625 ? 9.586 -4.967 -14.304 1.00 82.62 625 ASP A CA 1
ATOM 4933 C C . ASP A 1 625 ? 10.662 -5.881 -13.677 1.00 82.62 625 ASP A C 1
ATOM 4935 O O . ASP A 1 625 ? 10.987 -5.759 -12.496 1.00 82.62 625 ASP A O 1
ATOM 4939 N N . THR A 1 626 ? 11.295 -6.756 -14.464 1.00 86.06 626 THR A N 1
ATOM 4940 C CA . THR A 1 626 ? 12.300 -7.720 -13.998 1.00 86.06 626 THR A CA 1
ATOM 4941 C C . THR A 1 626 ? 13.597 -7.618 -14.794 1.00 86.06 626 THR A C 1
ATOM 4943 O O . THR A 1 626 ? 13.667 -7.022 -15.871 1.00 86.06 626 THR A O 1
ATOM 4946 N N . LEU A 1 627 ? 14.666 -8.196 -14.241 1.00 89.75 627 LEU A N 1
ATOM 4947 C CA . LEU A 1 627 ? 15.963 -8.219 -14.903 1.00 89.75 627 LEU A CA 1
ATOM 4948 C C . LEU A 1 627 ? 15.949 -9.191 -16.086 1.00 89.75 627 LEU A C 1
ATOM 4950 O O . LEU A 1 627 ? 15.852 -10.404 -15.918 1.00 89.75 627 LEU A O 1
ATOM 4954 N N . CYS A 1 628 ? 16.130 -8.643 -17.279 1.00 94.81 628 CYS A N 1
ATOM 4955 C CA . CYS A 1 628 ? 16.184 -9.373 -18.534 1.00 94.81 628 CYS A CA 1
ATOM 4956 C C . CYS A 1 628 ? 17.641 -9.727 -18.887 1.00 94.81 628 CYS A C 1
ATOM 4958 O O . CYS A 1 628 ? 18.449 -8.810 -19.067 1.00 94.81 628 CYS A O 1
ATOM 4960 N N . PRO A 1 629 ? 18.023 -11.015 -18.966 1.00 96.69 629 PRO A N 1
ATOM 4961 C CA . PRO A 1 629 ? 19.391 -11.412 -19.288 1.00 96.69 629 PRO A CA 1
ATOM 4962 C C . PRO A 1 629 ? 19.703 -11.187 -20.768 1.00 96.69 629 PRO A C 1
ATOM 4964 O O . PRO A 1 629 ? 18.959 -11.616 -21.646 1.00 96.69 629 PRO A O 1
ATOM 4967 N N . ILE A 1 630 ? 20.838 -10.545 -21.041 1.00 96.88 630 ILE A N 1
ATOM 4968 C CA . ILE A 1 630 ? 21.272 -10.174 -22.385 1.00 96.88 630 ILE A CA 1
ATOM 4969 C C . ILE A 1 630 ? 22.721 -10.587 -22.611 1.00 96.88 630 ILE A C 1
ATOM 4971 O O . ILE A 1 630 ? 23.590 -10.448 -21.756 1.00 96.88 630 ILE A O 1
ATOM 4975 N N . SER A 1 631 ? 22.995 -11.076 -23.814 1.00 94.88 631 SER A N 1
ATOM 4976 C CA . SER A 1 631 ? 24.330 -11.390 -24.300 1.00 94.88 631 SER A CA 1
ATOM 4977 C C . SER A 1 631 ? 24.718 -10.484 -25.468 1.00 94.88 631 SER A C 1
ATOM 4979 O O . SER A 1 631 ? 23.965 -10.366 -26.438 1.00 94.88 631 SER A O 1
ATOM 4981 N N . GLY A 1 632 ? 25.903 -9.877 -25.370 1.00 91.50 632 GLY A N 1
ATOM 4982 C CA . GLY A 1 632 ? 26.574 -9.181 -26.466 1.00 91.50 632 GLY A CA 1
ATOM 4983 C C . GLY A 1 632 ? 27.046 -10.133 -27.570 1.00 91.50 632 GLY A C 1
ATOM 4984 O O . GLY A 1 632 ? 26.823 -11.348 -27.520 1.00 91.50 632 GLY A O 1
ATOM 4985 N N . GLN A 1 633 ? 27.741 -9.598 -28.573 1.00 87.44 633 GLN A N 1
ATOM 4986 C CA . GLN A 1 633 ? 28.299 -10.413 -29.650 1.00 87.44 633 GLN A CA 1
ATOM 4987 C C . GLN A 1 633 ? 29.349 -11.400 -29.109 1.00 87.44 633 GLN A C 1
ATOM 4989 O O . GLN A 1 633 ? 30.117 -11.091 -28.197 1.00 87.44 633 GLN A O 1
ATOM 4994 N N . ILE A 1 634 ? 29.423 -12.588 -29.717 1.00 84.75 634 ILE A N 1
ATOM 4995 C CA . ILE A 1 634 ? 30.573 -13.476 -29.533 1.00 84.75 634 ILE A CA 1
ATOM 4996 C C . ILE A 1 634 ? 31.807 -12.846 -30.182 1.00 84.75 634 ILE A C 1
ATOM 4998 O O . ILE A 1 634 ? 31.832 -12.607 -31.389 1.00 84.75 634 ILE A O 1
ATOM 5002 N N . ASN A 1 635 ? 32.853 -12.666 -29.387 1.00 78.81 635 ASN A N 1
ATOM 5003 C CA . ASN A 1 635 ? 34.182 -12.290 -29.843 1.00 78.81 635 ASN A CA 1
ATOM 5004 C C . ASN A 1 635 ? 35.189 -13.300 -29.267 1.00 78.81 635 ASN A C 1
ATOM 5006 O O . ASN A 1 635 ? 35.168 -13.599 -28.073 1.00 78.81 635 ASN A O 1
ATOM 5010 N N . ASN A 1 636 ? 36.019 -13.902 -30.125 1.00 78.81 636 ASN A N 1
ATOM 5011 C CA . ASN A 1 636 ? 36.977 -14.956 -29.756 1.00 78.81 636 ASN A CA 1
ATOM 5012 C C . ASN A 1 636 ? 36.363 -16.122 -28.949 1.00 78.81 636 ASN A C 1
ATOM 5014 O O . ASN A 1 636 ? 36.942 -16.601 -27.975 1.00 78.81 636 ASN A O 1
ATOM 5018 N N . GLY A 1 637 ? 35.161 -16.567 -29.334 1.00 77.81 637 GLY A N 1
ATOM 5019 C CA . GLY A 1 637 ? 34.474 -17.698 -28.698 1.00 77.81 637 GLY A CA 1
ATOM 5020 C C . GLY A 1 637 ? 33.843 -17.395 -27.333 1.00 77.81 637 GLY A C 1
ATOM 5021 O O . GLY A 1 637 ? 33.328 -18.307 -26.694 1.00 77.81 637 GLY A O 1
ATOM 5022 N N . LYS A 1 638 ? 33.851 -16.134 -26.881 1.00 80.75 638 LYS A N 1
ATOM 5023 C CA . LYS A 1 638 ? 33.198 -15.698 -25.639 1.00 80.75 638 LYS A CA 1
ATOM 5024 C C . LYS A 1 638 ? 32.194 -14.589 -25.928 1.00 80.75 638 LYS A C 1
ATOM 5026 O O . LYS A 1 638 ? 32.468 -13.694 -26.719 1.00 80.75 638 LYS A O 1
ATOM 5031 N N . SER A 1 639 ? 31.039 -14.636 -25.274 1.00 87.31 639 SER A N 1
ATOM 5032 C CA . SER A 1 639 ? 30.066 -13.541 -25.277 1.00 87.31 639 SER A CA 1
ATOM 5033 C C . SER A 1 639 ? 29.962 -12.945 -23.886 1.00 87.31 639 SER A C 1
ATOM 5035 O O . SER A 1 639 ? 29.794 -13.677 -22.909 1.00 87.31 639 SER A O 1
ATOM 5037 N N . THR A 1 640 ? 30.005 -11.624 -23.804 1.00 91.44 640 THR A N 1
ATOM 5038 C CA . THR A 1 640 ? 29.768 -10.914 -22.552 1.00 91.44 640 THR A CA 1
ATOM 5039 C C . THR A 1 640 ? 28.275 -10.891 -22.242 1.00 91.44 640 THR A C 1
ATOM 5041 O O . THR A 1 640 ? 27.471 -10.630 -23.138 1.00 91.44 640 THR A O 1
ATOM 5044 N N . GLN A 1 641 ? 27.896 -11.174 -20.997 1.00 93.75 641 GLN A N 1
ATOM 5045 C CA . GLN A 1 641 ? 26.516 -11.049 -20.532 1.00 93.75 641 GLN A CA 1
ATOM 5046 C C . GLN A 1 641 ? 26.365 -9.824 -19.634 1.00 93.75 641 GLN A C 1
ATOM 5048 O O . GLN A 1 641 ? 27.296 -9.458 -18.920 1.00 93.75 641 GLN A O 1
ATOM 5053 N N . TYR A 1 642 ? 25.194 -9.211 -19.699 1.00 94.38 642 TYR A N 1
ATOM 5054 C CA . TYR A 1 642 ? 24.730 -8.138 -18.829 1.00 94.38 642 TYR A CA 1
ATOM 5055 C C . TYR A 1 642 ? 23.205 -8.266 -18.706 1.00 94.38 642 TYR A C 1
ATOM 5057 O O . TYR A 1 642 ? 22.613 -9.214 -19.232 1.00 94.38 642 TYR A O 1
ATOM 5065 N N . LYS A 1 643 ? 22.547 -7.356 -17.994 1.00 96.31 643 LYS A N 1
ATOM 5066 C CA . LYS A 1 643 ? 21.088 -7.380 -17.846 1.00 96.31 643 LYS A CA 1
ATOM 5067 C C . LYS A 1 643 ? 20.485 -6.064 -18.305 1.00 96.31 643 LYS A C 1
ATOM 5069 O O . LYS A 1 643 ? 21.145 -5.034 -18.282 1.00 96.31 643 LYS A O 1
ATOM 5074 N N . ILE A 1 644 ? 19.226 -6.085 -18.704 1.00 94.75 644 ILE A N 1
ATOM 5075 C CA . ILE A 1 644 ? 18.433 -4.881 -18.944 1.00 94.75 644 ILE A CA 1
ATOM 5076 C C . ILE A 1 644 ? 17.324 -4.854 -17.904 1.00 94.75 644 ILE A C 1
ATOM 5078 O O . ILE A 1 644 ? 16.636 -5.854 -17.707 1.00 94.75 644 ILE A O 1
ATOM 5082 N N . GLN A 1 645 ? 17.158 -3.714 -17.244 1.00 90.00 645 GLN A N 1
ATOM 5083 C CA . GLN A 1 645 ? 15.981 -3.432 -16.437 1.00 90.00 645 GLN A CA 1
ATOM 5084 C C . GLN A 1 645 ? 15.026 -2.596 -17.283 1.00 90.00 645 GLN A C 1
ATOM 5086 O O . GLN A 1 645 ? 15.430 -1.584 -17.853 1.00 90.00 645 GLN A O 1
ATOM 5091 N N . THR A 1 646 ? 13.764 -3.008 -17.341 1.00 83.56 646 THR A N 1
ATOM 5092 C CA . THR A 1 646 ? 12.676 -2.171 -17.857 1.00 83.56 646 THR A CA 1
ATOM 5093 C C . THR A 1 646 ? 11.666 -1.942 -16.746 1.00 83.56 646 THR A C 1
ATOM 5095 O O . THR A 1 646 ? 11.493 -2.806 -15.889 1.00 83.56 646 THR A O 1
ATOM 5098 N N . PHE A 1 647 ? 11.041 -0.774 -16.737 1.00 79.75 647 PHE A N 1
ATOM 5099 C CA . PHE A 1 647 ? 9.954 -0.433 -15.831 1.00 79.75 647 PHE A CA 1
ATOM 5100 C C . PHE A 1 647 ? 8.712 -0.113 -16.642 1.00 79.75 647 PHE A C 1
ATOM 5102 O O . PHE A 1 647 ? 8.787 0.618 -17.634 1.00 79.75 647 PHE A O 1
ATOM 5109 N N . VAL A 1 648 ? 7.575 -0.652 -16.220 1.00 79.44 648 VAL A N 1
ATOM 5110 C CA . VAL A 1 648 ? 6.297 -0.438 -16.888 1.00 79.44 648 VAL A CA 1
ATOM 5111 C C . VAL A 1 648 ? 5.616 0.798 -16.313 1.00 79.44 648 VAL A C 1
ATOM 5113 O O . VAL A 1 648 ? 5.229 0.834 -15.148 1.00 79.44 648 VAL A O 1
ATOM 5116 N N . SER A 1 649 ? 5.408 1.807 -17.157 1.00 68.81 649 SER A N 1
ATOM 5117 C CA . SER A 1 649 ? 4.450 2.879 -16.886 1.00 68.81 649 SER A CA 1
ATOM 5118 C C . SER A 1 649 ? 3.086 2.455 -17.412 1.00 68.81 649 SER A C 1
ATOM 5120 O O . SER A 1 649 ? 2.974 1.926 -18.515 1.00 68.81 649 SER A O 1
ATOM 5122 N N . LYS A 1 650 ? 2.030 2.651 -16.625 1.00 69.56 650 LYS A N 1
ATOM 5123 C CA . LYS A 1 650 ? 0.667 2.273 -17.012 1.00 69.56 650 LYS A CA 1
ATOM 5124 C C . LYS A 1 650 ? -0.198 3.522 -17.046 1.00 69.56 650 LYS A C 1
ATOM 5126 O O . LYS A 1 650 ? -0.210 4.275 -16.082 1.00 69.56 650 LYS A O 1
ATOM 5131 N N . PHE A 1 651 ? -0.885 3.746 -18.161 1.00 54.47 651 PHE A N 1
ATOM 5132 C CA . PHE A 1 651 ? -1.760 4.903 -18.359 1.00 54.47 651 PHE A CA 1
ATOM 5133 C C . PHE A 1 651 ? -2.959 4.492 -19.228 1.00 54.47 651 PHE A C 1
ATOM 5135 O O . PHE A 1 651 ? -2.794 3.870 -20.277 1.00 54.47 651 PHE A O 1
ATOM 5142 N N . HIS A 1 652 ? -4.184 4.756 -18.762 1.00 57.50 652 HIS A N 1
ATOM 5143 C CA . HIS A 1 652 ? -5.434 4.348 -19.432 1.00 57.50 652 HIS A CA 1
ATOM 5144 C C . HIS A 1 652 ? -5.472 2.855 -19.851 1.00 57.50 652 HIS A C 1
ATOM 5146 O O . HIS A 1 652 ? -5.845 2.518 -20.977 1.00 57.50 652 HIS A O 1
ATOM 5152 N N . GLY A 1 653 ? -5.019 1.945 -18.978 1.00 50.31 653 GLY A N 1
ATOM 5153 C CA . GLY A 1 653 ? -5.005 0.496 -19.245 1.00 50.31 653 GLY A CA 1
ATOM 5154 C C . GLY A 1 653 ? -3.992 0.034 -20.304 1.00 50.31 653 GLY A C 1
ATOM 5155 O O . GLY A 1 653 ? -3.934 -1.151 -20.629 1.00 50.31 653 GLY A O 1
ATOM 5156 N N . ARG A 1 654 ? -3.171 0.945 -20.834 1.00 57.62 654 ARG A N 1
ATOM 5157 C CA . ARG A 1 654 ? -2.064 0.641 -21.745 1.00 57.62 654 ARG A CA 1
ATOM 5158 C C . ARG A 1 654 ? -0.748 0.632 -20.978 1.00 57.62 654 ARG A C 1
ATOM 5160 O O . ARG A 1 654 ? -0.589 1.346 -19.988 1.00 57.62 654 ARG A O 1
ATOM 5167 N N . GLN A 1 655 ? 0.182 -0.196 -21.440 1.00 75.06 655 GLN A N 1
ATOM 5168 C CA . GLN A 1 655 ? 1.529 -0.294 -20.891 1.00 75.06 655 GLN A CA 1
ATOM 5169 C C . GLN A 1 655 ? 2.506 0.455 -21.798 1.00 75.06 655 GLN A C 1
ATOM 5171 O O . GLN A 1 655 ? 2.499 0.269 -23.015 1.00 75.06 655 GLN A O 1
ATOM 5176 N N . PHE A 1 656 ? 3.349 1.270 -21.181 1.00 78.38 656 PHE A N 1
ATOM 5177 C CA . PHE A 1 656 ? 4.373 2.097 -21.804 1.00 78.38 656 PHE A CA 1
ATOM 5178 C C . PHE A 1 656 ? 5.713 1.787 -21.154 1.00 78.38 656 PHE A C 1
ATOM 5180 O O . PHE A 1 656 ? 5.774 1.390 -19.985 1.00 78.38 656 PHE A O 1
ATOM 5187 N N . VAL A 1 657 ? 6.798 2.004 -21.890 1.00 78.56 657 VAL A N 1
ATOM 5188 C CA . VAL A 1 657 ? 8.130 1.982 -21.284 1.00 78.56 657 VAL A CA 1
ATOM 5189 C C . VAL A 1 657 ? 8.244 3.202 -20.376 1.00 78.56 657 VAL A C 1
ATOM 5191 O O . VAL A 1 657 ? 8.259 4.327 -20.855 1.00 78.56 657 VAL A O 1
ATOM 5194 N N . GLY A 1 658 ? 8.307 2.979 -19.064 1.00 74.69 658 GLY A N 1
ATOM 5195 C CA . GLY A 1 658 ? 8.499 4.038 -18.073 1.00 74.69 658 GLY A CA 1
ATOM 5196 C C . GLY A 1 658 ? 9.962 4.439 -17.910 1.00 74.69 658 GLY A C 1
ATOM 5197 O O . GLY A 1 658 ? 10.292 5.607 -17.712 1.00 74.69 658 GLY A O 1
ATOM 5198 N N . SER A 1 659 ? 10.843 3.443 -17.979 1.00 77.44 659 SER A N 1
ATOM 5199 C CA . SER A 1 659 ? 12.296 3.584 -18.034 1.00 77.44 659 SER A CA 1
ATOM 5200 C C . SER A 1 659 ? 12.897 2.264 -18.519 1.00 77.44 659 SER A C 1
ATOM 5202 O O . SER A 1 659 ? 12.331 1.194 -18.284 1.00 77.44 659 SER A O 1
ATOM 5204 N N . ALA A 1 660 ? 14.039 2.324 -19.194 1.00 82.75 660 ALA A N 1
ATOM 5205 C CA . ALA A 1 660 ? 14.792 1.159 -19.626 1.00 82.75 660 ALA A CA 1
ATOM 5206 C C . ALA A 1 660 ? 16.283 1.489 -19.591 1.00 82.75 660 ALA A C 1
ATOM 5208 O O . ALA A 1 660 ? 16.690 2.525 -20.110 1.00 82.75 660 ALA A O 1
ATOM 5209 N N . PHE A 1 661 ? 17.090 0.632 -18.969 1.00 86.50 661 PHE A N 1
ATOM 5210 C CA . PHE A 1 661 ? 18.537 0.828 -18.918 1.00 86.50 661 PHE A CA 1
ATOM 5211 C C . PHE A 1 661 ? 19.298 -0.493 -18.728 1.00 86.50 661 PHE A C 1
ATOM 5213 O O . PHE A 1 661 ? 18.793 -1.439 -18.108 1.00 86.50 661 PHE A O 1
ATOM 5220 N N . PRO A 1 662 ? 20.535 -0.587 -19.245 1.00 90.50 662 PRO A N 1
ATOM 5221 C CA . PRO A 1 662 ? 21.412 -1.728 -19.013 1.00 90.50 662 PRO A CA 1
ATOM 5222 C C . PRO A 1 662 ? 21.971 -1.726 -17.582 1.00 90.50 662 PRO A C 1
ATOM 5224 O O . PRO A 1 662 ? 22.178 -0.683 -16.974 1.00 90.50 662 PRO A O 1
ATOM 5227 N N . THR A 1 663 ? 22.286 -2.893 -17.038 1.00 85.38 663 THR A N 1
ATOM 5228 C CA . THR A 1 663 ? 22.935 -3.068 -15.735 1.00 85.38 663 THR A CA 1
ATOM 5229 C C . THR A 1 663 ? 23.934 -4.228 -15.780 1.00 85.38 663 THR A C 1
ATOM 5231 O O . THR A 1 663 ? 23.802 -5.140 -16.601 1.00 85.38 663 THR A O 1
ATOM 5234 N N . PHE A 1 664 ? 24.979 -4.133 -14.954 1.00 83.81 664 PHE A N 1
ATOM 5235 C CA . PHE A 1 664 ? 26.180 -4.980 -15.000 1.00 83.81 664 PHE A CA 1
ATOM 5236 C C . PHE A 1 664 ? 25.998 -6.364 -14.378 1.00 83.81 664 PHE A C 1
ATOM 5238 O O . PHE A 1 664 ? 25.268 -6.486 -13.367 1.00 83.81 664 PHE A O 1
#

pLDDT: mean 78.97, std 20.85, range [21.86, 98.75]